Protein AF-A0A023BCL2-F1 (afdb_monomer_lite)

Sequence (702 aa):
MHTSDVVAATSFPPRISVACVEGGECEIQQTSAPGTSTASATGSEHRAGASNPSVSGVNIAVSDASAAKTVKVSEFVTKIVKECVERERLAGCQLSAAARMLVAAAAFEEIPAVLARRTMRNMGRSVRSVSWCWAQLALLLQSGLSKEAFARLETIARTVTPIAPTAQPGWQVIAAGLDKRATYGDLSRWIEPLRQDRQQNDGWTVGDSICFEWLPSGLRALPETEYSIQMVLAAIELTRLINPRDALPWRNSKGLPLATALRKFWGPHMFGELLHILRAQYYPSPDISDDWLASCILHPATADADQLSSLYRKCFGVGFELPPQHLPPQHLPLQHLPLQHLPLQHLPLQHLPPQHLPLQHLPTRRLPPQRLPPQKTLFPETAAVTDVALEARTSFLLRQYTQERMPGAAEAASVAAATIQANVVQRRTAFLARVISECQSQESGLRDVKASELAELVSGWLQTALREVNGNGVVLVPVNFSMCSWRWLQLAGVMIEKMDGDRLQGMLSQAETVIPRPKNVGKQWYLACVLDALISRALLNVWLTDKFGLTEPGWFSPEVLYVEYFPHDNPVRLPITPNGERLVLAVCSLMRWLTLAEINYHQKFNKVATGLTLFPNKRNESAKQMQMELGQFLLSELVALWRDGMQAANIVTDCAYVGIMLTLARRPNVETRGAFIRWAKIGNGRRRMNPDHGDQPQKRSR

Structure (mmCIF, N/CA/C/O backbone):
data_AF-A0A023BCL2-F1
#
_entry.id   AF-A0A023BCL2-F1
#
loop_
_atom_site.group_PDB
_atom_site.id
_atom_site.type_symbol
_atom_site.label_atom_id
_atom_site.label_alt_id
_atom_site.label_comp_id
_atom_site.label_asym_id
_atom_site.label_entity_id
_atom_site.label_seq_id
_atom_site.pdbx_PDB_ins_code
_atom_site.Cartn_x
_atom_site.Cartn_y
_atom_site.Cartn_z
_atom_site.occupancy
_atom_site.B_iso_or_equiv
_atom_site.auth_seq_id
_atom_site.auth_comp_id
_atom_site.auth_asym_id
_atom_site.auth_atom_id
_atom_site.pdbx_PDB_model_num
ATOM 1 N N . MET A 1 1 ? 34.009 -47.070 -3.594 1.00 47.69 1 MET A N 1
ATOM 2 C CA . MET A 1 1 ? 35.100 -47.688 -4.374 1.00 47.69 1 MET A CA 1
ATOM 3 C C . MET A 1 1 ? 34.743 -47.626 -5.851 1.00 47.69 1 MET A C 1
ATOM 5 O O . MET A 1 1 ? 33.966 -48.447 -6.305 1.00 47.69 1 MET A O 1
ATOM 9 N N . HIS A 1 2 ? 35.211 -46.601 -6.557 1.00 36.81 2 HIS A N 1
ATOM 10 C CA . HIS A 1 2 ? 35.953 -46.736 -7.813 1.00 36.81 2 HIS A CA 1
ATOM 11 C C . HIS A 1 2 ? 36.362 -45.334 -8.263 1.00 36.81 2 HIS A C 1
ATOM 13 O O . HIS A 1 2 ? 35.537 -44.468 -8.530 1.00 36.81 2 HIS A O 1
ATOM 19 N N . THR A 1 3 ? 37.670 -45.135 -8.212 1.00 39.78 3 THR A N 1
ATOM 20 C CA . THR A 1 3 ? 38.455 -44.001 -8.678 1.00 39.78 3 THR A CA 1
ATOM 21 C C . THR A 1 3 ? 38.651 -44.097 -10.187 1.00 39.78 3 THR A C 1
ATOM 23 O O . THR A 1 3 ? 38.758 -45.198 -10.726 1.00 39.78 3 THR A O 1
ATOM 26 N N . SER A 1 4 ? 38.749 -42.956 -10.866 1.00 41.66 4 SER A N 1
ATOM 27 C CA . SER A 1 4 ? 39.463 -42.834 -12.141 1.00 41.66 4 SER A CA 1
ATOM 28 C C . SER A 1 4 ? 39.922 -41.389 -12.312 1.00 41.66 4 SER A C 1
ATOM 30 O O . SER A 1 4 ? 39.113 -40.480 -12.485 1.00 41.66 4 SER A O 1
ATOM 32 N N . ASP A 1 5 ? 41.236 -41.227 -12.199 1.00 35.69 5 ASP A N 1
ATOM 33 C CA . ASP A 1 5 ? 42.025 -40.036 -12.476 1.00 35.69 5 ASP A CA 1
ATOM 34 C C . ASP A 1 5 ? 42.064 -39.722 -13.977 1.00 35.69 5 ASP A C 1
ATOM 36 O O . ASP A 1 5 ? 42.167 -40.638 -14.792 1.00 35.69 5 ASP A O 1
ATOM 40 N N . VAL A 1 6 ? 42.117 -38.434 -14.334 1.00 39.31 6 VAL A N 1
ATOM 41 C CA . VAL A 1 6 ? 42.789 -37.971 -15.559 1.00 39.31 6 VAL A CA 1
ATOM 42 C C . VAL A 1 6 ? 43.543 -36.675 -15.261 1.00 39.31 6 VAL A C 1
ATOM 44 O O . VAL A 1 6 ? 42.972 -35.660 -14.868 1.00 39.31 6 VAL A O 1
ATOM 47 N N . VAL A 1 7 ? 44.854 -36.756 -15.471 1.00 35.09 7 VAL A N 1
ATOM 48 C CA . VAL A 1 7 ? 45.858 -35.691 -15.465 1.00 35.09 7 VAL A CA 1
ATOM 49 C C . VAL A 1 7 ? 45.876 -34.999 -16.830 1.00 35.09 7 VAL A C 1
ATOM 51 O O . VAL A 1 7 ? 45.956 -35.685 -17.845 1.00 35.09 7 VAL A O 1
ATOM 54 N N . ALA A 1 8 ? 45.922 -33.663 -16.866 1.00 34.81 8 ALA A N 1
ATOM 55 C CA . ALA A 1 8 ? 46.607 -32.917 -17.926 1.00 34.81 8 ALA A CA 1
ATOM 56 C C . ALA A 1 8 ? 46.965 -31.497 -17.457 1.00 34.81 8 ALA A C 1
ATOM 58 O O . ALA A 1 8 ? 46.137 -30.763 -16.925 1.00 34.81 8 ALA A O 1
ATOM 59 N N . ALA A 1 9 ? 48.239 -31.161 -17.644 1.00 33.88 9 ALA A N 1
ATOM 60 C CA . ALA A 1 9 ? 48.907 -29.917 -17.287 1.00 33.88 9 ALA A CA 1
ATOM 61 C C . ALA A 1 9 ? 48.889 -28.892 -18.445 1.00 33.88 9 ALA A C 1
ATOM 63 O O . ALA A 1 9 ? 48.345 -29.176 -19.508 1.00 33.88 9 ALA A O 1
ATOM 64 N N . THR A 1 10 ? 49.618 -27.779 -18.244 1.00 30.77 10 THR A N 1
ATOM 65 C CA . THR A 1 10 ? 49.937 -26.637 -19.147 1.00 30.77 10 THR A CA 1
ATOM 66 C C . THR A 1 10 ? 48.938 -25.472 -19.071 1.00 30.77 10 THR A C 1
ATOM 68 O O . THR A 1 10 ? 47.739 -25.690 -19.047 1.00 30.77 10 THR A O 1
ATOM 71 N N . SER A 1 11 ? 49.302 -24.188 -18.999 1.00 30.47 11 SER A N 1
ATOM 72 C CA . SER A 1 11 ? 50.582 -23.459 -18.907 1.00 30.47 11 SER A CA 1
ATOM 73 C C . SER A 1 11 ? 50.254 -21.972 -18.650 1.00 30.47 11 SER A C 1
ATOM 75 O O . SER A 1 11 ? 49.335 -21.441 -19.270 1.00 30.47 11 SER A O 1
ATOM 77 N N . PHE A 1 12 ? 50.997 -21.295 -17.769 1.00 34.44 12 PHE A N 1
ATOM 78 C CA . PHE A 1 12 ? 50.896 -19.847 -17.503 1.00 34.44 12 PHE A CA 1
ATOM 79 C C . PHE A 1 12 ? 51.564 -18.994 -18.601 1.00 34.44 12 PHE A C 1
ATOM 81 O O . PHE A 1 12 ? 52.607 -19.408 -19.110 1.00 34.44 12 PHE A O 1
ATOM 88 N N . PRO A 1 13 ? 51.094 -17.755 -18.856 1.00 43.47 13 PRO A N 1
ATOM 89 C CA . PRO A 1 13 ? 51.922 -16.688 -19.413 1.00 43.47 13 PRO A CA 1
ATOM 90 C C . PRO A 1 13 ? 52.326 -15.638 -18.346 1.00 43.47 13 PRO A C 1
ATOM 92 O O . PRO A 1 13 ? 51.736 -15.588 -17.261 1.00 43.47 13 PRO A O 1
ATOM 95 N N . PRO A 1 14 ? 53.372 -14.829 -18.612 1.00 42.28 14 PRO A N 1
ATOM 96 C CA . PRO A 1 14 ? 54.217 -14.248 -17.573 1.00 42.28 14 PRO A CA 1
ATOM 97 C C . PRO A 1 14 ? 53.784 -12.859 -17.087 1.00 42.28 14 PRO A C 1
ATOM 99 O O . PRO A 1 14 ? 53.182 -12.061 -17.804 1.00 42.28 14 PRO A O 1
ATOM 102 N N . ARG A 1 15 ? 54.190 -12.567 -15.845 1.00 31.14 15 ARG A N 1
ATOM 103 C CA . ARG A 1 15 ? 54.203 -11.240 -15.220 1.00 31.14 15 ARG A CA 1
ATOM 104 C C . ARG A 1 15 ? 55.232 -10.343 -15.913 1.00 31.14 15 ARG A C 1
ATOM 106 O O . ARG A 1 15 ? 56.397 -10.719 -16.012 1.00 31.14 15 ARG A O 1
ATOM 113 N N . ILE A 1 16 ? 54.812 -9.147 -16.318 1.00 28.31 16 ILE A N 1
ATOM 114 C CA . ILE A 1 16 ? 55.713 -8.060 -16.710 1.00 28.31 16 ILE A CA 1
ATOM 115 C C . ILE A 1 16 ? 55.991 -7.209 -15.470 1.00 28.31 16 ILE A C 1
ATOM 117 O O . ILE A 1 16 ? 55.085 -6.624 -14.879 1.00 28.31 16 ILE A O 1
ATOM 121 N N . SER A 1 17 ? 57.263 -7.183 -15.085 1.00 28.53 17 SER A N 1
ATOM 122 C CA . SER A 1 17 ? 57.851 -6.306 -14.077 1.00 28.53 17 SER A CA 1
ATOM 123 C C . SER A 1 17 ? 58.148 -4.944 -14.708 1.00 28.53 17 SER A C 1
ATOM 125 O O . SER A 1 17 ? 58.782 -4.892 -15.760 1.00 28.53 17 SER A O 1
ATOM 127 N N . VAL A 1 18 ? 57.735 -3.846 -14.072 1.00 29.11 18 VAL A N 1
ATOM 128 C CA . VAL A 1 18 ? 58.167 -2.490 -14.443 1.00 29.11 18 VAL A CA 1
ATOM 129 C C . VAL A 1 18 ? 59.191 -2.025 -13.415 1.00 29.11 18 VAL A C 1
ATOM 131 O O . VAL A 1 18 ? 58.898 -1.952 -12.223 1.00 29.11 18 VAL A O 1
ATOM 134 N N . ALA A 1 19 ? 60.406 -1.774 -13.898 1.00 28.98 19 ALA A N 1
ATOM 135 C CA . ALA A 1 19 ? 61.518 -1.217 -13.148 1.00 28.98 19 ALA A CA 1
ATOM 136 C C . ALA A 1 19 ? 61.452 0.318 -13.147 1.00 28.98 19 ALA A C 1
ATOM 138 O O . ALA A 1 19 ? 61.140 0.935 -14.165 1.00 28.98 19 ALA A O 1
ATOM 139 N N . CYS A 1 20 ? 61.784 0.912 -12.002 1.00 29.16 20 CYS A N 1
ATOM 140 C CA . CYS A 1 20 ? 62.111 2.326 -11.857 1.00 29.16 20 CYS A CA 1
ATOM 141 C C . CYS A 1 20 ? 63.462 2.634 -12.517 1.00 29.16 20 CYS A C 1
ATOM 143 O O . CYS A 1 20 ? 64.423 1.905 -12.276 1.00 29.16 20 CYS A O 1
ATOM 145 N N . VAL A 1 21 ? 63.551 3.748 -13.249 1.00 30.62 21 VAL A N 1
ATOM 146 C CA . VAL A 1 21 ? 64.804 4.477 -13.508 1.00 30.62 21 VAL A CA 1
ATOM 147 C C . VAL A 1 21 ? 64.512 5.980 -13.456 1.00 30.62 21 VAL A C 1
ATOM 149 O O . VAL A 1 21 ? 63.510 6.450 -13.992 1.00 30.62 21 VAL A O 1
ATOM 152 N N . GLU A 1 22 ? 65.384 6.688 -12.744 1.00 30.08 22 GLU A N 1
ATOM 153 C CA . GLU A 1 22 ? 65.427 8.128 -12.488 1.00 30.08 22 GLU A CA 1
ATOM 154 C C . GLU A 1 22 ? 65.919 8.955 -13.694 1.00 30.08 22 GLU A C 1
ATOM 156 O O . GLU A 1 22 ? 66.686 8.464 -14.519 1.00 30.08 22 GLU A O 1
ATOM 161 N N . GLY A 1 23 ? 65.588 10.255 -13.685 1.00 30.36 23 GLY A N 1
ATOM 162 C CA . GLY A 1 23 ? 66.502 11.324 -14.120 1.00 30.36 23 GLY A CA 1
ATOM 163 C C . GLY A 1 23 ? 66.145 12.084 -15.404 1.00 30.36 23 GLY A C 1
ATOM 164 O O . GLY A 1 23 ? 66.109 11.505 -16.485 1.00 30.36 23 GLY A O 1
ATOM 165 N N . GLY A 1 24 ? 65.986 13.412 -15.292 1.00 27.19 24 GLY A 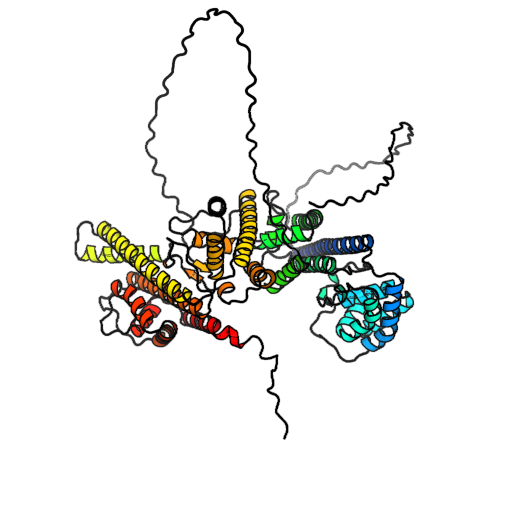N 1
ATOM 166 C CA . GLY A 1 24 ? 66.076 14.339 -16.430 1.00 27.19 24 GLY A CA 1
ATOM 167 C C . GLY A 1 24 ? 65.311 15.657 -16.262 1.00 27.19 24 GLY A C 1
ATOM 168 O O . GLY A 1 24 ? 64.138 15.736 -16.606 1.00 27.19 24 GLY A O 1
ATOM 169 N N . GLU A 1 25 ? 65.994 16.683 -15.752 1.00 29.48 25 GLU A N 1
ATOM 170 C CA . GLU A 1 25 ? 65.560 18.085 -15.658 1.00 29.48 25 GLU A CA 1
ATOM 171 C C . GLU A 1 25 ? 65.347 18.750 -17.034 1.00 29.48 25 GLU A C 1
ATOM 173 O O . GLU A 1 25 ? 66.082 18.469 -17.980 1.00 29.48 25 GLU A O 1
ATOM 178 N N . CYS A 1 26 ? 64.420 19.716 -17.114 1.00 25.80 26 CYS A N 1
ATOM 179 C CA . CYS A 1 26 ? 64.592 20.933 -17.919 1.00 25.80 26 CYS A CA 1
ATOM 180 C C . CYS A 1 26 ? 63.619 22.042 -17.478 1.00 25.80 26 CYS A C 1
ATOM 182 O O . CYS A 1 26 ? 62.398 21.910 -17.574 1.00 25.80 26 CYS A O 1
ATOM 184 N N . GLU A 1 27 ? 64.210 23.139 -17.001 1.00 28.22 27 GLU A N 1
ATOM 185 C CA . GLU A 1 27 ? 63.657 24.492 -16.892 1.00 28.22 27 GLU A CA 1
ATOM 186 C C . GLU A 1 27 ? 63.047 24.994 -18.214 1.00 28.22 27 GLU A C 1
ATOM 188 O O . GLU A 1 27 ? 63.504 24.601 -19.284 1.00 28.22 27 GLU A O 1
ATOM 193 N N . ILE A 1 28 ? 62.078 25.923 -18.135 1.00 29.19 28 ILE A N 1
ATOM 194 C CA . ILE A 1 28 ? 62.101 27.243 -18.813 1.00 29.19 28 ILE A CA 1
ATOM 195 C C . ILE A 1 28 ? 60.825 28.060 -18.476 1.00 29.19 28 ILE A C 1
ATOM 197 O O . ILE A 1 28 ? 59.702 27.708 -18.822 1.00 29.19 28 ILE A O 1
ATOM 201 N N . GLN A 1 29 ? 61.084 29.183 -17.794 1.00 26.50 29 GLN A N 1
ATOM 202 C CA . GLN A 1 29 ? 60.519 30.542 -17.901 1.00 26.50 29 GLN A CA 1
ATOM 203 C C . GLN A 1 29 ? 59.013 30.830 -17.722 1.00 26.50 29 GLN A C 1
ATOM 205 O O . GLN A 1 29 ? 58.180 30.677 -18.611 1.00 26.50 29 GLN A O 1
ATOM 210 N N . GLN A 1 30 ? 58.738 31.484 -16.586 1.00 30.05 30 GLN A N 1
ATOM 211 C CA . GLN A 1 30 ? 57.627 32.410 -16.357 1.00 30.05 30 GLN A CA 1
ATOM 212 C C . GLN A 1 30 ? 57.826 33.725 -17.131 1.00 30.05 30 GLN A C 1
ATOM 214 O O . GLN A 1 30 ? 58.912 34.302 -17.108 1.00 30.05 30 GLN A O 1
ATOM 219 N N . THR A 1 31 ? 56.752 34.257 -17.721 1.00 28.22 31 THR A N 1
ATOM 220 C CA . THR A 1 31 ? 56.685 35.641 -18.220 1.00 28.22 31 THR A CA 1
ATOM 221 C C . THR A 1 31 ? 55.449 36.370 -17.676 1.00 28.22 31 THR A C 1
ATOM 223 O O . THR A 1 31 ? 54.308 36.031 -17.964 1.00 28.22 31 THR A O 1
ATOM 226 N N . SER A 1 32 ? 55.747 37.350 -16.818 1.00 29.58 32 SER A N 1
ATOM 227 C CA . SER A 1 32 ? 55.211 38.722 -16.727 1.00 29.58 32 SER A CA 1
ATOM 228 C C . SER A 1 32 ? 53.715 39.031 -16.932 1.00 29.58 32 SER A C 1
ATOM 230 O O . SER A 1 32 ? 53.166 38.907 -18.024 1.00 29.58 32 SER A O 1
ATOM 232 N N . ALA A 1 33 ? 53.149 39.660 -15.895 1.00 34.78 33 ALA A N 1
ATOM 233 C CA . ALA A 1 33 ? 52.019 40.595 -15.938 1.00 34.78 33 ALA A CA 1
ATOM 234 C C . ALA A 1 33 ? 52.375 41.935 -16.628 1.00 34.78 33 ALA A C 1
ATOM 236 O O . ALA A 1 33 ? 53.555 42.266 -16.770 1.00 34.78 33 ALA A O 1
ATOM 237 N N . PRO A 1 34 ? 51.363 42.736 -17.012 1.00 46.62 34 PRO A N 1
ATOM 238 C CA . PRO A 1 34 ? 51.113 44.029 -16.342 1.00 46.62 34 PRO A CA 1
ATOM 239 C C . PRO A 1 34 ? 49.590 44.280 -16.179 1.00 46.62 34 PRO A C 1
ATOM 241 O O . PRO A 1 34 ? 48.784 43.556 -16.745 1.00 46.62 34 PRO A O 1
ATOM 244 N N . GLY A 1 35 ? 49.045 45.250 -15.446 1.00 30.03 35 GLY A N 1
ATOM 245 C CA . GLY A 1 35 ? 49.548 46.407 -14.723 1.00 30.03 35 GLY A CA 1
ATOM 246 C C . GLY A 1 35 ? 48.344 47.174 -14.132 1.00 30.03 35 GLY A C 1
ATOM 247 O O . GLY A 1 35 ? 47.234 47.124 -14.650 1.00 30.03 35 GLY A O 1
ATOM 248 N N . THR A 1 36 ? 48.611 47.821 -13.003 1.00 32.59 36 THR A N 1
ATOM 249 C CA . THR A 1 36 ? 47.905 48.877 -12.247 1.00 32.59 36 THR A CA 1
ATOM 250 C C . THR A 1 36 ? 46.718 49.651 -12.857 1.00 32.59 36 THR A C 1
ATOM 252 O O . THR A 1 36 ? 46.850 50.247 -13.921 1.00 32.59 36 THR A O 1
ATOM 255 N N . SER A 1 37 ? 45.688 49.901 -12.030 1.00 28.19 37 SER A N 1
ATOM 256 C CA . SER A 1 37 ? 45.128 51.257 -11.851 1.00 28.19 37 SER A CA 1
ATOM 257 C C . SER A 1 37 ? 44.448 51.429 -10.484 1.00 28.19 37 SER A C 1
ATOM 259 O O . SER A 1 37 ? 43.521 50.704 -10.130 1.00 28.19 37 SER A O 1
ATOM 261 N N . THR A 1 38 ? 44.921 52.420 -9.740 1.00 35.88 38 THR A N 1
ATOM 262 C CA . THR A 1 38 ? 44.383 52.989 -8.499 1.00 35.88 38 THR A CA 1
ATOM 263 C C . THR A 1 38 ? 43.175 53.890 -8.756 1.00 35.88 38 THR A C 1
ATOM 265 O O . THR A 1 38 ? 43.249 54.728 -9.651 1.00 35.88 38 THR A O 1
ATOM 268 N N . ALA A 1 39 ? 42.142 53.831 -7.909 1.00 30.53 39 ALA A N 1
ATOM 269 C CA . ALA A 1 39 ? 41.268 54.978 -7.641 1.00 30.53 39 ALA A CA 1
ATOM 270 C C . ALA A 1 39 ? 40.528 54.814 -6.302 1.00 30.53 39 ALA A C 1
ATOM 272 O O . ALA A 1 39 ? 39.713 53.916 -6.113 1.00 30.53 39 ALA A O 1
ATOM 273 N N . SER A 1 40 ? 40.838 55.719 -5.381 1.00 36.78 40 SER A N 1
ATOM 274 C CA . SER A 1 40 ? 40.080 56.054 -4.179 1.00 36.78 40 SER A CA 1
ATOM 275 C C . SER A 1 40 ? 38.761 56.744 -4.535 1.00 36.78 40 SER A C 1
ATOM 277 O O . SER A 1 40 ? 38.770 57.655 -5.363 1.00 36.78 40 SER A O 1
ATOM 279 N N . ALA A 1 41 ? 37.666 56.423 -3.845 1.00 32.81 41 ALA A N 1
ATOM 280 C CA . ALA A 1 41 ? 36.507 57.309 -3.775 1.00 32.81 41 ALA A CA 1
ATOM 281 C C . ALA A 1 41 ? 35.821 57.206 -2.407 1.00 32.81 41 ALA A C 1
ATOM 283 O O . ALA A 1 41 ? 35.329 56.160 -1.990 1.00 32.81 41 ALA A O 1
ATOM 284 N N . THR A 1 42 ? 35.855 58.340 -1.721 1.00 34.41 42 THR A N 1
ATOM 285 C CA . THR A 1 42 ? 35.149 58.716 -0.501 1.00 34.41 42 THR A CA 1
ATOM 286 C C . THR A 1 42 ? 33.634 58.694 -0.687 1.00 34.41 42 THR A C 1
ATOM 288 O O . THR A 1 42 ? 33.126 59.010 -1.761 1.00 34.41 42 THR A O 1
ATOM 291 N N . GLY A 1 43 ? 32.920 58.348 0.384 1.00 34.09 43 GLY A N 1
ATOM 292 C CA . GLY A 1 43 ? 31.465 58.296 0.414 1.00 34.09 43 GLY A CA 1
ATOM 293 C C . GLY A 1 43 ? 30.775 59.660 0.361 1.00 34.09 43 GLY A C 1
ATOM 294 O O . GLY A 1 43 ? 31.329 60.684 0.752 1.00 34.09 43 GLY A O 1
ATOM 295 N N . SER A 1 44 ? 29.512 59.626 -0.052 1.00 29.41 44 SER A N 1
ATOM 296 C CA . SER A 1 44 ? 28.499 60.592 0.361 1.00 29.41 44 SER A CA 1
ATOM 297 C C . SER A 1 44 ? 27.131 59.916 0.336 1.00 29.41 44 SER A C 1
ATOM 299 O O . SER A 1 44 ? 26.718 59.360 -0.683 1.00 29.41 44 SER A O 1
ATOM 301 N N . GLU A 1 45 ? 26.450 59.965 1.473 1.00 38.50 45 GLU A N 1
ATOM 302 C CA . GLU A 1 45 ? 25.070 59.543 1.665 1.00 38.50 45 GLU A CA 1
ATOM 303 C C . GLU A 1 45 ? 24.116 60.456 0.890 1.00 38.50 45 GLU A C 1
ATOM 305 O O . GLU A 1 45 ? 24.144 61.670 1.076 1.00 38.50 45 GLU A O 1
ATOM 310 N N . HIS A 1 46 ? 23.181 59.884 0.129 1.00 32.19 46 HIS A N 1
ATOM 311 C CA . HIS A 1 46 ? 21.898 60.543 -0.092 1.00 32.19 46 HIS A CA 1
ATOM 312 C C . HIS A 1 46 ? 20.733 59.558 -0.197 1.00 32.19 46 HIS A C 1
ATOM 314 O O . HIS A 1 46 ? 20.803 58.476 -0.773 1.00 32.19 46 HIS A O 1
ATOM 320 N N . ARG A 1 47 ? 19.662 59.985 0.464 1.00 40.94 47 ARG A N 1
ATOM 321 C CA . ARG A 1 47 ? 18.438 59.294 0.847 1.00 40.94 47 ARG A CA 1
ATOM 322 C C . ARG A 1 47 ? 17.384 59.565 -0.227 1.00 40.94 47 ARG A C 1
ATOM 324 O O . ARG A 1 47 ? 17.026 60.723 -0.405 1.00 40.94 47 ARG A O 1
ATOM 331 N N . ALA A 1 48 ? 16.848 58.539 -0.891 1.00 34.16 48 ALA A N 1
ATOM 332 C CA . ALA A 1 48 ? 15.619 58.677 -1.680 1.00 34.16 48 ALA A CA 1
ATOM 333 C C . ALA A 1 48 ? 14.898 57.336 -1.921 1.00 34.16 48 ALA A C 1
ATOM 335 O O . ALA A 1 48 ? 15.469 56.404 -2.472 1.00 34.16 48 ALA A O 1
ATOM 336 N N . GLY A 1 49 ? 13.615 57.305 -1.540 1.00 32.38 49 GLY A N 1
ATOM 337 C CA . GLY A 1 49 ? 12.519 56.719 -2.322 1.00 32.38 49 GLY A CA 1
ATOM 338 C C . GLY A 1 49 ? 12.446 55.200 -2.484 1.00 32.38 49 GLY A C 1
ATOM 339 O O . GLY A 1 49 ? 12.926 54.649 -3.467 1.00 32.38 49 GLY A O 1
ATOM 340 N N . ALA A 1 50 ? 11.698 54.540 -1.596 1.00 41.53 50 ALA A N 1
ATOM 341 C CA . ALA A 1 50 ? 11.192 53.190 -1.821 1.00 41.53 50 ALA A CA 1
ATOM 342 C C . ALA A 1 50 ? 10.205 53.167 -3.005 1.00 41.53 50 ALA A C 1
ATOM 344 O O . ALA A 1 50 ? 9.133 53.769 -2.942 1.00 41.53 50 ALA A O 1
ATOM 345 N N . SER A 1 51 ? 10.551 52.436 -4.063 1.00 39.03 51 SER A N 1
ATOM 346 C CA . SER A 1 51 ? 9.611 51.956 -5.079 1.00 39.03 51 SER A CA 1
ATOM 347 C C . SER A 1 51 ? 9.686 50.428 -5.116 1.00 39.03 51 SER A C 1
ATOM 349 O O . SER A 1 51 ? 10.769 49.845 -5.126 1.00 39.03 51 SER A O 1
ATOM 351 N N . ASN A 1 52 ? 8.522 49.778 -5.032 1.00 41.78 52 ASN A N 1
ATOM 352 C CA . ASN A 1 52 ? 8.394 48.320 -5.007 1.00 41.78 52 ASN A CA 1
ATOM 353 C C . ASN A 1 52 ? 9.025 47.694 -6.264 1.00 41.78 52 ASN A C 1
ATOM 355 O O . ASN A 1 52 ? 8.701 48.134 -7.370 1.00 41.78 52 ASN A O 1
ATOM 359 N N . PRO A 1 53 ? 9.857 46.643 -6.140 1.00 42.06 53 PRO A N 1
ATOM 360 C CA . PRO A 1 53 ? 10.401 45.962 -7.304 1.00 42.06 53 PRO A CA 1
ATOM 361 C C . PRO A 1 53 ? 9.287 45.222 -8.053 1.00 42.06 53 PRO A C 1
ATOM 363 O O . PRO A 1 53 ? 8.474 44.498 -7.475 1.00 42.06 53 PRO A O 1
ATOM 366 N N . SER A 1 54 ? 9.251 45.426 -9.366 1.00 47.38 54 SER A N 1
ATOM 367 C CA . SER A 1 54 ? 8.299 44.824 -10.293 1.00 47.38 54 SER A CA 1
ATOM 368 C C . SER A 1 54 ? 8.359 43.291 -10.267 1.00 47.38 54 SER A C 1
ATOM 370 O O . SER A 1 54 ? 9.417 42.695 -10.478 1.00 47.38 54 SER A O 1
ATOM 372 N N . VAL A 1 55 ? 7.192 42.657 -10.119 1.00 48.53 55 VAL A N 1
ATOM 373 C CA . VAL A 1 55 ? 6.954 41.195 -10.124 1.00 48.53 55 VAL A CA 1
ATOM 374 C C . VAL A 1 55 ? 7.487 40.485 -11.391 1.00 48.53 55 VAL A C 1
ATOM 376 O O . VAL A 1 55 ? 7.674 39.270 -11.395 1.00 48.53 55 VAL A O 1
ATOM 379 N N . SER A 1 56 ? 7.811 41.218 -12.462 1.00 46.00 56 SER A N 1
ATOM 380 C CA . SER A 1 56 ? 8.382 40.675 -13.704 1.00 46.00 56 SER A CA 1
ATOM 381 C C . SER A 1 56 ? 9.804 40.115 -13.553 1.00 46.00 56 SER A C 1
ATOM 383 O O . SER A 1 56 ? 10.113 39.103 -14.177 1.00 46.00 56 SER A O 1
ATOM 385 N N . GLY A 1 57 ? 10.653 40.704 -12.702 1.00 42.81 57 GLY A N 1
ATOM 386 C CA . GLY A 1 57 ? 12.044 40.255 -12.525 1.00 42.81 57 GLY A CA 1
ATOM 387 C C . GLY A 1 57 ? 12.163 38.911 -11.795 1.00 42.81 57 GLY A C 1
ATOM 388 O O . GLY A 1 57 ? 13.011 38.087 -12.130 1.00 42.81 57 GLY A O 1
ATOM 389 N N . VAL A 1 58 ? 11.257 38.649 -10.846 1.00 48.91 58 VAL A N 1
ATOM 390 C CA . VAL A 1 58 ? 11.223 37.391 -10.079 1.00 48.91 58 VAL A CA 1
ATOM 391 C C . VAL A 1 58 ? 10.775 36.221 -10.963 1.00 48.91 58 VAL A C 1
ATOM 393 O O . VAL A 1 58 ? 11.334 35.132 -10.867 1.00 48.91 58 VAL A O 1
ATOM 396 N N . ASN A 1 59 ? 9.831 36.442 -11.884 1.00 43.41 59 ASN A N 1
ATOM 397 C CA . ASN A 1 59 ? 9.351 35.391 -12.788 1.00 43.41 59 ASN A CA 1
ATOM 398 C C . ASN A 1 59 ? 10.395 34.970 -13.836 1.00 43.41 59 ASN A C 1
ATOM 400 O O . ASN A 1 59 ? 10.474 33.786 -14.166 1.00 43.41 59 ASN A O 1
ATOM 404 N N . ILE A 1 60 ? 11.220 35.904 -14.323 1.00 52.75 60 ILE A N 1
ATOM 405 C CA . ILE A 1 60 ? 12.313 35.595 -15.260 1.00 52.75 60 ILE A CA 1
ATOM 406 C C . ILE A 1 60 ? 13.410 34.790 -14.544 1.00 52.75 60 ILE A C 1
ATOM 408 O O . ILE A 1 60 ? 13.785 33.722 -15.019 1.00 52.75 60 ILE A O 1
ATOM 412 N N . ALA A 1 61 ? 13.822 35.203 -13.340 1.00 53.62 61 ALA A N 1
ATOM 413 C CA . ALA A 1 61 ? 14.820 34.471 -12.553 1.00 53.62 61 ALA A CA 1
ATOM 414 C C . ALA A 1 61 ? 14.365 33.045 -12.167 1.00 53.62 61 ALA A C 1
ATOM 416 O O . ALA A 1 61 ? 15.163 32.107 -12.182 1.00 53.62 61 ALA A O 1
ATOM 417 N N . VAL A 1 62 ? 13.074 32.850 -11.862 1.00 55.62 62 VAL A N 1
ATOM 418 C CA . VAL A 1 62 ? 12.503 31.516 -11.588 1.00 55.62 62 VAL A CA 1
ATOM 419 C C . VAL A 1 62 ? 12.452 30.650 -12.856 1.00 55.62 62 VAL A C 1
ATOM 421 O O . VAL A 1 62 ? 12.705 29.444 -12.779 1.00 55.62 62 VAL A O 1
ATOM 424 N N . SER A 1 63 ? 12.171 31.243 -14.021 1.00 58.34 63 SER A N 1
ATOM 425 C CA . SER A 1 63 ? 12.191 30.548 -15.316 1.00 58.34 63 SER A CA 1
ATOM 426 C C . SER A 1 63 ? 13.602 30.081 -15.687 1.00 58.34 63 SER A C 1
ATOM 428 O O . SER A 1 63 ? 13.793 28.906 -16.009 1.00 58.34 63 SER A O 1
ATOM 430 N N . ASP A 1 64 ? 14.601 30.953 -15.551 1.00 62.28 64 ASP A N 1
ATOM 431 C CA . ASP A 1 64 ? 15.996 30.638 -15.879 1.00 62.28 64 ASP A CA 1
ATOM 432 C C . ASP A 1 64 ? 16.585 29.593 -14.920 1.00 62.28 64 ASP A C 1
ATOM 434 O O . ASP A 1 64 ? 17.268 28.657 -15.345 1.00 62.28 64 ASP A O 1
ATOM 438 N N . ALA A 1 65 ? 16.231 29.657 -13.631 1.00 64.50 65 ALA A N 1
ATOM 439 C CA . ALA A 1 65 ? 16.602 28.629 -12.661 1.00 64.50 65 ALA A CA 1
ATOM 440 C C . ALA A 1 65 ? 15.945 27.269 -12.968 1.00 64.50 65 ALA A C 1
ATOM 442 O O . ALA A 1 65 ? 16.565 26.225 -12.767 1.00 64.50 65 ALA A O 1
ATOM 443 N N . SER A 1 66 ? 14.705 27.251 -13.469 1.00 64.75 66 SER A N 1
ATOM 444 C CA . SER A 1 66 ? 14.030 26.016 -13.895 1.00 64.75 66 SER A CA 1
ATOM 445 C C . SER A 1 66 ? 14.671 25.417 -15.153 1.00 64.75 66 SER A C 1
ATOM 447 O O . SER A 1 66 ? 14.806 24.194 -15.252 1.00 64.75 66 SER A O 1
ATOM 449 N N . ALA A 1 67 ? 15.096 26.260 -16.099 1.00 71.19 67 ALA A N 1
ATOM 450 C CA . ALA A 1 67 ? 15.795 25.828 -17.305 1.00 71.19 67 ALA A CA 1
ATOM 451 C C . ALA A 1 67 ? 17.163 25.217 -16.963 1.00 71.19 67 ALA A C 1
ATOM 453 O O . ALA A 1 67 ? 17.438 24.080 -17.346 1.00 71.19 67 ALA A O 1
ATOM 454 N N . ALA A 1 68 ? 17.971 25.899 -16.144 1.00 73.75 68 ALA A N 1
ATOM 455 C CA . ALA A 1 68 ? 19.275 25.400 -15.701 1.00 73.75 68 ALA A CA 1
ATOM 456 C C . ALA A 1 68 ? 19.182 24.072 -14.919 1.00 73.75 68 ALA A C 1
ATOM 458 O O . ALA A 1 68 ? 20.048 23.207 -15.051 1.00 73.75 68 ALA A O 1
ATOM 459 N N . LYS A 1 69 ? 18.111 23.872 -14.136 1.00 70.75 69 LYS A N 1
ATOM 460 C CA . LYS A 1 69 ? 17.848 22.603 -13.429 1.00 70.75 69 LYS A CA 1
ATOM 461 C C . LYS A 1 69 ? 17.546 21.452 -14.390 1.00 70.75 69 LYS A C 1
ATOM 463 O O . LYS A 1 69 ? 18.063 20.355 -14.208 1.00 70.75 69 LYS A O 1
ATOM 468 N N . THR A 1 70 ? 16.768 21.712 -15.439 1.00 71.62 70 THR A N 1
ATOM 469 C CA . THR A 1 70 ? 16.419 20.702 -16.455 1.00 71.62 70 THR A CA 1
ATOM 470 C C . THR A 1 70 ? 17.660 20.223 -17.220 1.00 71.62 70 THR A C 1
ATOM 472 O O . THR A 1 70 ? 17.778 19.036 -17.526 1.00 71.62 70 THR A O 1
ATOM 475 N N . VAL A 1 71 ? 18.632 21.117 -17.449 1.00 79.12 71 VAL A N 1
ATOM 476 C CA . VAL A 1 71 ? 19.901 20.791 -18.121 1.00 79.12 71 VAL A CA 1
ATOM 477 C C . VAL A 1 71 ? 20.692 19.731 -17.348 1.00 79.12 71 VAL A C 1
ATOM 479 O O . VAL A 1 71 ? 21.029 18.698 -17.923 1.00 79.12 71 VAL A O 1
ATOM 482 N N . LYS A 1 72 ? 20.907 19.901 -16.037 1.00 82.69 72 LYS A N 1
ATOM 483 C CA . LYS A 1 72 ? 21.711 18.951 -15.238 1.00 82.69 72 LYS A CA 1
ATOM 484 C C . LYS A 1 72 ? 21.119 17.542 -15.187 1.00 82.69 72 LYS A C 1
ATOM 486 O O . LYS A 1 72 ? 21.853 16.558 -15.196 1.00 82.69 72 LYS A O 1
ATOM 491 N N . VAL A 1 73 ? 19.792 17.421 -15.161 1.00 76.94 73 VAL A N 1
ATOM 492 C CA . VAL A 1 73 ? 19.152 16.098 -15.161 1.00 76.94 73 VAL A CA 1
ATOM 493 C C . VAL A 1 73 ? 19.233 15.442 -16.548 1.00 76.94 73 VAL A C 1
ATOM 495 O O . VAL A 1 73 ? 19.478 14.241 -16.651 1.00 76.94 73 VAL A O 1
ATOM 498 N N . SER A 1 74 ? 19.140 16.222 -17.630 1.00 81.00 74 SER A N 1
ATOM 499 C CA . SER A 1 74 ? 19.374 15.705 -18.989 1.00 81.00 74 SER A CA 1
ATOM 500 C C . SER A 1 74 ? 20.820 15.222 -19.205 1.00 81.00 74 SER A C 1
ATOM 502 O O . SER A 1 74 ? 21.053 14.225 -19.896 1.00 81.00 74 SER A O 1
ATOM 504 N N . GLU A 1 75 ? 21.798 15.870 -18.563 1.00 87.00 75 GLU A N 1
ATOM 505 C CA . GLU A 1 75 ? 23.202 15.440 -18.565 1.00 87.00 75 GLU A CA 1
ATOM 506 C C . GLU A 1 75 ? 23.384 14.093 -17.853 1.00 87.00 75 GLU A C 1
ATOM 508 O O . GLU A 1 75 ? 24.126 13.236 -18.338 1.00 87.00 75 GLU A O 1
ATOM 513 N N . PHE A 1 76 ? 22.658 13.863 -16.755 1.00 87.94 76 PHE A N 1
ATOM 514 C CA . PHE A 1 76 ? 22.661 12.581 -16.050 1.00 87.94 76 PHE A CA 1
ATOM 515 C C . PHE A 1 76 ? 22.125 11.437 -16.915 1.00 87.94 76 PHE A C 1
ATOM 517 O O . PHE A 1 76 ? 22.795 10.415 -17.073 1.00 87.94 76 PHE A O 1
ATOM 524 N N . VAL A 1 77 ? 20.959 11.623 -17.547 1.00 87.38 77 VAL A N 1
ATOM 525 C CA . VAL A 1 77 ? 20.393 10.625 -18.475 1.00 87.38 77 VAL A CA 1
ATOM 526 C C . VAL A 1 77 ? 21.360 10.366 -19.631 1.00 87.38 77 VAL A C 1
ATOM 528 O O . VAL A 1 77 ? 21.639 9.216 -19.967 1.00 87.38 77 VAL A O 1
ATOM 531 N N . THR A 1 78 ? 21.951 11.425 -20.190 1.00 87.19 78 THR A N 1
ATOM 532 C CA . THR A 1 78 ? 22.980 11.326 -21.235 1.00 87.19 78 THR A CA 1
ATOM 533 C C . THR A 1 78 ? 24.159 10.462 -20.797 1.00 87.19 78 THR A C 1
ATOM 535 O O . THR A 1 78 ? 24.669 9.661 -21.583 1.00 87.19 78 THR A O 1
ATOM 538 N N . LYS A 1 79 ? 24.604 10.613 -19.551 1.00 89.62 79 LYS A N 1
ATOM 539 C CA . LYS A 1 79 ? 25.718 9.843 -19.011 1.00 89.62 79 LYS A CA 1
ATOM 540 C C . LYS A 1 79 ? 25.370 8.368 -18.828 1.00 89.62 79 LYS A C 1
ATOM 542 O O . LYS A 1 79 ? 26.157 7.533 -19.265 1.00 89.62 79 LYS A O 1
ATOM 547 N N . ILE A 1 80 ? 24.181 8.049 -18.304 1.00 87.69 80 ILE A N 1
ATOM 548 C CA . ILE A 1 80 ? 23.690 6.661 -18.211 1.00 87.69 80 ILE A CA 1
ATOM 549 C C . ILE A 1 80 ? 23.651 6.010 -19.590 1.00 87.69 80 ILE A C 1
ATOM 551 O O . ILE A 1 80 ? 24.132 4.891 -19.753 1.00 87.69 80 ILE A O 1
ATOM 555 N N . VAL A 1 81 ? 23.113 6.714 -20.590 1.00 88.75 81 VAL A N 1
ATOM 556 C CA . VAL A 1 81 ? 23.044 6.198 -21.961 1.00 88.75 81 VAL A CA 1
ATOM 557 C C . VAL A 1 81 ? 24.447 5.898 -22.493 1.00 88.75 81 VAL A C 1
ATOM 559 O O . VAL A 1 81 ? 24.669 4.818 -23.032 1.00 88.75 81 VAL A O 1
ATOM 562 N N . LYS A 1 82 ? 25.412 6.809 -22.304 1.00 88.25 82 LYS A N 1
ATOM 563 C CA . LYS A 1 82 ? 26.805 6.599 -22.733 1.00 88.25 82 LYS A CA 1
ATOM 564 C C . LYS A 1 82 ? 27.457 5.408 -22.033 1.00 88.25 82 LYS A C 1
ATOM 566 O O . LYS A 1 82 ? 28.080 4.598 -22.708 1.00 88.25 82 LYS A O 1
ATOM 571 N N . GLU A 1 83 ? 27.307 5.288 -20.714 1.00 89.06 83 GLU A N 1
ATOM 572 C CA . GLU A 1 83 ? 27.889 4.173 -19.959 1.00 89.06 83 GLU A CA 1
ATOM 573 C C . GLU A 1 83 ? 27.279 2.831 -20.374 1.00 89.06 83 GLU A C 1
ATOM 575 O O . GLU A 1 83 ? 28.006 1.861 -20.575 1.00 89.06 83 GLU A O 1
ATOM 580 N N . CYS A 1 84 ? 25.960 2.780 -20.570 1.00 87.75 84 CYS A N 1
ATOM 581 C CA . CYS A 1 84 ? 25.276 1.584 -21.051 1.00 87.75 84 CYS A CA 1
ATOM 582 C C . CYS A 1 84 ? 25.761 1.171 -22.446 1.00 87.75 84 CYS A C 1
ATOM 584 O O . CYS A 1 84 ? 26.132 0.018 -22.650 1.00 87.75 84 CYS A O 1
ATOM 586 N N . VAL A 1 85 ? 25.817 2.118 -23.389 1.00 86.88 85 VAL A N 1
ATOM 587 C CA . VAL A 1 85 ? 26.290 1.866 -24.760 1.00 86.88 85 VAL A CA 1
ATOM 588 C C . VAL A 1 85 ? 27.743 1.387 -24.765 1.00 86.88 85 VAL A C 1
ATOM 590 O O . VAL A 1 85 ? 28.075 0.469 -25.518 1.00 86.88 85 VAL A O 1
ATOM 593 N N . GLU A 1 86 ? 28.609 1.968 -23.931 1.00 88.12 86 GLU A N 1
ATOM 594 C CA . GLU A 1 86 ? 30.015 1.564 -23.849 1.00 88.12 86 GLU A CA 1
ATOM 595 C C . GLU A 1 86 ? 30.177 0.197 -23.170 1.00 88.12 86 GLU A C 1
ATOM 597 O O . GLU A 1 86 ? 30.965 -0.628 -23.628 1.00 88.12 86 GLU A O 1
ATOM 602 N N . ARG A 1 87 ? 29.378 -0.107 -22.140 1.00 85.88 87 ARG A N 1
ATOM 603 C CA . ARG A 1 87 ? 29.356 -1.434 -21.508 1.00 85.88 87 ARG A CA 1
ATOM 604 C C . ARG A 1 87 ? 28.937 -2.514 -22.502 1.00 85.88 87 ARG A C 1
ATOM 606 O O . ARG A 1 87 ? 29.591 -3.548 -22.590 1.00 85.88 87 ARG A O 1
ATOM 613 N N . GLU A 1 88 ? 27.895 -2.261 -23.287 1.00 85.81 88 GLU A N 1
ATOM 614 C CA . GLU A 1 88 ? 27.467 -3.168 -24.354 1.00 85.81 88 GLU A CA 1
ATOM 615 C C . GLU A 1 88 ? 28.508 -3.300 -25.462 1.00 85.81 88 GLU A C 1
ATOM 617 O O . GLU A 1 88 ? 28.700 -4.389 -25.999 1.00 85.81 88 GLU A O 1
ATOM 622 N N . ARG A 1 89 ? 29.211 -2.211 -25.792 1.00 87.38 89 ARG A N 1
ATOM 623 C CA . ARG A 1 89 ? 30.318 -2.237 -26.751 1.00 87.38 89 ARG A CA 1
ATOM 624 C C . ARG A 1 89 ? 31.435 -3.162 -26.277 1.00 87.38 89 ARG A C 1
ATOM 626 O O . ARG A 1 89 ? 31.892 -3.996 -27.053 1.00 87.38 89 ARG A O 1
ATOM 633 N N . LEU A 1 90 ? 31.854 -3.024 -25.020 1.00 87.25 90 LEU A N 1
ATOM 634 C CA . LEU A 1 90 ? 32.894 -3.856 -24.409 1.00 87.25 90 LEU A CA 1
ATOM 635 C C . LEU A 1 90 ? 32.456 -5.320 -24.278 1.00 87.25 90 LEU A C 1
ATOM 637 O O . LEU A 1 90 ? 33.280 -6.215 -24.431 1.00 87.25 90 LEU A O 1
ATOM 641 N N . ALA A 1 91 ? 31.164 -5.564 -24.052 1.00 85.88 91 ALA A N 1
ATOM 642 C CA . ALA A 1 91 ? 30.583 -6.903 -24.001 1.00 85.88 91 ALA A CA 1
ATOM 643 C C . ALA A 1 91 ? 30.349 -7.534 -25.390 1.00 85.88 91 ALA A C 1
ATOM 645 O O . ALA A 1 91 ? 29.910 -8.678 -25.471 1.00 85.88 91 ALA A O 1
ATOM 646 N N . GLY A 1 92 ? 30.604 -6.809 -26.489 1.00 86.25 92 GLY A N 1
ATOM 647 C CA . GLY A 1 92 ? 30.304 -7.285 -27.845 1.00 86.25 92 GLY A CA 1
ATOM 648 C C . GLY A 1 92 ? 28.802 -7.410 -28.137 1.00 86.25 92 GLY A C 1
ATOM 649 O O . GLY A 1 92 ? 28.408 -8.048 -29.112 1.00 86.25 92 GLY A O 1
ATOM 650 N N . CYS A 1 93 ? 27.952 -6.787 -27.317 1.00 81.44 93 CYS A N 1
ATOM 651 C CA . CYS A 1 93 ? 26.498 -6.838 -27.438 1.00 81.44 93 CYS A CA 1
ATOM 652 C C . CYS A 1 93 ? 25.956 -5.916 -28.534 1.00 81.44 93 CYS A C 1
ATOM 654 O O . CYS A 1 93 ? 24.788 -6.036 -28.873 1.00 81.44 93 CYS A O 1
ATOM 656 N N . GLN A 1 94 ? 26.762 -5.044 -29.140 1.00 79.50 94 GLN A N 1
ATOM 657 C CA . GLN A 1 94 ? 26.287 -4.165 -30.211 1.00 79.50 94 GLN A CA 1
ATOM 658 C C . GLN A 1 94 ? 26.096 -4.897 -31.545 1.00 79.50 94 GLN A C 1
ATOM 660 O O . GLN A 1 94 ? 26.885 -5.775 -31.902 1.00 79.50 94 GLN A O 1
ATOM 665 N N . LEU A 1 95 ? 25.089 -4.480 -32.316 1.00 79.94 95 LEU A N 1
ATOM 666 C CA . LEU A 1 95 ? 24.926 -4.893 -33.709 1.00 79.94 95 LEU A CA 1
ATOM 667 C C . LEU A 1 95 ? 26.192 -4.609 -34.527 1.00 79.94 95 LEU A C 1
ATOM 669 O O . LEU A 1 95 ? 26.725 -3.494 -34.498 1.00 79.94 95 LEU A O 1
ATOM 673 N N . SER A 1 96 ? 26.628 -5.602 -35.308 1.00 83.19 96 SER A N 1
ATOM 674 C CA . SER A 1 96 ? 27.746 -5.443 -36.239 1.00 83.19 96 SER A CA 1
ATOM 675 C C . SER A 1 96 ? 27.440 -4.347 -37.267 1.00 83.19 96 SER A C 1
ATOM 677 O O . SER A 1 96 ? 26.281 -4.095 -37.608 1.00 83.19 96 SER A O 1
ATOM 679 N N . ALA A 1 97 ? 28.477 -3.695 -37.800 1.00 83.81 97 ALA A N 1
ATOM 680 C CA . ALA A 1 97 ? 28.297 -2.683 -38.842 1.00 83.81 97 ALA A CA 1
ATOM 681 C C . ALA A 1 97 ? 27.524 -3.247 -40.051 1.00 83.81 97 ALA A C 1
ATOM 683 O O . ALA A 1 97 ? 26.640 -2.577 -40.576 1.00 83.81 97 ALA A O 1
ATOM 684 N N . ALA A 1 98 ? 27.790 -4.502 -40.430 1.00 84.50 98 ALA A N 1
ATOM 685 C CA . ALA A 1 98 ? 27.074 -5.192 -41.500 1.00 84.50 98 ALA A CA 1
ATOM 686 C C . ALA A 1 98 ? 25.581 -5.380 -41.178 1.00 84.50 98 ALA A C 1
ATOM 688 O O . ALA A 1 98 ? 24.733 -5.059 -42.006 1.00 84.50 98 ALA A O 1
ATOM 689 N N . ALA A 1 99 ? 25.247 -5.816 -39.961 1.00 83.06 99 ALA A N 1
ATOM 690 C CA . ALA A 1 99 ? 23.861 -5.981 -39.530 1.00 83.06 99 ALA A CA 1
ATOM 691 C C . ALA A 1 99 ? 23.102 -4.640 -39.508 1.00 83.06 99 ALA A C 1
ATOM 693 O O . ALA A 1 99 ? 21.965 -4.559 -39.972 1.00 83.06 99 ALA A O 1
ATOM 694 N N . ARG A 1 100 ? 23.749 -3.557 -39.052 1.00 84.06 100 ARG A N 1
ATOM 695 C CA . ARG A 1 100 ? 23.170 -2.201 -39.097 1.00 84.06 100 ARG A CA 1
ATOM 696 C C . ARG A 1 100 ? 22.916 -1.739 -40.530 1.00 84.06 100 ARG A C 1
ATOM 698 O O . ARG A 1 100 ? 21.847 -1.204 -40.805 1.00 84.06 100 ARG A O 1
ATOM 705 N N . MET A 1 101 ? 23.855 -1.979 -41.445 1.00 86.31 101 MET A N 1
ATOM 706 C CA . MET A 1 101 ? 23.682 -1.657 -42.866 1.00 86.31 101 MET A CA 1
ATOM 707 C C . MET A 1 101 ? 22.513 -2.426 -43.488 1.00 86.31 101 MET A C 1
ATOM 709 O O . MET A 1 101 ? 21.725 -1.834 -44.220 1.00 86.31 101 MET A O 1
ATOM 713 N N . LEU A 1 102 ? 22.365 -3.717 -43.171 1.00 86.62 102 LEU A N 1
ATOM 714 C CA . LEU A 1 102 ? 21.274 -4.550 -43.686 1.00 86.62 102 LEU A CA 1
ATOM 715 C C . LEU A 1 102 ? 19.900 -4.041 -43.234 1.00 86.62 102 LEU A C 1
ATOM 717 O O . LEU A 1 102 ? 18.998 -3.899 -44.056 1.00 86.62 102 LEU A O 1
ATOM 721 N N . VAL A 1 103 ? 19.751 -3.706 -41.951 1.00 86.38 103 VAL A N 1
ATOM 722 C CA . VAL A 1 103 ? 18.497 -3.150 -41.415 1.00 86.38 103 VAL A CA 1
ATOM 723 C C . VAL A 1 103 ? 18.221 -1.763 -41.974 1.00 86.38 103 VAL A C 1
ATOM 725 O O . VAL A 1 103 ? 17.088 -1.468 -42.346 1.00 86.38 103 VAL A O 1
ATOM 728 N N . ALA A 1 104 ? 19.248 -0.913 -42.065 1.00 88.38 104 ALA A N 1
ATOM 729 C CA . ALA A 1 104 ? 19.109 0.419 -42.635 1.00 88.38 104 ALA A CA 1
ATOM 730 C C . ALA A 1 104 ? 18.653 0.351 -44.098 1.00 88.38 104 ALA A C 1
ATOM 732 O O . ALA A 1 104 ? 17.740 1.079 -44.474 1.00 88.38 104 ALA A O 1
ATOM 733 N N . ALA A 1 105 ? 19.234 -0.552 -44.894 1.00 87.56 105 ALA A N 1
ATOM 734 C CA . ALA A 1 105 ? 18.846 -0.774 -46.283 1.00 87.56 105 ALA A CA 1
ATOM 735 C C . ALA A 1 105 ? 17.412 -1.314 -46.400 1.00 87.56 105 ALA A C 1
ATOM 737 O O . ALA A 1 105 ? 16.622 -0.774 -47.171 1.00 87.56 105 ALA A O 1
ATOM 738 N N . ALA A 1 106 ? 17.047 -2.318 -45.594 1.00 87.25 106 ALA A N 1
ATOM 739 C CA . ALA A 1 106 ? 15.701 -2.894 -45.595 1.00 87.25 106 ALA A CA 1
ATOM 740 C C . ALA A 1 106 ? 14.624 -1.868 -45.204 1.00 87.25 106 ALA A C 1
ATOM 742 O O . ALA A 1 106 ? 13.560 -1.806 -45.816 1.00 87.25 106 ALA A O 1
ATOM 743 N N . ALA A 1 107 ? 14.901 -1.039 -44.197 1.00 88.38 107 ALA A N 1
ATOM 744 C CA . ALA A 1 107 ? 13.964 -0.027 -43.732 1.00 88.38 107 ALA A CA 1
ATOM 745 C C . ALA A 1 107 ? 13.896 1.187 -44.680 1.00 88.38 107 ALA A C 1
ATOM 747 O O . ALA A 1 107 ? 12.815 1.732 -44.890 1.00 88.38 107 ALA A O 1
ATOM 748 N N . PHE A 1 108 ? 15.016 1.613 -45.276 1.00 90.56 108 PHE A N 1
ATOM 749 C CA . PHE A 1 108 ? 15.080 2.804 -46.134 1.00 90.56 108 PHE A CA 1
ATOM 750 C C . PHE A 1 108 ? 14.112 2.749 -47.322 1.00 90.56 108 PHE A C 1
ATOM 752 O O . PHE A 1 108 ? 13.464 3.754 -47.611 1.00 90.56 108 PHE A O 1
ATOM 759 N N . GLU A 1 109 ? 13.963 1.585 -47.956 1.00 90.31 109 GLU A N 1
ATOM 760 C CA . GLU A 1 109 ? 13.061 1.404 -49.102 1.00 90.31 109 GLU A CA 1
ATOM 761 C C . GLU A 1 109 ? 11.576 1.530 -48.712 1.00 90.31 109 GLU A C 1
ATOM 763 O O . GLU A 1 109 ? 10.767 2.088 -49.454 1.00 90.31 109 GLU A O 1
ATOM 768 N N . GLU A 1 110 ? 11.195 1.063 -47.519 1.00 92.50 110 GLU A N 1
ATOM 769 C CA . GLU A 1 110 ? 9.792 1.056 -47.088 1.00 92.50 110 GLU A CA 1
ATOM 770 C C . GLU A 1 110 ? 9.369 2.318 -46.314 1.00 92.50 110 GLU A C 1
ATOM 772 O O . GLU A 1 110 ? 8.196 2.708 -46.358 1.00 92.50 110 GLU A O 1
ATOM 777 N N . ILE A 1 111 ? 10.288 2.973 -45.594 1.00 92.44 111 ILE A N 1
ATOM 778 C CA . ILE A 1 111 ? 9.972 4.102 -44.701 1.00 92.44 111 ILE A CA 1
ATOM 779 C C . ILE A 1 111 ? 9.237 5.250 -45.413 1.00 92.44 111 ILE A C 1
ATOM 781 O O . ILE A 1 111 ? 8.249 5.725 -44.847 1.00 92.44 111 ILE A O 1
ATOM 785 N N . PRO A 1 112 ? 9.621 5.702 -46.625 1.00 94.75 112 PRO A N 1
ATOM 786 C CA . PRO A 1 112 ? 8.883 6.740 -47.346 1.00 94.75 112 PRO A CA 1
ATOM 787 C C . PRO A 1 112 ? 7.402 6.396 -47.542 1.00 94.75 112 PRO A C 1
ATOM 789 O O . PRO A 1 112 ? 6.530 7.231 -47.290 1.00 94.75 112 PRO A O 1
ATOM 792 N N . ALA A 1 113 ? 7.107 5.148 -47.922 1.00 93.56 113 ALA A N 1
ATOM 793 C CA . ALA A 1 113 ? 5.741 4.672 -48.107 1.00 93.56 113 ALA A CA 1
ATOM 794 C C . ALA A 1 113 ? 4.983 4.591 -46.774 1.00 93.56 113 ALA A C 1
ATOM 796 O O . ALA A 1 113 ? 3.807 4.952 -46.707 1.00 93.56 113 ALA A O 1
ATOM 797 N N . VAL A 1 114 ? 5.653 4.166 -45.695 1.00 93.06 114 VAL A N 1
ATOM 798 C CA . VAL A 1 114 ? 5.067 4.137 -44.348 1.00 93.06 114 VAL A CA 1
ATOM 799 C C . VAL A 1 114 ? 4.747 5.543 -43.846 1.00 93.06 114 VAL A C 1
ATOM 801 O O . VAL A 1 114 ? 3.632 5.775 -43.382 1.00 93.06 114 VAL A O 1
ATOM 804 N N . LEU A 1 115 ? 5.669 6.496 -43.986 1.00 91.25 115 LEU A N 1
ATOM 805 C CA . LEU A 1 115 ? 5.463 7.889 -43.585 1.00 91.25 115 LEU A CA 1
ATOM 806 C C . LEU A 1 115 ? 4.326 8.554 -44.381 1.00 91.25 115 LEU A C 1
ATOM 808 O O . LEU A 1 115 ? 3.574 9.352 -43.819 1.00 91.25 115 LEU A O 1
ATOM 812 N N . ALA A 1 116 ? 4.135 8.172 -45.647 1.00 90.69 116 ALA A N 1
ATOM 813 C CA . ALA A 1 116 ? 3.054 8.667 -46.500 1.00 90.69 116 ALA A CA 1
ATOM 814 C C . ALA A 1 116 ? 1.656 8.094 -46.172 1.00 90.69 116 ALA A C 1
ATOM 816 O O . ALA A 1 116 ? 0.653 8.583 -46.704 1.00 90.69 116 ALA A O 1
ATOM 817 N N . ARG A 1 117 ? 1.538 7.074 -45.304 1.00 91.69 117 ARG A N 1
ATOM 818 C CA . ARG A 1 117 ? 0.234 6.487 -44.939 1.00 91.69 117 ARG A CA 1
ATOM 819 C C . ARG A 1 117 ? -0.677 7.550 -44.324 1.00 91.69 117 ARG A C 1
ATOM 821 O O . ARG A 1 117 ? -0.298 8.241 -43.385 1.00 91.69 117 ARG A O 1
ATOM 828 N N . ARG A 1 118 ? -1.925 7.652 -44.802 1.00 83.00 118 ARG A N 1
ATOM 829 C CA . ARG A 1 118 ? -2.913 8.617 -44.271 1.00 83.00 118 ARG A CA 1
ATOM 830 C C . ARG A 1 118 ? -3.385 8.286 -42.857 1.00 83.00 118 ARG A C 1
ATOM 832 O O . ARG A 1 118 ? -3.743 9.199 -42.115 1.00 83.00 118 ARG A O 1
ATOM 839 N N . THR A 1 119 ? -3.343 7.018 -42.461 1.00 76.62 119 THR A N 1
ATOM 840 C CA . THR A 1 119 ? -3.750 6.548 -41.133 1.00 76.62 119 THR A CA 1
ATOM 841 C C . THR A 1 119 ? -2.843 7.155 -40.062 1.00 76.62 119 THR A C 1
ATOM 843 O O . THR A 1 119 ? -1.629 6.958 -40.093 1.00 76.62 119 THR A O 1
ATOM 846 N N . MET A 1 120 ? -3.407 7.937 -39.140 1.00 70.31 120 MET A N 1
ATOM 847 C CA . MET A 1 120 ? -2.700 8.384 -37.936 1.00 70.31 120 MET A CA 1
ATOM 848 C C . MET A 1 120 ? -3.059 7.444 -36.796 1.00 70.31 120 MET A C 1
ATOM 850 O O . MET A 1 120 ? -4.232 7.335 -36.435 1.00 70.31 120 MET A O 1
ATOM 854 N N . ARG A 1 121 ? -2.062 6.784 -36.208 1.00 65.06 121 ARG A N 1
ATOM 855 C CA . ARG A 1 121 ? -2.221 6.178 -34.885 1.00 65.06 121 ARG A CA 1
ATOM 856 C C . ARG A 1 121 ? -1.819 7.217 -33.835 1.00 65.06 121 ARG A C 1
ATOM 858 O O . ARG A 1 121 ? -0.877 7.974 -34.039 1.00 65.06 121 ARG A O 1
ATOM 865 N N . ASN A 1 122 ? -2.553 7.264 -32.722 1.00 61.09 122 ASN A N 1
ATOM 866 C CA . ASN A 1 122 ? -2.208 8.038 -31.522 1.00 61.09 122 ASN A CA 1
ATOM 867 C C . ASN A 1 122 ? -2.102 9.571 -31.690 1.00 61.09 122 ASN A C 1
ATOM 869 O O . ASN A 1 122 ? -1.112 10.168 -31.273 1.00 61.09 122 ASN A O 1
ATOM 873 N N . MET A 1 123 ? -3.150 10.248 -32.186 1.00 61.38 123 MET A N 1
ATOM 874 C CA . MET A 1 123 ? -3.192 11.729 -32.206 1.00 61.38 123 MET A CA 1
ATOM 875 C C . MET A 1 123 ? -3.044 12.391 -30.818 1.00 61.38 123 MET A C 1
ATOM 877 O O . MET A 1 123 ? -2.754 13.580 -30.742 1.00 61.38 123 MET A O 1
ATOM 881 N N . GLY A 1 124 ? -3.212 11.633 -29.729 1.00 65.25 124 GLY A N 1
ATOM 882 C CA . GLY A 1 124 ? -3.033 12.126 -28.362 1.00 65.25 124 GLY A CA 1
ATOM 883 C C . GLY A 1 124 ? -1.586 12.156 -27.854 1.00 65.25 124 GLY A C 1
ATOM 884 O O . GLY A 1 124 ? -1.338 12.769 -26.819 1.00 65.25 124 GLY A O 1
ATOM 885 N N . ARG A 1 125 ? -0.619 11.514 -28.531 1.00 67.19 125 ARG A N 1
ATOM 886 C CA . ARG A 1 125 ? 0.785 11.542 -28.084 1.00 67.19 125 ARG A CA 1
ATOM 887 C C . ARG A 1 125 ? 1.485 12.794 -28.605 1.00 67.19 125 ARG A C 1
ATOM 889 O O . ARG A 1 125 ? 1.490 13.085 -29.802 1.00 67.19 125 ARG A O 1
ATOM 896 N N . SER A 1 126 ? 2.087 13.537 -27.680 1.00 75.25 126 SER A N 1
ATOM 897 C CA . SER A 1 126 ? 2.931 14.688 -27.999 1.00 75.25 126 SER A CA 1
ATOM 898 C C . SER A 1 126 ? 4.087 14.263 -28.905 1.00 75.25 126 SER A C 1
ATOM 900 O O . SER A 1 126 ? 4.699 13.226 -28.670 1.00 75.25 126 SER A O 1
ATOM 902 N N . VAL A 1 127 ? 4.454 15.106 -29.880 1.00 76.31 127 VAL A N 1
ATOM 903 C CA . VAL A 1 127 ? 5.662 14.935 -30.726 1.00 76.31 127 VAL A CA 1
ATOM 904 C C . VAL A 1 127 ? 6.939 14.804 -29.884 1.00 76.31 127 VAL A C 1
ATOM 906 O O . VAL A 1 127 ? 7.958 14.307 -30.349 1.00 76.31 127 VAL A O 1
ATOM 909 N N . ARG A 1 128 ? 6.875 15.225 -28.618 1.00 82.19 128 ARG A N 1
ATOM 910 C CA . ARG A 1 128 ? 7.970 15.129 -27.656 1.00 82.19 128 ARG A CA 1
ATOM 911 C C . ARG A 1 128 ? 8.226 13.707 -27.160 1.00 82.19 128 ARG A C 1
ATOM 913 O O . ARG A 1 128 ? 9.274 13.506 -26.566 1.00 82.19 128 ARG A O 1
ATOM 920 N N . SER A 1 129 ? 7.310 12.760 -27.379 1.00 86.69 129 SER A N 1
ATOM 921 C CA . SER A 1 129 ? 7.357 11.392 -26.854 1.00 86.69 129 SER A CA 1
ATOM 922 C C . SER A 1 129 ? 7.255 10.361 -27.982 1.00 86.69 129 SER A C 1
ATOM 924 O O . SER A 1 129 ? 6.270 10.374 -28.714 1.00 86.69 129 SER A O 1
ATOM 926 N N . VAL A 1 130 ? 8.201 9.424 -28.067 1.00 88.31 130 VAL A N 1
ATOM 927 C CA . VAL A 1 130 ? 8.196 8.317 -29.049 1.00 88.31 130 VAL A CA 1
ATOM 928 C C . VAL A 1 130 ? 8.495 6.981 -28.390 1.00 88.31 130 VAL A C 1
ATOM 930 O O . VAL A 1 130 ? 9.151 6.952 -27.354 1.00 88.31 130 VAL A O 1
ATOM 933 N N . SER A 1 131 ? 8.046 5.871 -28.976 1.00 89.81 131 SER A N 1
ATOM 934 C CA . SER A 1 131 ? 8.474 4.538 -28.525 1.00 89.81 131 SER A CA 1
ATOM 935 C C . SER A 1 131 ? 9.996 4.355 -28.634 1.00 89.81 131 SER A C 1
ATOM 937 O O . SER A 1 131 ? 10.607 4.802 -29.611 1.00 89.81 131 SER A O 1
ATOM 939 N N . TRP A 1 132 ? 10.594 3.646 -27.668 1.00 89.56 132 TRP A N 1
ATOM 940 C CA . TRP A 1 132 ? 12.021 3.297 -27.640 1.00 89.56 132 TRP A CA 1
ATOM 941 C C . TRP A 1 132 ? 12.494 2.670 -28.955 1.00 89.56 132 TRP A C 1
ATOM 943 O O . TRP A 1 132 ? 13.475 3.119 -29.549 1.00 89.56 132 TRP A O 1
ATOM 953 N N . CYS A 1 133 ? 11.741 1.692 -29.460 1.00 90.88 133 CYS A N 1
ATOM 954 C CA . CYS A 1 133 ? 12.080 0.979 -30.689 1.00 90.88 133 CYS A CA 1
ATOM 955 C C . CYS A 1 133 ? 12.196 1.891 -31.927 1.00 90.88 133 CYS A C 1
ATOM 957 O O . CYS A 1 133 ? 13.072 1.685 -32.768 1.00 90.88 133 CYS A O 1
ATOM 959 N N . TRP A 1 134 ? 11.373 2.942 -32.034 1.00 93.06 134 TRP A N 1
ATOM 960 C CA . TRP A 1 134 ? 11.449 3.888 -33.153 1.00 93.06 134 TRP A CA 1
ATOM 961 C C . TRP A 1 134 ? 12.632 4.843 -33.026 1.00 93.06 134 TRP A C 1
ATOM 963 O O . TRP A 1 134 ? 13.254 5.176 -34.034 1.00 93.06 134 TRP A O 1
ATOM 973 N N . ALA A 1 135 ? 12.975 5.255 -31.802 1.00 92.50 135 ALA A N 1
ATOM 974 C CA . ALA A 1 135 ? 14.188 6.027 -31.548 1.00 92.50 135 ALA A CA 1
ATOM 975 C C . ALA A 1 135 ? 15.445 5.220 -31.904 1.00 92.50 135 ALA A C 1
ATOM 977 O O . ALA A 1 135 ? 16.338 5.734 -32.579 1.00 92.50 135 ALA A O 1
ATOM 978 N N . GLN A 1 136 ? 15.482 3.942 -31.520 1.00 91.00 136 GLN A N 1
ATOM 979 C CA . GLN A 1 136 ? 16.579 3.030 -31.836 1.00 91.00 136 GLN A CA 1
ATOM 980 C C . GLN A 1 136 ? 16.721 2.817 -33.348 1.00 91.00 136 GLN A C 1
ATOM 982 O O . GLN A 1 136 ? 17.824 2.942 -33.879 1.00 91.00 136 GLN A O 1
ATOM 987 N N . LEU A 1 137 ? 15.609 2.600 -34.063 1.00 92.75 137 LEU A N 1
ATOM 988 C CA . LEU A 1 137 ? 15.619 2.492 -35.523 1.00 92.75 137 LEU A CA 1
ATOM 989 C C . LEU A 1 137 ? 16.113 3.783 -36.190 1.00 92.75 137 LEU A C 1
ATOM 991 O O . LEU A 1 137 ? 16.931 3.726 -37.101 1.00 92.75 137 LEU A O 1
ATOM 995 N N . ALA A 1 138 ? 15.663 4.955 -35.736 1.00 94.12 138 ALA A N 1
ATOM 996 C CA . ALA A 1 138 ? 16.085 6.223 -36.325 1.00 94.12 138 ALA A CA 1
ATOM 997 C C . ALA A 1 138 ? 17.585 6.506 -36.134 1.00 94.12 138 ALA A C 1
ATOM 999 O O . ALA A 1 138 ? 18.233 7.014 -37.049 1.00 94.12 138 ALA A O 1
ATOM 1000 N N . LEU A 1 139 ? 18.154 6.143 -34.982 1.00 92.69 139 LEU A N 1
ATOM 1001 C CA . LEU A 1 139 ? 19.598 6.234 -34.730 1.00 92.69 139 LEU A CA 1
ATOM 1002 C C . LEU A 1 139 ? 20.393 5.204 -35.545 1.00 92.69 139 LEU A C 1
ATOM 1004 O O . LEU A 1 139 ? 21.481 5.500 -36.046 1.00 92.69 139 LEU A O 1
ATOM 1008 N N . LEU A 1 140 ? 19.833 4.009 -35.740 1.00 90.69 140 LEU A N 1
ATOM 1009 C CA . LEU A 1 140 ? 20.406 3.006 -36.632 1.00 90.69 140 LEU A CA 1
ATOM 1010 C C . LEU A 1 140 ? 20.447 3.536 -38.073 1.00 90.69 140 LEU A C 1
ATOM 1012 O O . LEU A 1 140 ? 21.499 3.490 -38.702 1.00 90.69 140 LEU A O 1
ATOM 1016 N N . LEU A 1 141 ? 19.362 4.140 -38.565 1.00 93.25 141 LEU A N 1
ATOM 1017 C CA . LEU A 1 141 ? 19.326 4.787 -39.882 1.00 93.25 141 LEU A CA 1
ATOM 1018 C C . LEU A 1 141 ? 20.340 5.930 -39.985 1.00 93.25 141 LEU A C 1
ATOM 1020 O O . LEU A 1 141 ? 21.001 6.069 -41.008 1.00 93.25 141 LEU A O 1
ATOM 1024 N N . GLN A 1 142 ? 20.501 6.725 -38.926 1.00 94.50 142 GLN A N 1
ATOM 1025 C CA . GLN A 1 142 ? 21.473 7.819 -38.899 1.00 94.50 142 GLN A CA 1
ATOM 1026 C C . GLN A 1 142 ? 22.919 7.326 -39.017 1.00 94.50 142 GLN A C 1
ATOM 1028 O O . GLN A 1 142 ? 23.756 8.013 -39.600 1.00 94.50 142 GLN A O 1
ATOM 1033 N N . SER A 1 143 ? 23.222 6.159 -38.448 1.00 90.44 143 SER A N 1
ATOM 1034 C CA . SER A 1 143 ? 24.567 5.576 -38.482 1.00 90.44 143 SER A CA 1
ATOM 1035 C C . SER A 1 143 ? 24.821 4.677 -39.696 1.00 90.44 143 SER A C 1
ATOM 1037 O O . SER A 1 143 ? 25.975 4.542 -40.094 1.00 90.44 143 SER A O 1
ATOM 1039 N N . GLY A 1 144 ? 23.777 4.080 -40.279 1.00 88.81 144 GLY A N 1
ATOM 1040 C CA . GLY A 1 144 ? 23.871 3.148 -41.408 1.00 88.81 144 GLY A CA 1
ATOM 1041 C C . GLY A 1 144 ? 23.609 3.754 -42.792 1.00 88.81 144 GLY A C 1
ATOM 1042 O O . GLY A 1 144 ? 23.967 3.146 -43.793 1.00 88.81 144 GLY A O 1
ATOM 1043 N N . LEU A 1 145 ? 22.991 4.933 -42.900 1.00 92.38 145 LEU A N 1
ATOM 1044 C CA . LEU A 1 145 ? 22.727 5.572 -44.196 1.00 92.38 145 LEU A CA 1
ATOM 1045 C C . LEU A 1 145 ? 23.761 6.647 -44.545 1.00 92.38 145 LEU A C 1
ATOM 1047 O O . LEU A 1 145 ? 24.400 7.240 -43.674 1.00 92.38 145 LEU A O 1
ATOM 1051 N N . SER A 1 146 ? 23.880 6.954 -45.842 1.00 94.50 146 SER A N 1
ATOM 1052 C CA . SER A 1 146 ? 24.600 8.154 -46.280 1.00 94.50 146 SER A CA 1
ATOM 1053 C C . SER A 1 146 ? 23.894 9.415 -45.765 1.00 94.50 146 SER A C 1
ATOM 1055 O O . SER A 1 146 ? 22.681 9.417 -45.529 1.00 94.50 146 SER A O 1
ATOM 1057 N N . LYS A 1 147 ? 24.638 10.519 -45.623 1.00 95.06 147 LYS A N 1
ATOM 1058 C CA . LYS A 1 147 ? 24.076 11.798 -45.157 1.00 95.06 147 LYS A CA 1
ATOM 1059 C C . LYS A 1 147 ? 22.927 12.271 -46.050 1.00 95.06 147 LYS A C 1
ATOM 1061 O O . LYS A 1 147 ? 21.928 12.775 -45.546 1.00 95.06 147 LYS A O 1
ATOM 1066 N N . GLU A 1 148 ? 23.045 12.072 -47.359 1.00 96.00 148 GLU A N 1
ATOM 1067 C CA . GLU A 1 148 ? 22.035 12.449 -48.349 1.00 96.00 148 GLU A CA 1
ATOM 1068 C C . GLU A 1 148 ? 20.782 11.581 -48.222 1.00 96.00 148 GLU A C 1
ATOM 1070 O O . GLU A 1 148 ? 19.668 12.100 -48.267 1.00 96.00 148 GLU A O 1
ATOM 1075 N N . ALA A 1 149 ? 20.947 10.266 -48.052 1.00 94.06 149 ALA A N 1
ATOM 1076 C CA . ALA A 1 149 ? 19.832 9.341 -47.865 1.00 94.06 149 ALA A CA 1
ATOM 1077 C C . ALA A 1 149 ? 19.071 9.646 -46.565 1.00 94.06 149 ALA A C 1
ATOM 1079 O O . ALA A 1 149 ? 17.843 9.752 -46.568 1.00 94.06 149 ALA A O 1
ATOM 1080 N N . PHE A 1 150 ? 19.797 9.884 -45.472 1.00 95.56 150 PHE A N 1
ATOM 1081 C CA . PHE A 1 150 ? 19.200 10.265 -44.197 1.00 95.56 150 PHE A CA 1
ATOM 1082 C C . PHE A 1 150 ? 18.462 11.613 -44.275 1.00 95.56 150 PHE A C 1
ATOM 1084 O O . PHE A 1 150 ? 17.323 11.716 -43.821 1.00 95.56 150 PHE A O 1
ATOM 1091 N N . ALA A 1 151 ? 19.051 12.628 -44.922 1.00 95.56 151 ALA A N 1
ATOM 1092 C CA . ALA A 1 151 ? 18.420 13.938 -45.108 1.00 95.56 151 ALA A CA 1
ATOM 1093 C C . ALA A 1 151 ? 17.120 13.869 -45.932 1.00 95.56 151 ALA A C 1
ATOM 1095 O O . ALA A 1 151 ? 16.165 14.607 -45.662 1.00 95.56 151 ALA A O 1
ATOM 1096 N N . ARG A 1 152 ? 17.038 12.955 -46.913 1.00 95.50 152 ARG A N 1
ATOM 1097 C CA . ARG A 1 152 ? 15.788 12.690 -47.649 1.00 95.50 152 ARG A CA 1
ATOM 1098 C C . ARG A 1 152 ? 14.705 12.139 -46.723 1.00 95.50 152 ARG A C 1
ATOM 1100 O O . ARG A 1 152 ? 13.589 12.656 -46.743 1.00 95.50 152 ARG A O 1
ATOM 1107 N N . LEU A 1 153 ? 15.026 11.143 -45.892 1.00 95.12 153 LEU A N 1
ATOM 1108 C CA . LEU A 1 153 ? 14.073 10.598 -44.916 1.00 95.12 153 LEU A CA 1
ATOM 1109 C C . LEU A 1 153 ? 13.615 11.656 -43.912 1.00 95.12 153 LEU A C 1
ATOM 1111 O O . LEU A 1 153 ? 12.425 11.746 -43.619 1.00 95.12 153 LEU A O 1
ATOM 1115 N N . GLU A 1 154 ? 14.538 12.480 -43.418 1.00 95.44 154 GLU A N 1
ATOM 1116 C CA . GLU A 1 154 ? 14.215 13.583 -42.515 1.00 95.44 154 GLU A CA 1
ATOM 1117 C C . GLU A 1 154 ? 13.239 14.569 -43.166 1.00 95.44 154 GLU A C 1
ATOM 1119 O O . GLU A 1 154 ? 12.240 14.943 -42.551 1.00 95.44 154 GLU A O 1
ATOM 1124 N N . THR A 1 155 ? 13.486 14.949 -44.423 1.00 94.94 155 THR A N 1
ATOM 1125 C CA . THR A 1 155 ? 12.607 15.852 -45.179 1.00 94.94 155 THR A CA 1
ATOM 1126 C C . THR A 1 155 ? 11.194 15.280 -45.270 1.00 94.94 155 THR A C 1
ATOM 1128 O O . THR A 1 155 ? 10.227 15.976 -44.959 1.00 94.94 155 THR A O 1
ATOM 1131 N N . ILE A 1 156 ? 11.066 13.993 -45.610 1.00 93.62 156 ILE A N 1
ATOM 1132 C CA . ILE A 1 156 ? 9.771 13.303 -45.673 1.00 93.62 156 ILE A CA 1
ATOM 1133 C C . ILE A 1 156 ? 9.112 13.283 -44.291 1.00 93.62 156 ILE A C 1
ATOM 1135 O O . ILE A 1 156 ? 7.951 13.670 -44.163 1.00 93.62 156 ILE A O 1
ATOM 1139 N N . ALA A 1 157 ? 9.840 12.903 -43.241 1.00 93.25 157 ALA A N 1
ATOM 1140 C CA . ALA A 1 157 ? 9.308 12.860 -41.883 1.00 93.25 157 ALA A CA 1
ATOM 1141 C C . ALA A 1 157 ? 8.791 14.236 -41.425 1.00 93.25 157 ALA A C 1
ATOM 1143 O O . ALA A 1 157 ? 7.682 14.317 -40.895 1.00 93.25 157 ALA A O 1
ATOM 1144 N N . ARG A 1 158 ? 9.514 15.329 -41.725 1.00 93.19 158 ARG A N 1
ATOM 1145 C CA . ARG A 1 158 ? 9.089 16.708 -41.417 1.00 93.19 158 ARG A CA 1
ATOM 1146 C C . ARG A 1 158 ? 7.756 17.080 -42.069 1.00 93.19 158 ARG A C 1
ATOM 1148 O O . ARG A 1 158 ? 6.953 17.749 -41.422 1.00 93.19 158 ARG A O 1
ATOM 1155 N N . THR A 1 159 ? 7.472 16.607 -43.287 1.00 91.69 159 THR A N 1
ATOM 1156 C CA . THR A 1 159 ? 6.157 16.848 -43.925 1.00 91.69 159 THR A CA 1
ATOM 1157 C C . THR A 1 159 ? 5.002 16.184 -43.170 1.00 91.69 159 THR A C 1
ATOM 1159 O O . THR A 1 159 ? 3.878 16.683 -43.174 1.00 91.69 159 THR A O 1
ATOM 1162 N N . VAL A 1 160 ? 5.279 15.078 -42.478 1.00 86.69 160 VAL A N 1
ATOM 1163 C CA . VAL A 1 160 ? 4.286 14.275 -41.753 1.00 86.69 160 VAL A CA 1
ATOM 1164 C C . VAL A 1 160 ? 4.167 14.702 -40.286 1.00 86.69 160 VAL A C 1
ATOM 1166 O O . VAL A 1 160 ? 3.120 14.510 -39.660 1.00 86.69 160 VAL A O 1
ATOM 1169 N N . THR A 1 161 ? 5.207 15.331 -39.736 1.00 86.00 161 THR A N 1
ATOM 1170 C CA . THR A 1 161 ? 5.239 15.905 -38.386 1.00 86.00 161 THR A CA 1
ATOM 1171 C C . THR A 1 161 ? 5.412 17.430 -38.430 1.00 86.00 161 THR A C 1
ATOM 1173 O O . THR A 1 161 ? 6.436 17.936 -37.970 1.00 86.00 161 THR A O 1
ATOM 1176 N N . PRO A 1 162 ? 4.411 18.197 -38.907 1.00 79.56 162 PRO A N 1
ATOM 1177 C CA . PRO A 1 162 ? 4.542 19.647 -39.114 1.00 79.56 162 PRO A CA 1
ATOM 1178 C C . PRO A 1 162 ? 4.757 20.452 -37.820 1.00 79.56 162 PRO A C 1
ATOM 1180 O O . PRO A 1 162 ? 5.104 21.624 -37.870 1.00 79.56 162 PRO A O 1
ATOM 1183 N N . ILE A 1 163 ? 4.556 19.827 -36.656 1.00 84.06 163 ILE A N 1
ATOM 1184 C CA . ILE A 1 163 ? 4.715 20.440 -35.327 1.00 84.06 163 ILE A CA 1
ATOM 1185 C C . ILE A 1 163 ? 6.156 20.261 -34.789 1.00 84.06 163 ILE A C 1
ATOM 1187 O O . ILE A 1 163 ? 6.491 20.792 -33.733 1.00 84.06 163 ILE A O 1
ATOM 1191 N N . ALA A 1 164 ? 7.026 19.514 -35.478 1.00 83.75 164 ALA A N 1
ATOM 1192 C CA . ALA A 1 164 ? 8.411 19.324 -35.045 1.00 83.75 164 ALA A CA 1
ATOM 1193 C C . ALA A 1 164 ? 9.207 20.645 -35.158 1.00 83.75 164 ALA A C 1
ATOM 1195 O O . ALA A 1 164 ? 9.256 21.221 -36.248 1.00 83.75 164 ALA A O 1
ATOM 1196 N N . PRO A 1 165 ? 9.855 21.131 -34.080 1.00 85.12 165 PRO A N 1
ATOM 1197 C CA . PRO A 1 165 ? 10.691 22.325 -34.140 1.00 85.12 165 PRO A CA 1
ATOM 1198 C C . PRO A 1 165 ? 11.792 22.209 -35.204 1.00 85.12 165 PRO A C 1
ATOM 1200 O O . PRO A 1 165 ? 12.377 21.141 -35.410 1.00 85.12 165 PRO A O 1
ATOM 1203 N N . THR A 1 166 ? 12.134 23.323 -35.853 1.00 86.19 166 THR A N 1
ATOM 1204 C CA . THR A 1 166 ? 13.226 23.381 -36.845 1.00 86.19 166 THR A CA 1
ATOM 1205 C C . THR A 1 166 ? 14.575 22.975 -36.250 1.00 86.19 166 THR A C 1
ATOM 1207 O O . THR A 1 166 ? 15.377 22.353 -36.934 1.00 86.19 166 THR A O 1
ATOM 1210 N N . ALA A 1 167 ? 14.793 23.247 -34.961 1.00 87.88 167 ALA A N 1
ATOM 1211 C CA . ALA A 1 167 ? 16.003 22.873 -34.229 1.00 87.88 167 ALA A CA 1
ATOM 1212 C C . ALA A 1 167 ? 16.054 21.394 -33.788 1.00 87.88 167 ALA A C 1
ATOM 1214 O O . ALA A 1 167 ? 17.046 20.966 -33.200 1.00 87.88 167 ALA A O 1
ATOM 1215 N N . GLN A 1 168 ? 14.997 20.607 -34.020 1.00 88.06 168 GLN A N 1
ATOM 1216 C CA . GLN A 1 168 ? 14.947 19.221 -33.561 1.00 88.06 168 GLN A CA 1
ATOM 1217 C C . GLN A 1 168 ? 15.865 18.319 -34.418 1.00 88.06 168 GLN A C 1
ATOM 1219 O O . GLN A 1 168 ? 15.764 18.385 -35.647 1.00 88.06 168 GLN A O 1
ATOM 1224 N N . PRO A 1 169 ? 16.727 17.467 -33.819 1.00 92.62 169 PRO A N 1
ATOM 1225 C CA . PRO A 1 169 ? 17.597 16.545 -34.552 1.00 92.62 169 PRO A CA 1
ATOM 1226 C C . PRO A 1 169 ? 16.827 15.632 -35.514 1.00 92.62 169 PRO A C 1
ATOM 1228 O O . PRO A 1 169 ? 15.779 15.093 -35.155 1.00 92.62 169 PRO A O 1
ATOM 1231 N N . GLY A 1 170 ? 17.379 15.396 -36.708 1.00 93.38 170 GLY A N 1
ATOM 1232 C CA . GLY A 1 170 ? 16.701 14.644 -37.771 1.00 93.38 170 GLY A CA 1
ATOM 1233 C C . GLY A 1 170 ? 16.224 13.247 -37.367 1.00 93.38 170 GLY A C 1
ATOM 1234 O O . GLY A 1 170 ? 15.108 12.855 -37.705 1.00 93.38 170 GLY A O 1
ATOM 1235 N N . TRP A 1 171 ? 17.001 12.521 -36.555 1.00 94.44 171 TRP A N 1
ATOM 1236 C CA . TRP A 1 171 ? 16.607 11.193 -36.067 1.00 94.44 171 TRP A CA 1
ATOM 1237 C C . TRP A 1 171 ? 15.363 11.247 -35.168 1.00 94.44 171 TRP A C 1
ATOM 1239 O O . TRP A 1 171 ? 14.522 10.355 -35.231 1.00 94.44 171 TRP A O 1
ATOM 1249 N N . GLN A 1 172 ? 15.187 12.313 -34.380 1.00 92.88 172 GLN A N 1
ATOM 1250 C CA . GLN A 1 172 ? 14.004 12.477 -33.533 1.00 92.88 172 GLN A CA 1
ATOM 1251 C C . GLN A 1 172 ? 12.754 12.718 -34.377 1.00 92.88 172 GLN A C 1
ATOM 1253 O O . GLN A 1 172 ? 11.685 12.185 -34.084 1.00 92.88 172 GLN A O 1
ATOM 1258 N N . VAL A 1 173 ? 12.895 13.484 -35.460 1.00 93.62 173 VAL A N 1
ATOM 1259 C CA . VAL A 1 173 ? 11.798 13.738 -36.397 1.00 93.62 173 VAL A CA 1
ATOM 1260 C C . VAL A 1 173 ? 11.386 12.455 -37.112 1.00 93.62 173 VAL A C 1
ATOM 1262 O O . VAL A 1 173 ? 10.196 12.152 -37.191 1.00 93.62 173 VAL A O 1
ATOM 1265 N N . ILE A 1 174 ? 12.359 11.667 -37.579 1.00 94.81 174 ILE A N 1
ATOM 1266 C CA . ILE A 1 174 ? 12.100 10.364 -38.203 1.00 94.81 174 ILE A CA 1
ATOM 1267 C C . ILE A 1 174 ? 11.399 9.434 -37.209 1.00 94.81 174 ILE A C 1
ATOM 1269 O O . ILE A 1 174 ? 10.344 8.893 -37.533 1.00 94.81 174 ILE A O 1
ATOM 1273 N N . ALA A 1 175 ? 11.910 9.305 -35.982 1.00 93.94 175 ALA A N 1
ATOM 1274 C CA . ALA A 1 175 ? 11.287 8.485 -34.945 1.00 93.94 175 ALA A CA 1
ATOM 1275 C C . ALA A 1 175 ? 9.850 8.934 -34.617 1.00 93.94 175 ALA A C 1
ATOM 1277 O O . ALA A 1 175 ? 8.966 8.090 -34.491 1.00 93.94 175 ALA A O 1
ATOM 1278 N N . ALA A 1 176 ? 9.576 10.243 -34.550 1.00 92.25 176 ALA A N 1
ATOM 1279 C CA . ALA A 1 176 ? 8.224 10.769 -34.333 1.00 92.25 176 ALA A CA 1
ATOM 1280 C C . ALA A 1 176 ? 7.280 10.504 -35.514 1.00 92.25 176 ALA A C 1
ATOM 1282 O O . ALA A 1 176 ? 6.094 10.231 -35.318 1.00 92.25 176 ALA A O 1
ATOM 1283 N N . GLY A 1 177 ? 7.791 10.587 -36.744 1.00 93.00 177 GLY A N 1
ATOM 1284 C CA . GLY A 1 177 ? 7.043 10.229 -37.946 1.00 93.00 177 GLY A CA 1
ATOM 1285 C C . GLY A 1 177 ? 6.681 8.745 -37.961 1.00 93.00 177 GLY A C 1
ATOM 1286 O O . GLY A 1 177 ? 5.529 8.392 -38.222 1.00 93.00 177 GLY A O 1
ATOM 1287 N N . LEU A 1 178 ? 7.643 7.886 -37.614 1.00 93.31 178 LEU A N 1
ATOM 1288 C CA . LEU A 1 178 ? 7.448 6.442 -37.520 1.00 93.31 178 LEU A CA 1
ATOM 1289 C C . LEU A 1 178 ? 6.462 6.072 -36.409 1.00 93.31 178 LEU A C 1
ATOM 1291 O O . LEU A 1 178 ? 5.513 5.350 -36.691 1.00 93.31 178 LEU A O 1
ATOM 1295 N N . ASP A 1 179 ? 6.579 6.634 -35.203 1.00 91.06 179 ASP A N 1
ATOM 1296 C CA . ASP A 1 179 ? 5.652 6.351 -34.089 1.00 91.06 179 ASP A CA 1
ATOM 1297 C C . ASP A 1 179 ? 4.182 6.647 -34.447 1.00 91.06 179 ASP A C 1
ATOM 1299 O O . ASP A 1 179 ? 3.265 5.954 -34.004 1.00 91.06 179 ASP A O 1
ATOM 1303 N N . LYS A 1 180 ? 3.943 7.638 -35.317 1.00 89.50 180 LYS A N 1
ATOM 1304 C CA . LYS A 1 180 ? 2.596 8.020 -35.775 1.00 89.50 180 LYS A CA 1
ATOM 1305 C C . LYS A 1 180 ? 2.037 7.160 -36.910 1.00 89.50 180 LYS A C 1
ATOM 1307 O O . LYS A 1 180 ? 0.812 7.108 -37.077 1.00 89.50 180 LYS A O 1
ATOM 1312 N N . ARG A 1 181 ? 2.898 6.565 -37.740 1.00 91.56 181 ARG A N 1
ATOM 1313 C CA . ARG A 1 181 ? 2.514 5.995 -39.051 1.00 91.56 181 ARG A CA 1
ATOM 1314 C C . ARG A 1 181 ? 2.860 4.520 -39.225 1.00 91.56 181 ARG A C 1
ATOM 1316 O O . ARG A 1 181 ? 2.167 3.808 -39.957 1.00 91.56 181 ARG A O 1
ATOM 1323 N N . ALA A 1 182 ? 3.921 4.070 -38.573 1.00 91.38 182 ALA A N 1
ATOM 1324 C CA . ALA A 1 182 ? 4.404 2.707 -38.638 1.00 91.38 182 ALA A CA 1
ATOM 1325 C C . ALA A 1 182 ? 3.675 1.815 -37.623 1.00 91.38 182 ALA A C 1
ATOM 1327 O O . ALA A 1 182 ? 3.144 2.257 -36.602 1.00 91.38 182 ALA A O 1
ATOM 1328 N N . THR A 1 183 ? 3.612 0.527 -37.933 1.00 91.44 183 THR A N 1
ATOM 1329 C CA . THR A 1 183 ? 3.060 -0.514 -37.066 1.00 91.44 183 THR A CA 1
ATOM 1330 C C . THR A 1 183 ? 4.188 -1.393 -36.531 1.00 91.44 183 THR A C 1
ATOM 1332 O O . THR A 1 183 ? 5.240 -1.505 -37.155 1.00 91.44 183 THR A O 1
ATOM 1335 N N . TYR A 1 184 ? 3.963 -2.094 -35.417 1.00 89.06 184 TYR A N 1
ATOM 1336 C CA . TYR A 1 184 ? 4.913 -3.113 -34.945 1.00 89.06 184 TYR A CA 1
ATOM 1337 C C . TYR A 1 184 ? 5.152 -4.233 -35.969 1.00 89.06 184 TYR A C 1
ATOM 1339 O O . TYR A 1 184 ? 6.209 -4.857 -35.948 1.00 89.06 184 TYR A O 1
ATOM 1347 N N . GLY A 1 185 ? 4.205 -4.468 -36.886 1.00 91.69 185 GLY A N 1
ATOM 1348 C CA . GLY A 1 185 ? 4.400 -5.371 -38.018 1.00 91.69 185 GLY A CA 1
ATOM 1349 C C . GLY A 1 185 ? 5.423 -4.837 -39.022 1.00 91.69 185 GLY A C 1
ATOM 1350 O O . GLY A 1 185 ? 6.230 -5.609 -39.523 1.00 91.69 185 GLY A O 1
ATOM 1351 N N . ASP A 1 186 ? 5.450 -3.524 -39.272 1.00 92.75 186 ASP A N 1
ATOM 1352 C CA . ASP A 1 186 ? 6.492 -2.902 -40.101 1.00 92.75 186 ASP A CA 1
ATOM 1353 C C . ASP A 1 186 ? 7.858 -3.022 -39.424 1.00 92.75 186 ASP A C 1
ATOM 1355 O O . ASP A 1 186 ? 8.797 -3.514 -40.040 1.00 92.75 186 ASP A O 1
ATOM 1359 N N . LEU A 1 187 ? 7.936 -2.686 -38.129 1.00 91.62 187 LEU A N 1
ATOM 1360 C CA . LEU A 1 187 ? 9.166 -2.846 -37.354 1.00 91.62 187 LEU A CA 1
ATOM 1361 C C . LEU A 1 187 ? 9.669 -4.292 -37.398 1.00 91.62 187 LEU A C 1
ATOM 1363 O O . LEU A 1 187 ? 10.834 -4.510 -37.699 1.00 91.62 187 LEU A O 1
ATOM 1367 N N . SER A 1 188 ? 8.785 -5.265 -37.144 1.00 89.12 188 SER A N 1
ATOM 1368 C CA . SER A 1 188 ? 9.124 -6.693 -37.150 1.00 89.12 188 SER A CA 1
ATOM 1369 C C . SER A 1 188 ? 9.686 -7.137 -38.498 1.00 89.12 188 SER A C 1
ATOM 1371 O O . SER A 1 188 ? 10.669 -7.864 -38.519 1.00 89.12 188 SER A O 1
ATOM 1373 N N . ARG A 1 189 ? 9.108 -6.666 -39.614 1.00 91.75 189 ARG A N 1
ATOM 1374 C CA . ARG A 1 189 ? 9.613 -6.963 -40.963 1.00 91.75 189 ARG A CA 1
ATOM 1375 C C . ARG A 1 189 ? 10.999 -6.360 -41.200 1.00 91.75 189 ARG A C 1
ATOM 1377 O O . ARG A 1 189 ? 11.854 -7.032 -41.763 1.00 91.75 189 ARG A O 1
ATOM 1384 N N . TRP A 1 190 ? 11.244 -5.131 -40.745 1.00 92.19 190 TRP A N 1
ATOM 1385 C CA . TRP A 1 190 ? 12.536 -4.456 -40.931 1.00 92.19 190 TRP A CA 1
ATOM 1386 C C . TRP A 1 190 ? 13.662 -5.040 -40.075 1.00 92.19 190 TRP A C 1
ATOM 1388 O O . TRP A 1 190 ? 14.811 -5.049 -40.509 1.00 92.19 190 TRP A O 1
ATOM 1398 N N . ILE A 1 191 ? 13.343 -5.539 -38.878 1.00 88.44 191 ILE A N 1
ATOM 1399 C CA . ILE A 1 191 ? 14.321 -6.172 -37.979 1.00 88.44 191 ILE A CA 1
ATOM 1400 C C . ILE A 1 191 ? 14.429 -7.689 -38.178 1.00 88.44 191 ILE A C 1
ATOM 1402 O O . ILE A 1 191 ? 15.271 -8.314 -37.542 1.00 88.44 191 ILE A O 1
ATOM 1406 N N . GLU A 1 192 ? 13.612 -8.297 -39.043 1.00 88.44 192 GLU A N 1
ATOM 1407 C CA . GLU A 1 192 ? 13.643 -9.742 -39.313 1.00 88.44 192 GLU A CA 1
ATOM 1408 C C . GLU A 1 192 ? 15.043 -10.254 -39.710 1.00 88.44 192 GLU A C 1
ATOM 1410 O O . GLU A 1 192 ? 15.458 -11.280 -39.168 1.00 88.44 192 GLU A O 1
ATOM 1415 N N . PRO A 1 193 ? 15.843 -9.532 -40.527 1.00 84.31 193 PRO A N 1
ATOM 1416 C CA . PRO A 1 193 ? 17.221 -9.936 -40.812 1.00 84.31 193 PRO A CA 1
ATOM 1417 C C . PRO A 1 193 ? 18.107 -10.048 -39.560 1.00 84.31 193 PRO A C 1
ATOM 1419 O O . PRO A 1 193 ? 19.047 -10.834 -39.550 1.00 84.31 193 PRO A O 1
ATOM 1422 N N . LEU A 1 194 ? 17.802 -9.305 -38.487 1.00 78.81 194 LEU A N 1
ATOM 1423 C CA . LEU A 1 194 ? 18.528 -9.394 -37.214 1.00 78.81 194 LEU A CA 1
ATOM 1424 C C . LEU A 1 194 ? 18.119 -10.600 -36.371 1.00 78.81 194 LEU A C 1
ATOM 1426 O O . LEU A 1 194 ? 18.900 -11.046 -35.534 1.00 78.81 194 LEU A O 1
ATOM 1430 N N . ARG A 1 195 ? 16.892 -11.113 -36.535 1.00 79.44 195 ARG A N 1
ATOM 1431 C CA . ARG A 1 195 ? 16.401 -12.250 -35.739 1.00 79.44 195 ARG A CA 1
ATOM 1432 C C . ARG A 1 195 ? 17.127 -13.548 -36.060 1.00 79.44 195 ARG A C 1
ATOM 1434 O O . ARG A 1 195 ? 17.194 -14.423 -35.207 1.00 79.44 195 ARG A O 1
ATOM 1441 N N . GLN A 1 196 ? 17.683 -13.661 -37.262 1.00 74.19 196 GLN A N 1
ATOM 1442 C CA . GLN A 1 196 ? 18.433 -14.844 -37.680 1.00 74.19 196 GLN A CA 1
ATOM 1443 C C . GLN A 1 196 ? 19.848 -14.888 -37.078 1.00 74.19 196 GLN A C 1
ATOM 1445 O O . GLN A 1 196 ? 20.416 -15.969 -36.965 1.00 74.19 196 GLN A O 1
ATOM 1450 N N . ASP A 1 197 ? 20.390 -13.741 -36.648 1.00 67.19 197 ASP A N 1
ATOM 1451 C CA . ASP A 1 197 ? 21.786 -13.601 -36.204 1.00 67.19 197 ASP A CA 1
ATOM 1452 C C . ASP A 1 197 ? 21.952 -13.689 -34.666 1.00 67.19 197 ASP A C 1
ATOM 1454 O O . ASP A 1 197 ? 23.067 -13.813 -34.161 1.00 67.19 197 ASP A O 1
ATOM 1458 N N . ARG A 1 198 ? 20.859 -13.655 -33.876 1.00 62.16 198 ARG A N 1
ATOM 1459 C CA . ARG A 1 198 ? 20.914 -13.752 -32.399 1.00 62.16 198 ARG A CA 1
ATOM 1460 C C . ARG A 1 198 ? 19.692 -14.405 -31.748 1.00 62.16 198 ARG A C 1
ATOM 1462 O O . ARG A 1 198 ? 18.558 -14.032 -32.022 1.00 62.16 198 ARG A O 1
ATOM 1469 N N . GLN A 1 199 ? 19.948 -15.256 -30.746 1.00 58.94 199 GLN A N 1
ATOM 1470 C CA . GLN A 1 199 ? 18.941 -15.784 -29.805 1.00 58.94 199 GLN A CA 1
ATOM 1471 C C . GLN A 1 199 ? 18.479 -14.773 -28.726 1.00 58.94 199 GLN A C 1
ATOM 1473 O O . GLN A 1 199 ? 17.564 -15.082 -27.973 1.00 58.94 199 GLN A O 1
ATOM 1478 N N . GLN A 1 200 ? 19.074 -13.577 -28.633 1.00 55.88 200 GLN A N 1
ATOM 1479 C CA . GLN A 1 200 ? 18.777 -12.563 -27.605 1.00 55.88 200 GLN A CA 1
ATOM 1480 C C . GLN A 1 200 ? 18.418 -11.228 -28.264 1.00 55.88 200 GLN A C 1
ATOM 1482 O O . GLN A 1 200 ? 19.300 -10.412 -28.529 1.00 55.88 200 GLN A O 1
ATOM 1487 N N . ASN A 1 201 ? 17.140 -11.012 -28.580 1.00 57.84 201 ASN A N 1
ATOM 1488 C CA . ASN A 1 201 ? 16.681 -9.809 -29.287 1.00 57.84 201 ASN A CA 1
ATOM 1489 C C . ASN A 1 201 ? 15.522 -9.112 -28.556 1.00 57.84 201 ASN A C 1
ATOM 1491 O O . ASN A 1 201 ? 14.586 -8.604 -29.176 1.00 57.84 201 ASN A O 1
ATOM 1495 N N . ASP A 1 202 ? 15.591 -9.074 -27.226 1.00 64.94 202 ASP A N 1
ATOM 1496 C CA . ASP A 1 202 ? 14.494 -8.586 -26.384 1.00 64.94 202 ASP A CA 1
ATOM 1497 C C . ASP A 1 202 ? 14.338 -7.054 -26.459 1.00 64.94 202 ASP A C 1
ATOM 1499 O O . ASP A 1 202 ? 13.223 -6.530 -26.404 1.00 64.94 202 ASP A O 1
ATOM 1503 N N . GLY A 1 203 ? 15.424 -6.315 -26.723 1.00 66.94 203 GLY A N 1
ATOM 1504 C CA . GLY A 1 203 ? 15.436 -4.846 -26.685 1.00 66.94 203 GLY A CA 1
ATOM 1505 C C . GLY A 1 203 ? 14.539 -4.133 -27.710 1.00 66.94 203 GLY A C 1
ATOM 1506 O O . GLY A 1 203 ? 14.001 -3.062 -27.428 1.00 66.94 203 GLY A O 1
ATOM 1507 N N . TRP A 1 204 ? 14.298 -4.733 -28.880 1.00 79.00 204 TRP A N 1
ATOM 1508 C CA . TRP A 1 204 ? 13.490 -4.121 -29.949 1.00 79.00 204 TRP A CA 1
ATOM 1509 C C . TRP A 1 204 ? 11.976 -4.191 -29.706 1.00 79.00 204 TRP A C 1
ATOM 1511 O O . TRP A 1 204 ? 11.203 -3.541 -30.415 1.00 79.00 204 TRP A O 1
ATOM 1521 N N . THR A 1 205 ? 11.540 -4.963 -28.707 1.00 76.31 205 THR A N 1
ATOM 1522 C CA . THR A 1 205 ? 10.119 -5.118 -28.355 1.00 76.31 205 THR A CA 1
ATOM 1523 C C . THR A 1 205 ? 9.641 -4.121 -27.305 1.00 76.31 205 THR A C 1
ATOM 1525 O O . THR A 1 205 ? 8.440 -4.038 -27.037 1.00 76.31 205 THR A O 1
ATOM 1528 N N . VAL A 1 206 ? 10.546 -3.310 -26.749 1.00 78.69 206 VAL A N 1
ATOM 1529 C CA . VAL A 1 206 ? 10.208 -2.334 -25.715 1.00 78.69 206 VAL A CA 1
ATOM 1530 C C . VAL A 1 206 ? 9.343 -1.218 -26.313 1.00 78.69 206 VAL A C 1
ATOM 1532 O O . VAL A 1 206 ? 9.806 -0.361 -27.068 1.00 78.69 206 VAL A O 1
ATOM 1535 N N . GLY A 1 207 ? 8.050 -1.248 -25.979 1.00 78.62 207 GLY A N 1
ATOM 1536 C CA . GLY A 1 207 ? 7.045 -0.273 -26.419 1.00 78.62 207 GLY A CA 1
ATOM 1537 C C . GLY A 1 207 ? 6.934 0.980 -25.547 1.00 78.62 207 GLY A C 1
ATOM 1538 O O . GLY A 1 207 ? 6.039 1.805 -25.758 1.00 78.62 207 GLY A O 1
ATOM 1539 N N . ASP A 1 208 ? 7.812 1.114 -24.553 1.00 83.81 208 ASP A N 1
ATOM 1540 C CA . ASP A 1 208 ? 7.818 2.252 -23.644 1.00 83.81 208 ASP A CA 1
ATOM 1541 C C . ASP A 1 208 ? 8.187 3.546 -24.367 1.00 83.81 208 ASP A C 1
ATOM 1543 O O . ASP A 1 208 ? 9.087 3.599 -25.208 1.00 83.81 208 ASP A O 1
ATOM 1547 N N . SER A 1 209 ? 7.484 4.619 -24.013 1.00 84.25 209 SER A N 1
ATOM 1548 C CA . SER A 1 209 ? 7.679 5.925 -24.624 1.00 84.25 209 SER A CA 1
ATOM 1549 C C . SER A 1 209 ? 8.736 6.761 -23.900 1.00 84.25 209 SER A C 1
ATOM 1551 O O . SER A 1 209 ? 8.604 7.045 -22.703 1.00 84.25 209 SER A O 1
ATOM 1553 N N . ILE A 1 210 ? 9.717 7.253 -24.648 1.00 85.25 210 ILE A N 1
ATOM 1554 C CA . ILE A 1 210 ? 10.757 8.176 -24.190 1.00 85.25 210 ILE A CA 1
ATOM 1555 C C . ILE A 1 210 ? 10.471 9.598 -24.656 1.00 85.25 210 ILE A C 1
ATOM 1557 O O . ILE A 1 210 ? 10.008 9.797 -25.779 1.00 85.25 210 ILE A O 1
ATOM 1561 N N . CYS A 1 211 ? 10.769 10.594 -23.812 1.00 85.00 211 CYS A N 1
ATOM 1562 C CA . CYS A 1 211 ? 10.736 11.984 -24.260 1.00 85.00 211 CYS A CA 1
ATOM 1563 C C . CYS A 1 211 ? 12.096 12.412 -24.809 1.00 85.00 211 CYS A C 1
ATOM 1565 O O . CYS A 1 211 ? 13.120 12.253 -24.147 1.00 85.00 211 CYS A O 1
ATOM 1567 N N . PHE A 1 212 ? 12.094 13.014 -25.995 1.00 81.12 212 PHE A N 1
ATOM 1568 C CA . PHE A 1 212 ? 13.310 13.464 -26.670 1.00 81.12 212 PHE A CA 1
ATOM 1569 C C . PHE A 1 212 ? 14.071 14.560 -25.932 1.00 81.12 212 PHE A C 1
ATOM 1571 O O . PHE A 1 212 ? 15.280 14.671 -26.103 1.00 81.12 212 PHE A O 1
ATOM 1578 N N . GLU A 1 213 ? 13.379 15.354 -25.116 1.00 81.31 213 GLU A N 1
ATOM 1579 C CA . GLU A 1 213 ? 13.972 16.457 -24.348 1.00 81.31 213 GLU A CA 1
ATOM 1580 C C . GLU A 1 213 ? 15.025 15.982 -23.334 1.00 81.31 213 GLU A C 1
ATOM 1582 O O . GLU A 1 213 ? 15.813 16.788 -22.851 1.00 81.31 213 GLU A O 1
ATOM 1587 N N . TRP A 1 214 ? 15.072 14.680 -23.032 1.00 80.75 214 TRP A N 1
ATOM 1588 C CA . TRP A 1 214 ? 16.048 14.093 -22.108 1.00 80.75 214 TRP A CA 1
ATOM 1589 C C . TRP A 1 214 ? 17.157 13.306 -22.796 1.00 80.75 214 TRP A C 1
ATOM 1591 O O . TRP A 1 214 ? 18.049 12.798 -22.120 1.00 80.75 214 TRP A O 1
ATOM 1601 N N . LEU A 1 215 ? 17.113 13.194 -24.125 1.00 83.38 215 LEU A N 1
ATOM 1602 C CA . LEU A 1 215 ? 18.176 12.568 -24.897 1.00 83.38 215 LEU A CA 1
ATOM 1603 C C . LEU A 1 215 ? 19.066 13.641 -25.528 1.00 83.38 215 LEU A C 1
ATOM 1605 O O . LEU A 1 215 ? 18.562 14.636 -26.054 1.00 83.38 215 LEU A O 1
ATOM 1609 N N . PRO A 1 216 ? 20.393 13.444 -25.529 1.00 81.25 216 PRO A N 1
ATOM 1610 C CA . PRO A 1 216 ? 21.305 14.416 -26.103 1.00 81.25 216 PRO A CA 1
ATOM 1611 C C . PRO A 1 216 ? 21.100 14.492 -27.619 1.00 81.25 216 PRO A C 1
ATOM 1613 O O . PRO A 1 216 ? 20.934 13.478 -28.298 1.00 81.25 216 PRO A O 1
ATOM 1616 N N . SER A 1 217 ? 21.175 15.698 -28.179 1.00 82.38 217 SER A N 1
ATOM 1617 C CA . SER A 1 217 ? 21.034 15.919 -29.625 1.00 82.38 217 SER A CA 1
ATOM 1618 C C . SER A 1 217 ? 22.085 15.166 -30.451 1.00 82.38 217 SER A C 1
ATOM 1620 O O . SER A 1 217 ? 21.800 14.740 -31.569 1.00 82.38 217 SER A O 1
ATOM 1622 N N . GLY A 1 218 ? 23.277 14.957 -29.881 1.00 84.88 218 GLY A N 1
ATOM 1623 C CA . GLY A 1 218 ? 24.395 14.225 -30.483 1.00 84.88 218 GLY A CA 1
ATOM 1624 C C . GLY A 1 218 ? 24.417 12.717 -30.215 1.00 84.88 218 GLY A C 1
ATOM 1625 O O . GLY A 1 218 ? 25.470 12.099 -30.387 1.00 84.88 218 GLY A O 1
ATOM 1626 N N . LEU A 1 219 ? 23.315 12.122 -29.746 1.00 85.88 219 LEU A N 1
ATOM 1627 C CA . LEU A 1 219 ? 23.249 10.682 -29.513 1.00 85.88 219 LEU A CA 1
ATOM 1628 C C . LEU A 1 219 ? 23.467 9.906 -30.821 1.00 85.88 219 LEU A C 1
ATOM 1630 O O . LEU A 1 219 ? 22.866 10.240 -31.836 1.00 85.88 219 LEU A O 1
ATOM 1634 N N . ARG A 1 220 ? 24.334 8.885 -30.802 1.00 87.56 220 ARG A N 1
ATOM 1635 C CA . ARG A 1 220 ? 24.639 8.051 -31.986 1.00 87.56 220 ARG A CA 1
ATOM 1636 C C . ARG A 1 220 ? 24.071 6.636 -31.913 1.00 87.56 220 ARG A C 1
ATOM 1638 O O . ARG A 1 220 ? 23.920 5.994 -32.942 1.00 87.56 220 ARG A O 1
ATOM 1645 N N . ALA A 1 221 ? 23.806 6.148 -30.708 1.00 88.56 221 ALA A N 1
ATOM 1646 C CA . ALA A 1 221 ? 23.262 4.823 -30.454 1.00 88.56 221 ALA A CA 1
ATOM 1647 C C . ALA A 1 221 ? 22.483 4.842 -29.135 1.00 88.56 221 ALA A C 1
ATOM 1649 O O . ALA A 1 221 ? 22.787 5.641 -28.246 1.00 88.56 221 ALA A O 1
ATOM 1650 N N . LEU A 1 222 ? 21.496 3.958 -29.028 1.00 89.62 222 LEU A N 1
ATOM 1651 C CA . LEU A 1 222 ? 20.834 3.609 -27.774 1.00 89.62 222 LEU A CA 1
ATOM 1652 C C . LEU A 1 222 ? 21.281 2.205 -27.353 1.00 89.62 222 LEU A C 1
ATOM 1654 O O . LEU A 1 222 ? 21.683 1.432 -28.225 1.00 89.62 222 LEU A O 1
ATOM 1658 N N . PRO A 1 223 ? 21.209 1.878 -26.053 1.00 87.50 223 PRO A N 1
ATOM 1659 C CA . PRO A 1 223 ? 21.470 0.526 -25.591 1.00 87.50 223 PRO A CA 1
ATOM 1660 C C . PRO A 1 223 ? 20.519 -0.495 -26.226 1.00 87.50 223 PRO A C 1
ATOM 1662 O O . PRO A 1 223 ? 19.344 -0.200 -26.458 1.00 87.50 223 PRO A O 1
ATOM 1665 N N . GLU A 1 224 ? 21.043 -1.681 -26.509 1.00 84.31 224 GLU A N 1
ATOM 1666 C CA . GLU A 1 224 ? 20.361 -2.777 -27.198 1.00 84.31 224 GLU A CA 1
ATOM 1667 C C . GLU A 1 224 ? 19.928 -3.899 -26.233 1.00 84.31 224 GLU A C 1
ATOM 1669 O O . GLU A 1 224 ? 18.985 -4.633 -26.530 1.00 84.31 224 GLU A O 1
ATOM 1674 N N . THR A 1 225 ? 20.577 -4.032 -25.072 1.00 84.81 225 THR A N 1
ATOM 1675 C CA . THR A 1 225 ? 20.247 -5.039 -24.054 1.00 84.81 225 THR A CA 1
ATOM 1676 C C . THR A 1 225 ? 19.073 -4.589 -23.194 1.00 84.81 225 THR A C 1
ATOM 1678 O O . THR A 1 225 ? 18.983 -3.423 -22.804 1.00 84.81 225 THR A O 1
ATOM 1681 N N . GLU A 1 226 ? 18.188 -5.521 -22.831 1.00 84.19 226 GLU A N 1
ATOM 1682 C CA . GLU A 1 226 ? 17.029 -5.211 -21.986 1.00 84.19 226 GLU A CA 1
ATOM 1683 C C . GLU A 1 226 ? 17.452 -4.540 -20.671 1.00 84.19 226 GLU A C 1
ATOM 1685 O O . GLU A 1 226 ? 16.893 -3.509 -20.305 1.00 84.19 226 GLU A O 1
ATOM 1690 N N . TYR A 1 227 ? 18.505 -5.041 -20.015 1.00 84.88 227 TYR A N 1
ATOM 1691 C CA . TYR A 1 227 ? 19.046 -4.455 -18.785 1.00 84.88 227 TYR A CA 1
ATOM 1692 C C . TYR A 1 227 ? 19.381 -2.965 -18.934 1.00 84.88 227 TYR A C 1
ATOM 1694 O O . TYR A 1 227 ? 18.930 -2.129 -18.146 1.00 84.88 227 TYR A O 1
ATOM 1702 N N . SER A 1 228 ? 20.152 -2.610 -19.962 1.00 87.44 228 SER A N 1
ATOM 1703 C CA . SER A 1 228 ? 20.560 -1.227 -20.187 1.00 87.44 228 SER A CA 1
ATOM 1704 C C . SER A 1 228 ? 19.409 -0.334 -20.641 1.00 87.44 228 SER A C 1
ATOM 1706 O O . SER A 1 228 ? 19.356 0.836 -20.257 1.00 87.44 228 SER A O 1
ATOM 1708 N N . ILE A 1 229 ? 18.456 -0.874 -21.403 1.00 87.12 229 ILE A N 1
ATOM 1709 C CA . ILE A 1 229 ? 17.223 -0.163 -21.750 1.00 87.12 229 ILE A CA 1
ATOM 1710 C C . ILE A 1 229 ? 16.449 0.171 -20.471 1.00 87.12 229 ILE A C 1
ATOM 1712 O O . ILE A 1 229 ? 16.089 1.331 -20.261 1.00 87.12 229 ILE A O 1
ATOM 1716 N N . GLN A 1 230 ? 16.271 -0.797 -19.566 1.00 85.25 230 GLN A N 1
ATOM 1717 C CA . GLN A 1 230 ? 15.598 -0.561 -18.289 1.00 85.25 230 GLN A CA 1
ATOM 1718 C C . GLN A 1 230 ? 16.348 0.443 -17.406 1.00 85.25 230 GLN A C 1
ATOM 1720 O O . GLN A 1 230 ? 15.709 1.277 -16.765 1.00 85.25 230 GLN A O 1
ATOM 1725 N N . MET A 1 231 ? 17.687 0.448 -17.421 1.00 86.62 231 MET A N 1
ATOM 1726 C CA . MET A 1 231 ? 18.484 1.470 -16.730 1.00 86.62 231 MET A CA 1
ATOM 1727 C C . MET A 1 231 ? 18.188 2.886 -17.229 1.00 86.62 231 MET A C 1
ATOM 1729 O O . MET A 1 231 ? 17.958 3.785 -16.416 1.00 86.62 231 MET A O 1
ATOM 1733 N N . VAL A 1 232 ? 18.169 3.088 -18.548 1.00 88.56 232 VAL A N 1
ATOM 1734 C CA . VAL A 1 232 ? 17.883 4.400 -19.147 1.00 88.56 232 VAL A CA 1
ATOM 1735 C C . VAL A 1 232 ? 16.432 4.803 -18.903 1.00 88.56 232 VAL A C 1
ATOM 1737 O O . VAL A 1 232 ? 16.163 5.944 -18.528 1.00 88.56 232 VAL A O 1
ATOM 1740 N N . LEU A 1 233 ? 15.487 3.877 -19.071 1.00 86.12 233 LEU A N 1
ATOM 1741 C CA . LEU A 1 233 ? 14.070 4.142 -18.837 1.00 86.12 233 LEU A CA 1
ATOM 1742 C C . LEU A 1 233 ? 13.783 4.478 -17.372 1.00 86.12 233 LEU A C 1
ATOM 1744 O O . LEU A 1 233 ? 12.994 5.384 -17.107 1.00 86.12 233 LEU A O 1
ATOM 1748 N N . ALA A 1 234 ? 14.443 3.803 -16.428 1.00 85.94 234 ALA A N 1
ATOM 1749 C CA . ALA A 1 234 ? 14.361 4.138 -15.014 1.00 85.94 234 ALA A CA 1
ATOM 1750 C C . ALA A 1 234 ? 14.882 5.556 -14.743 1.00 85.94 234 ALA A C 1
ATOM 1752 O O . ALA A 1 234 ? 14.274 6.300 -13.979 1.00 85.94 234 ALA A O 1
ATOM 1753 N N . ALA A 1 235 ? 15.969 5.966 -15.402 1.00 87.56 235 ALA A N 1
ATOM 1754 C CA . ALA A 1 235 ? 16.544 7.299 -15.225 1.00 87.56 235 ALA A CA 1
ATOM 1755 C C . ALA A 1 235 ? 15.645 8.394 -15.801 1.00 87.56 235 ALA A C 1
ATOM 1757 O O . ALA A 1 235 ? 15.467 9.452 -15.196 1.00 87.56 235 ALA A O 1
ATOM 1758 N N . ILE A 1 236 ? 15.040 8.116 -16.954 1.00 85.06 236 ILE A N 1
ATOM 1759 C CA . ILE A 1 236 ? 14.042 8.973 -17.587 1.00 85.06 236 ILE A CA 1
ATOM 1760 C C . ILE A 1 236 ? 12.812 9.129 -16.686 1.00 85.06 236 ILE A C 1
ATOM 1762 O O . ILE A 1 236 ? 12.361 10.251 -16.462 1.00 85.06 236 ILE A O 1
ATOM 1766 N N . GLU A 1 237 ? 12.274 8.036 -16.143 1.00 83.75 237 GLU A N 1
ATOM 1767 C CA . GLU A 1 237 ? 11.124 8.124 -15.238 1.00 83.75 237 GLU A CA 1
ATOM 1768 C C . GLU A 1 237 ? 11.471 8.843 -13.941 1.00 83.75 237 GLU A C 1
ATOM 1770 O O . GLU A 1 237 ? 10.730 9.708 -13.488 1.00 83.75 237 GLU A O 1
ATOM 1775 N N . LEU A 1 238 ? 12.645 8.581 -13.377 1.00 84.12 238 LEU A N 1
ATOM 1776 C CA . LEU A 1 238 ? 13.122 9.313 -12.214 1.00 84.12 238 LEU A CA 1
ATOM 1777 C C . LEU A 1 238 ? 13.226 10.822 -12.496 1.00 84.12 238 LEU A C 1
ATOM 1779 O O . LEU A 1 238 ? 12.799 11.634 -11.681 1.00 84.12 238 LEU A O 1
ATOM 1783 N N . THR A 1 239 ? 13.703 11.198 -13.684 1.00 82.00 239 THR A N 1
ATOM 1784 C CA . THR A 1 239 ? 13.741 12.594 -14.150 1.00 82.00 239 THR A CA 1
ATOM 1785 C C . THR A 1 239 ? 12.344 13.211 -14.232 1.00 82.00 239 THR A C 1
ATOM 1787 O O . THR A 1 239 ? 12.174 14.370 -13.864 1.00 82.00 239 THR A O 1
ATOM 1790 N N . ARG A 1 240 ? 11.332 12.443 -14.665 1.00 81.81 240 ARG A N 1
ATOM 1791 C CA . ARG A 1 240 ? 9.922 12.878 -14.675 1.00 81.81 240 ARG A CA 1
ATOM 1792 C C . ARG A 1 240 ? 9.383 13.127 -13.267 1.00 81.81 240 ARG A C 1
ATOM 1794 O O . ARG A 1 240 ? 8.594 14.049 -13.084 1.00 81.81 240 ARG A O 1
ATOM 1801 N N . LEU A 1 241 ? 9.798 12.314 -12.295 1.00 78.50 241 LEU A N 1
ATOM 1802 C CA . LEU A 1 241 ? 9.349 12.418 -10.904 1.00 78.50 241 LEU A CA 1
ATOM 1803 C C . LEU A 1 241 ? 9.987 13.592 -10.150 1.00 78.50 241 LEU A C 1
ATOM 1805 O O . LEU A 1 241 ? 9.375 14.131 -9.226 1.00 78.50 241 LEU A O 1
ATOM 1809 N N . ILE A 1 242 ? 11.190 14.017 -10.543 1.00 80.56 242 ILE A N 1
ATOM 1810 C CA . ILE A 1 242 ? 11.887 15.157 -9.939 1.00 80.56 242 ILE A CA 1
ATOM 1811 C C . ILE A 1 242 ? 11.240 16.460 -10.434 1.00 80.56 242 ILE A C 1
ATOM 1813 O O . ILE A 1 242 ? 11.701 17.098 -11.381 1.00 80.56 242 ILE A O 1
ATOM 1817 N N . ASN A 1 243 ? 10.155 16.882 -9.781 1.00 72.12 243 ASN A N 1
ATOM 1818 C CA . ASN A 1 243 ? 9.562 18.194 -10.022 1.00 72.12 243 ASN A CA 1
ATOM 1819 C C . ASN A 1 243 ? 10.283 19.264 -9.172 1.00 72.12 243 ASN A C 1
ATOM 1821 O O . ASN A 1 243 ? 10.264 19.195 -7.939 1.00 72.12 243 ASN A O 1
ATOM 1825 N N . PRO A 1 244 ? 10.916 20.283 -9.781 1.00 65.06 244 PRO A N 1
ATOM 1826 C CA . PRO A 1 244 ? 11.664 21.304 -9.048 1.00 65.06 244 PRO A CA 1
ATOM 1827 C C . PRO A 1 244 ? 10.791 22.300 -8.265 1.00 65.06 244 PRO A C 1
ATOM 1829 O O . PRO A 1 244 ? 11.355 23.182 -7.617 1.00 65.06 244 PRO A O 1
ATOM 1832 N N . ARG A 1 245 ? 9.454 22.227 -8.364 1.00 66.50 245 ARG A N 1
ATOM 1833 C CA . ARG A 1 245 ? 8.543 23.260 -7.836 1.00 66.50 245 ARG A CA 1
ATOM 1834 C C . ARG A 1 245 ? 7.988 22.994 -6.438 1.00 66.50 245 ARG A C 1
ATOM 1836 O O . ARG A 1 245 ? 7.516 23.941 -5.814 1.00 66.50 245 ARG A O 1
ATOM 1843 N N . ASP A 1 246 ? 8.079 21.768 -5.934 1.00 67.81 246 ASP A N 1
ATOM 1844 C CA . ASP A 1 246 ? 7.424 21.399 -4.679 1.00 67.81 246 ASP A CA 1
ATOM 1845 C C . ASP A 1 246 ? 8.405 21.417 -3.500 1.00 67.81 246 ASP A C 1
ATOM 1847 O O . ASP A 1 246 ? 9.532 20.922 -3.585 1.00 67.81 246 ASP A O 1
ATOM 1851 N N . ALA A 1 247 ? 7.975 21.994 -2.374 1.00 77.38 247 ALA A N 1
ATOM 1852 C CA . ALA A 1 247 ? 8.711 21.898 -1.120 1.00 77.38 247 ALA A CA 1
ATOM 1853 C C . ALA A 1 247 ? 8.766 20.425 -0.685 1.00 77.38 247 ALA A C 1
ATOM 1855 O O . ALA A 1 247 ? 7.730 19.797 -0.458 1.00 77.38 247 ALA A O 1
ATOM 1856 N N . LEU A 1 248 ? 9.976 19.868 -0.581 1.00 76.19 248 LEU A N 1
ATOM 1857 C CA . LEU A 1 248 ? 10.153 18.455 -0.260 1.00 76.19 248 LEU A CA 1
ATOM 1858 C C . LEU A 1 248 ? 9.732 18.158 1.189 1.00 76.19 248 LEU A C 1
ATOM 1860 O O . LEU A 1 248 ? 10.196 18.825 2.121 1.00 76.19 248 LEU A O 1
ATOM 1864 N N . PRO A 1 249 ? 8.905 17.124 1.424 1.00 78.38 249 PRO A N 1
ATOM 1865 C CA . PRO A 1 249 ? 8.609 16.654 2.767 1.00 78.38 249 PRO A CA 1
ATOM 1866 C C . PRO A 1 249 ? 9.792 15.830 3.302 1.00 78.38 249 PRO A C 1
ATOM 1868 O O . PRO A 1 249 ? 9.772 14.603 3.273 1.00 78.38 249 PRO A O 1
ATOM 1871 N N . TRP A 1 250 ? 10.808 16.505 3.853 1.00 81.19 250 TRP A N 1
ATOM 1872 C CA . TRP A 1 250 ? 12.047 15.904 4.389 1.00 81.19 250 TRP A CA 1
ATOM 1873 C C . TRP A 1 250 ? 11.861 14.826 5.477 1.00 81.19 250 TRP A C 1
ATOM 1875 O O . TRP A 1 250 ? 12.815 14.150 5.857 1.00 81.19 250 TRP A O 1
ATOM 1885 N N . ARG A 1 251 ? 10.643 14.667 6.007 1.00 78.62 251 ARG A N 1
ATOM 1886 C CA . ARG A 1 251 ? 10.305 13.742 7.104 1.00 78.62 251 ARG A CA 1
ATOM 1887 C C . ARG A 1 251 ? 9.682 12.427 6.637 1.00 78.62 251 ARG A C 1
ATOM 1889 O O . ARG A 1 251 ? 9.102 11.710 7.450 1.00 78.62 251 ARG A O 1
ATOM 1896 N N . ASN A 1 252 ? 9.734 12.128 5.341 1.00 78.25 252 ASN A N 1
ATOM 1897 C CA . ASN A 1 252 ? 9.000 11.005 4.777 1.00 78.25 252 ASN A CA 1
ATOM 1898 C C . ASN A 1 252 ? 9.918 9.873 4.288 1.00 78.25 252 ASN A C 1
ATOM 1900 O O . ASN A 1 252 ? 10.601 9.989 3.271 1.00 78.25 252 ASN A O 1
ATOM 1904 N N . SER A 1 253 ? 9.882 8.750 5.003 1.00 79.25 253 SER A N 1
ATOM 1905 C CA . SER A 1 253 ? 10.666 7.539 4.726 1.00 79.25 253 SER A CA 1
ATOM 1906 C C . SER A 1 253 ? 10.090 6.649 3.624 1.00 79.25 253 SER A C 1
ATOM 1908 O O . SER A 1 253 ? 10.739 5.683 3.231 1.00 79.25 253 SER A O 1
ATOM 1910 N N . LYS A 1 254 ? 8.885 6.923 3.104 1.00 80.44 254 LYS A N 1
ATOM 1911 C CA . LYS A 1 254 ? 8.186 5.965 2.226 1.00 80.44 254 LYS A CA 1
ATOM 1912 C C . LYS A 1 254 ? 8.875 5.716 0.882 1.00 80.44 254 LYS A C 1
ATOM 1914 O O . LYS A 1 254 ? 8.598 4.694 0.256 1.00 80.44 254 LYS A O 1
ATOM 1919 N N . GLY A 1 255 ? 9.742 6.624 0.430 1.00 82.00 255 GLY A N 1
ATOM 1920 C CA . GLY A 1 255 ? 10.537 6.459 -0.791 1.00 82.00 255 GLY A CA 1
ATOM 1921 C C . GLY A 1 255 ? 11.829 5.661 -0.589 1.00 82.00 255 GLY A C 1
ATOM 1922 O O . GLY A 1 255 ? 12.478 5.305 -1.571 1.00 82.00 255 GLY A O 1
ATOM 1923 N N . LEU A 1 256 ? 12.203 5.347 0.655 1.00 84.50 256 LEU A N 1
ATOM 1924 C CA . LEU A 1 256 ? 13.479 4.717 0.979 1.00 84.50 256 LEU A CA 1
ATOM 1925 C C . LEU A 1 256 ? 13.670 3.382 0.271 1.00 84.50 256 LEU A C 1
ATOM 1927 O O . LEU A 1 256 ? 14.759 3.149 -0.256 1.00 84.50 256 LEU A O 1
ATOM 1931 N N . PRO A 1 257 ? 12.637 2.528 0.145 1.00 79.00 257 PRO A N 1
ATOM 1932 C CA . PRO A 1 257 ? 12.866 1.291 -0.561 1.00 79.00 257 PRO A CA 1
ATOM 1933 C C . PRO A 1 257 ? 13.148 1.470 -2.051 1.00 79.00 257 PRO A C 1
ATOM 1935 O O . PRO A 1 257 ? 13.925 0.723 -2.637 1.00 79.00 257 PRO A O 1
ATOM 1938 N N . LEU A 1 258 ? 12.550 2.488 -2.670 1.00 82.88 258 LEU A N 1
ATOM 1939 C CA . LEU A 1 258 ? 12.858 2.814 -4.053 1.00 82.88 258 LEU A CA 1
ATOM 1940 C C . LEU A 1 258 ? 14.283 3.375 -4.173 1.00 82.88 258 LEU A C 1
ATOM 1942 O O . LEU A 1 258 ? 15.003 2.986 -5.085 1.00 82.88 258 LEU A O 1
ATOM 1946 N N . ALA A 1 259 ? 14.722 4.212 -3.230 1.00 87.62 259 ALA A N 1
ATOM 1947 C CA . ALA A 1 259 ? 16.091 4.728 -3.188 1.00 87.62 259 ALA A CA 1
ATOM 1948 C C . ALA A 1 259 ? 17.135 3.603 -3.110 1.00 87.62 259 ALA A C 1
ATOM 1950 O O . ALA A 1 259 ? 18.020 3.513 -3.958 1.00 87.62 259 ALA A O 1
ATOM 1951 N N . THR A 1 260 ? 16.990 2.681 -2.160 1.00 84.25 260 THR A N 1
ATOM 1952 C CA . THR A 1 260 ? 17.908 1.542 -2.029 1.00 84.25 260 THR A CA 1
ATOM 1953 C C . THR A 1 260 ? 17.821 0.597 -3.231 1.00 84.25 260 THR A C 1
ATOM 1955 O O . THR A 1 260 ? 18.835 0.026 -3.633 1.00 84.25 260 THR A O 1
ATOM 1958 N N . ALA A 1 261 ? 16.636 0.419 -3.826 1.00 81.31 261 ALA A N 1
ATOM 1959 C CA . ALA A 1 261 ? 16.488 -0.352 -5.055 1.00 81.31 261 ALA A CA 1
ATOM 1960 C C . ALA A 1 261 ? 17.258 0.280 -6.218 1.00 81.31 261 ALA A C 1
ATOM 1962 O O . ALA A 1 261 ? 18.011 -0.412 -6.893 1.00 81.31 261 ALA A O 1
ATOM 1963 N N . LEU A 1 262 ? 17.125 1.593 -6.410 1.00 86.06 262 LEU A N 1
ATOM 1964 C CA . LEU A 1 262 ? 17.862 2.342 -7.426 1.00 86.06 262 LEU A CA 1
ATOM 1965 C C . LEU A 1 262 ? 19.367 2.300 -7.175 1.00 86.06 262 LEU A C 1
ATOM 1967 O O . LEU A 1 262 ? 20.128 2.105 -8.115 1.00 86.06 262 LEU A O 1
ATOM 1971 N N . ARG A 1 263 ? 19.807 2.403 -5.917 1.00 89.19 263 ARG A N 1
ATOM 1972 C CA . ARG A 1 263 ? 21.219 2.245 -5.550 1.00 89.19 263 ARG A CA 1
ATOM 1973 C C . ARG A 1 263 ? 21.758 0.872 -5.937 1.00 89.19 263 ARG A C 1
ATOM 1975 O O . ARG A 1 263 ? 22.860 0.780 -6.467 1.00 89.19 263 ARG A O 1
ATOM 1982 N N . LYS A 1 264 ? 20.998 -0.194 -5.676 1.00 84.19 264 LYS A N 1
ATOM 1983 C CA . LYS A 1 264 ? 21.381 -1.556 -6.078 1.00 84.19 264 LYS A CA 1
ATOM 1984 C C . LYS A 1 264 ? 21.374 -1.723 -7.596 1.00 84.19 264 LYS A C 1
ATOM 1986 O O . LYS A 1 264 ? 22.291 -2.333 -8.129 1.00 84.19 264 LYS A O 1
ATOM 1991 N N . PHE A 1 265 ? 20.373 -1.162 -8.267 1.00 83.62 265 PHE A N 1
ATOM 1992 C CA . PHE A 1 265 ? 20.177 -1.284 -9.709 1.00 83.62 265 PHE A CA 1
ATOM 1993 C C . PHE A 1 265 ? 21.217 -0.499 -10.524 1.00 83.62 265 PHE A C 1
ATOM 1995 O O . PHE A 1 265 ? 21.784 -1.017 -11.479 1.00 83.62 265 PHE A O 1
ATOM 2002 N N . TRP A 1 266 ? 21.523 0.739 -10.137 1.00 87.00 266 TRP A N 1
ATOM 2003 C CA . TRP A 1 266 ? 22.514 1.576 -10.823 1.00 87.00 266 TRP A CA 1
ATOM 2004 C C . TRP A 1 266 ? 23.937 1.426 -10.283 1.00 87.00 266 TRP A C 1
ATOM 2006 O O . TRP A 1 266 ? 24.893 1.849 -10.932 1.00 87.00 266 TRP A O 1
ATOM 2016 N N . GLY A 1 267 ? 24.095 0.812 -9.114 1.00 89.50 267 GLY A N 1
ATOM 2017 C CA . GLY A 1 267 ? 25.360 0.765 -8.397 1.00 89.50 267 GLY A CA 1
ATOM 2018 C C . GLY A 1 267 ? 25.675 2.076 -7.659 1.00 89.50 267 GLY A C 1
ATOM 2019 O O . GLY A 1 267 ? 25.054 3.118 -7.898 1.00 89.50 267 GLY A O 1
ATOM 2020 N N . PRO A 1 268 ? 26.663 2.048 -6.746 1.00 89.44 268 PRO A N 1
ATOM 2021 C CA . PRO A 1 268 ? 26.962 3.169 -5.855 1.00 89.44 268 PRO A CA 1
ATOM 2022 C C . PRO A 1 268 ? 27.455 4.412 -6.602 1.00 89.44 268 PRO A C 1
ATOM 2024 O O . PRO A 1 268 ? 27.118 5.524 -6.210 1.00 89.44 268 PRO A O 1
ATOM 2027 N N . HIS A 1 269 ? 28.210 4.233 -7.690 1.00 91.00 269 HIS A N 1
ATOM 2028 C CA . HIS A 1 269 ? 28.760 5.337 -8.475 1.00 91.00 269 HIS A CA 1
ATOM 2029 C C . HIS A 1 269 ? 27.653 6.164 -9.145 1.00 91.00 269 HIS A C 1
ATOM 2031 O O . HIS A 1 269 ? 27.503 7.348 -8.859 1.00 91.00 269 HIS A O 1
ATOM 2037 N N . MET A 1 270 ? 26.818 5.530 -9.972 1.00 88.31 270 MET A N 1
ATOM 2038 C CA . MET A 1 270 ? 25.753 6.226 -10.704 1.00 88.31 270 MET A CA 1
ATOM 2039 C C . MET A 1 270 ? 24.664 6.774 -9.787 1.00 88.31 270 MET A C 1
ATOM 2041 O O . MET A 1 270 ? 24.150 7.869 -10.015 1.00 88.31 270 MET A O 1
ATOM 2045 N N . PHE A 1 271 ? 24.346 6.055 -8.710 1.00 90.88 271 PHE A N 1
ATOM 2046 C CA . PHE A 1 271 ? 23.447 6.568 -7.684 1.00 90.88 271 PHE A CA 1
ATOM 2047 C C . PHE A 1 271 ? 24.037 7.792 -6.965 1.00 90.88 271 PHE A C 1
ATOM 2049 O O . PHE A 1 271 ? 23.328 8.774 -6.752 1.00 90.88 271 PHE A O 1
ATOM 2056 N N . GLY A 1 272 ? 25.336 7.778 -6.649 1.00 92.69 272 GLY A N 1
ATOM 2057 C CA . GLY A 1 272 ? 26.039 8.915 -6.050 1.00 92.69 272 GLY A CA 1
ATOM 2058 C C . GLY A 1 272 ? 26.049 10.155 -6.947 1.00 92.69 272 GLY A C 1
ATOM 2059 O O . GLY A 1 272 ? 25.861 11.269 -6.464 1.00 92.69 272 GLY A O 1
ATOM 2060 N N . GLU A 1 273 ? 26.183 9.985 -8.262 1.00 91.44 273 GLU A N 1
ATOM 2061 C CA . GLU A 1 273 ? 26.122 11.106 -9.206 1.00 91.44 273 GLU A CA 1
ATOM 2062 C C . GLU A 1 273 ? 24.746 11.753 -9.286 1.00 91.44 273 GLU A C 1
ATOM 2064 O O . GLU A 1 273 ? 24.637 12.983 -9.260 1.00 91.44 273 GLU A O 1
ATOM 2069 N N . LEU A 1 274 ? 23.691 10.935 -9.328 1.00 89.19 274 LEU A N 1
ATOM 2070 C CA . LEU A 1 274 ? 22.331 11.440 -9.208 1.00 89.19 274 LEU A CA 1
ATOM 2071 C C . LEU A 1 274 ? 22.193 12.268 -7.931 1.00 89.19 274 LEU A C 1
ATOM 2073 O O . LEU A 1 274 ? 21.696 13.390 -7.958 1.00 89.19 274 LEU A O 1
ATOM 2077 N N . LEU A 1 275 ? 22.657 11.732 -6.807 1.00 91.62 275 LEU A N 1
ATOM 2078 C CA . LEU A 1 275 ? 22.546 12.401 -5.519 1.00 91.62 275 LEU A CA 1
ATOM 2079 C C . LEU A 1 275 ? 23.354 13.685 -5.448 1.00 91.62 275 LEU A C 1
ATOM 2081 O O . LEU A 1 275 ? 22.884 14.647 -4.851 1.00 91.62 275 LEU A O 1
ATOM 2085 N N . HIS A 1 276 ? 24.512 13.753 -6.099 1.00 92.25 276 HIS A N 1
ATOM 2086 C CA . HIS A 1 276 ? 25.267 14.992 -6.227 1.00 92.25 276 HIS A CA 1
ATOM 2087 C C . HIS A 1 276 ? 24.444 16.072 -6.950 1.00 92.25 276 HIS A C 1
ATOM 2089 O O . HIS A 1 276 ? 24.377 17.218 -6.496 1.00 92.25 276 HIS A O 1
ATOM 2095 N N . ILE A 1 277 ? 23.745 15.704 -8.031 1.00 89.00 277 ILE A N 1
ATOM 2096 C CA . ILE A 1 277 ? 22.827 16.608 -8.742 1.00 89.00 277 ILE A CA 1
ATOM 2097 C C . ILE A 1 277 ? 21.669 17.029 -7.829 1.00 89.00 277 ILE A C 1
ATOM 2099 O O . ILE A 1 277 ? 21.366 18.219 -7.730 1.00 89.00 277 ILE A O 1
ATOM 2103 N N . LEU A 1 278 ? 21.062 16.081 -7.110 1.00 88.56 278 LEU A N 1
ATOM 2104 C CA . LEU A 1 278 ? 19.942 16.349 -6.205 1.00 88.56 278 LEU A CA 1
ATOM 2105 C C . LEU A 1 278 ? 20.351 17.221 -5.004 1.00 88.56 278 LEU A C 1
ATOM 2107 O O . LEU A 1 278 ? 19.618 18.141 -4.643 1.00 88.56 278 LEU A O 1
ATOM 2111 N N . ARG A 1 279 ? 21.536 17.009 -4.418 1.00 91.31 279 ARG A N 1
ATOM 2112 C CA . ARG A 1 279 ? 22.088 17.851 -3.341 1.00 91.31 279 ARG A CA 1
ATOM 2113 C C . ARG A 1 279 ? 22.318 19.275 -3.821 1.00 91.31 279 ARG A C 1
ATOM 2115 O O . ARG A 1 279 ? 21.923 20.213 -3.134 1.00 91.31 279 ARG A O 1
ATOM 2122 N N . ALA A 1 280 ? 22.884 19.437 -5.017 1.00 90.19 280 ALA A N 1
ATOM 2123 C CA . ALA A 1 280 ? 23.072 20.750 -5.625 1.00 90.19 280 ALA A CA 1
ATOM 2124 C C . ALA A 1 280 ? 21.740 21.453 -5.946 1.00 90.19 280 ALA A C 1
ATOM 2126 O O . ALA A 1 280 ? 21.696 22.678 -6.006 1.00 90.19 280 ALA A O 1
ATOM 2127 N N . GLN A 1 281 ? 20.663 20.696 -6.173 1.00 86.12 281 GLN A N 1
ATOM 2128 C CA . GLN A 1 281 ? 19.351 21.241 -6.516 1.00 86.12 281 GLN A CA 1
ATOM 2129 C C . GLN A 1 281 ? 18.512 21.630 -5.293 1.00 86.12 281 GLN A C 1
ATOM 2131 O O . GLN A 1 281 ? 17.811 22.643 -5.345 1.00 86.12 281 GLN A O 1
ATOM 2136 N N . TYR A 1 282 ? 18.548 20.825 -4.229 1.00 87.31 282 TYR A N 1
ATOM 2137 C CA . TYR A 1 282 ? 17.646 20.958 -3.079 1.00 87.31 282 TYR A CA 1
ATOM 2138 C C . TYR A 1 282 ? 18.327 21.430 -1.789 1.00 87.31 282 TYR A C 1
ATOM 2140 O O . TYR A 1 282 ? 17.616 21.741 -0.837 1.00 87.31 282 TYR A O 1
ATOM 2148 N N . TYR A 1 283 ? 19.663 21.501 -1.753 1.00 90.75 283 TYR A N 1
ATOM 2149 C CA . TYR A 1 283 ? 20.456 21.933 -0.593 1.00 90.75 283 TYR A CA 1
ATOM 2150 C C . TYR A 1 283 ? 20.006 21.282 0.737 1.00 90.75 283 TYR A C 1
ATOM 2152 O O . TYR A 1 283 ? 19.693 21.993 1.695 1.00 90.75 283 TYR A O 1
ATOM 2160 N N . PRO A 1 284 ? 19.922 19.936 0.811 1.00 89.06 284 PRO A N 1
ATOM 2161 C CA . PRO A 1 284 ? 19.581 19.249 2.054 1.00 89.06 284 PRO A CA 1
ATOM 2162 C C . PRO A 1 284 ? 20.627 19.522 3.144 1.00 89.06 284 PRO A C 1
ATOM 2164 O O . PRO A 1 284 ? 21.777 19.847 2.844 1.00 89.06 284 PRO A O 1
ATOM 2167 N N . SER A 1 285 ? 20.248 19.308 4.409 1.00 87.12 285 SER A N 1
ATOM 2168 C CA . SER A 1 285 ? 21.210 19.274 5.521 1.00 87.12 285 SER A CA 1
ATOM 2169 C C . SER A 1 285 ? 22.355 18.291 5.214 1.00 87.12 285 SER A C 1
ATOM 2171 O O . SER A 1 285 ? 22.079 17.210 4.677 1.00 87.12 285 SER A O 1
ATOM 2173 N N . PRO A 1 286 ? 23.622 18.617 5.544 1.00 87.00 286 PRO A N 1
ATOM 2174 C CA . PRO A 1 286 ? 24.760 17.726 5.304 1.00 87.00 286 PRO A CA 1
ATOM 2175 C C . PRO A 1 286 ? 24.614 16.365 5.999 1.00 87.00 286 PRO A C 1
ATOM 2177 O O . PRO A 1 286 ? 25.109 15.372 5.475 1.00 87.00 286 PRO A O 1
ATOM 2180 N N . ASP A 1 287 ? 23.872 16.309 7.106 1.00 84.81 287 ASP A N 1
ATOM 2181 C CA . ASP A 1 287 ? 23.670 15.090 7.899 1.00 84.81 287 ASP A CA 1
ATOM 2182 C C . ASP A 1 287 ? 22.654 14.116 7.281 1.00 84.81 287 ASP A C 1
ATOM 2184 O O . ASP A 1 287 ? 22.509 12.992 7.748 1.00 84.81 287 ASP A O 1
ATOM 2188 N N . ILE A 1 288 ? 21.919 14.530 6.242 1.00 85.75 288 ILE A N 1
ATOM 2189 C CA . ILE A 1 288 ? 20.952 13.658 5.569 1.00 85.75 288 ILE A CA 1
ATOM 2190 C C . ILE A 1 288 ? 21.711 12.625 4.743 1.00 85.75 288 ILE A C 1
ATOM 2192 O O . ILE A 1 288 ? 22.462 12.997 3.839 1.00 85.75 288 ILE A O 1
ATOM 2196 N N . SER A 1 289 ? 21.473 11.336 4.993 1.00 89.38 289 SER A N 1
ATOM 2197 C CA . SER A 1 289 ? 22.030 10.268 4.166 1.00 89.38 289 SER A CA 1
ATOM 2198 C C . SER A 1 289 ? 21.537 10.329 2.716 1.00 89.38 289 SER A C 1
ATOM 2200 O O . SER A 1 289 ? 20.448 10.803 2.387 1.00 89.38 289 SER A O 1
ATOM 2202 N N . ASP A 1 290 ? 22.356 9.792 1.825 1.00 90.44 290 ASP A N 1
ATOM 2203 C CA . ASP A 1 290 ? 22.086 9.698 0.394 1.00 90.44 290 ASP A CA 1
ATOM 2204 C C . ASP A 1 290 ? 20.806 8.904 0.063 1.00 90.44 290 ASP A C 1
ATOM 2206 O O . ASP A 1 290 ? 20.016 9.311 -0.789 1.00 90.44 290 ASP A O 1
ATOM 2210 N N . ASP A 1 291 ? 20.549 7.804 0.777 1.00 86.19 291 ASP A N 1
ATOM 2211 C CA . ASP A 1 291 ? 19.309 7.033 0.603 1.00 86.19 291 ASP A CA 1
ATOM 2212 C C . ASP A 1 291 ? 18.089 7.824 1.080 1.00 86.19 291 ASP A C 1
ATOM 2214 O O . ASP A 1 291 ? 17.026 7.777 0.457 1.00 86.19 291 ASP A O 1
ATOM 2218 N N . TRP A 1 292 ? 18.240 8.591 2.161 1.00 86.75 292 TRP A N 1
ATOM 2219 C CA . TRP A 1 292 ? 17.168 9.421 2.690 1.00 86.75 292 TRP A CA 1
ATOM 2220 C C . TRP A 1 292 ? 16.831 10.596 1.769 1.00 86.75 292 TRP A C 1
ATOM 2222 O O . TRP A 1 292 ? 15.655 10.903 1.558 1.00 86.75 292 TRP A O 1
ATOM 2232 N N . LEU A 1 293 ? 17.843 11.229 1.171 1.00 89.38 293 LEU A N 1
ATOM 2233 C CA . LEU A 1 293 ? 17.646 12.278 0.173 1.00 89.38 293 LEU A CA 1
ATOM 2234 C C . LEU A 1 293 ? 16.842 11.752 -1.020 1.00 89.38 293 LEU A C 1
ATOM 2236 O O . LEU A 1 293 ? 15.822 12.342 -1.384 1.00 89.38 293 LEU A O 1
ATOM 2240 N N . ALA A 1 294 ? 17.259 10.617 -1.587 1.00 88.56 294 ALA A N 1
ATOM 2241 C CA . ALA A 1 294 ? 16.513 9.966 -2.658 1.00 88.56 294 ALA A CA 1
ATOM 2242 C C . ALA A 1 294 ? 15.098 9.575 -2.203 1.00 88.56 294 ALA A C 1
ATOM 2244 O O . ALA A 1 294 ? 14.146 9.826 -2.935 1.00 88.56 294 ALA A O 1
ATOM 2245 N N . SER A 1 295 ? 14.922 9.051 -0.984 1.00 85.38 295 SER A N 1
ATOM 2246 C CA . SER A 1 295 ? 13.598 8.739 -0.420 1.00 85.38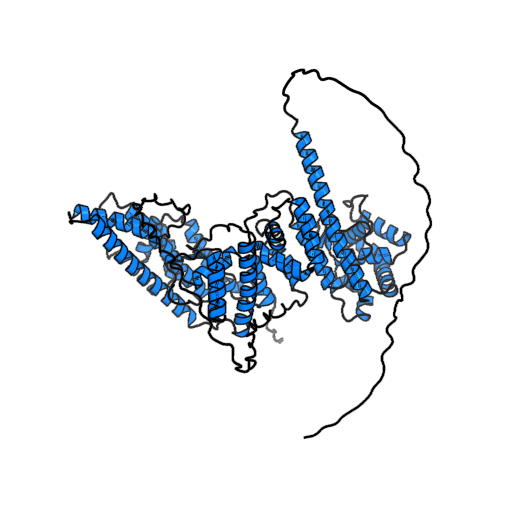 295 SER A CA 1
ATOM 2247 C C . SER A 1 295 ? 12.657 9.942 -0.423 1.00 85.38 295 SER A C 1
ATOM 2249 O O . SER A 1 295 ? 11.501 9.827 -0.832 1.00 85.38 295 SER A O 1
ATOM 2251 N N . CYS A 1 296 ? 13.144 11.095 0.040 1.00 84.50 296 CYS A N 1
ATOM 2252 C CA . CYS A 1 296 ? 12.341 12.310 0.145 1.00 84.50 296 CYS A CA 1
ATOM 2253 C C . CYS A 1 296 ? 11.913 12.835 -1.230 1.00 84.50 296 CYS A C 1
ATOM 2255 O O . CYS A 1 296 ? 10.811 13.361 -1.370 1.00 84.50 296 CYS A O 1
ATOM 2257 N N . ILE A 1 297 ? 12.775 12.680 -2.235 1.00 84.50 297 ILE A N 1
ATOM 2258 C CA . ILE A 1 297 ? 12.538 13.152 -3.604 1.00 84.50 297 ILE A CA 1
ATOM 2259 C C . ILE A 1 297 ? 11.623 12.196 -4.368 1.00 84.50 297 ILE A C 1
ATOM 2261 O O . ILE A 1 297 ? 10.741 12.632 -5.099 1.00 84.50 297 ILE A O 1
ATOM 2265 N N . LEU A 1 298 ? 11.776 10.892 -4.148 1.00 78.00 298 LEU A N 1
ATOM 2266 C CA . LEU A 1 298 ? 10.999 9.840 -4.806 1.00 78.00 298 LEU A CA 1
ATOM 2267 C C . LEU A 1 298 ? 9.667 9.549 -4.109 1.00 78.00 298 LEU A C 1
ATOM 2269 O O . LEU A 1 298 ? 9.078 8.479 -4.281 1.00 78.00 298 LEU A O 1
ATOM 2273 N N . HIS A 1 299 ? 9.193 10.482 -3.285 1.00 72.56 299 HIS A N 1
ATOM 2274 C CA . HIS A 1 299 ? 8.022 10.260 -2.463 1.00 72.56 299 HIS A CA 1
ATOM 2275 C C . HIS A 1 299 ? 6.731 10.124 -3.315 1.00 72.56 299 HIS A C 1
ATOM 2277 O O . HIS A 1 299 ? 6.423 11.011 -4.110 1.00 72.56 299 HIS A O 1
ATOM 2283 N N . PRO A 1 300 ? 5.886 9.096 -3.073 1.00 54.66 300 PRO A N 1
ATOM 2284 C CA . PRO A 1 300 ? 4.636 8.832 -3.807 1.00 54.66 300 PRO A CA 1
ATOM 2285 C C . PRO A 1 300 ? 3.539 9.905 -3.789 1.00 54.66 300 PRO A C 1
ATOM 2287 O O . PRO A 1 300 ? 2.483 9.688 -4.365 1.00 54.66 300 PRO A O 1
ATOM 2290 N N . ALA A 1 301 ? 3.711 11.026 -3.087 1.00 51.66 301 ALA A N 1
ATOM 2291 C CA . ALA A 1 301 ? 2.665 12.056 -3.025 1.00 51.66 301 ALA A CA 1
ATOM 2292 C C . ALA A 1 301 ? 2.501 12.797 -4.359 1.00 51.66 301 ALA A C 1
ATOM 2294 O O . ALA A 1 301 ? 1.439 13.361 -4.603 1.00 51.66 301 ALA A O 1
ATOM 2295 N N . THR A 1 302 ? 3.538 12.795 -5.198 1.00 54.16 302 THR A N 1
ATOM 2296 C CA . THR A 1 302 ? 3.555 13.453 -6.512 1.00 54.16 302 THR A CA 1
ATOM 2297 C C . THR A 1 302 ? 3.542 12.459 -7.673 1.00 54.16 302 THR A C 1
ATOM 2299 O O . THR A 1 302 ? 3.156 12.827 -8.779 1.00 54.16 302 THR A O 1
ATOM 2302 N N . ALA A 1 303 ? 3.938 11.208 -7.427 1.00 63.81 303 ALA A N 1
ATOM 2303 C CA . ALA A 1 303 ? 4.039 10.157 -8.429 1.00 63.81 303 ALA A CA 1
ATOM 2304 C C . ALA A 1 303 ? 2.775 9.292 -8.455 1.00 63.81 303 ALA A C 1
ATOM 2306 O O . ALA A 1 303 ? 2.322 8.818 -7.411 1.00 63.81 303 ALA A O 1
ATOM 2307 N N . ASP A 1 304 ? 2.242 9.029 -9.647 1.00 72.44 304 ASP A N 1
ATOM 2308 C CA . ASP A 1 304 ? 1.187 8.031 -9.811 1.00 72.44 304 ASP A CA 1
ATOM 2309 C C . ASP A 1 304 ? 1.694 6.662 -9.315 1.00 72.44 304 ASP A C 1
ATOM 2311 O O . ASP A 1 304 ? 2.852 6.288 -9.543 1.00 72.44 304 ASP A O 1
ATOM 2315 N N . ALA A 1 305 ? 0.839 5.899 -8.630 1.00 68.12 305 ALA A N 1
ATOM 2316 C CA . ALA A 1 305 ? 1.177 4.550 -8.184 1.00 68.12 305 ALA A CA 1
ATOM 2317 C C . ALA A 1 305 ? 1.620 3.680 -9.371 1.00 68.12 305 ALA A C 1
ATOM 2319 O O . ALA A 1 305 ? 2.515 2.847 -9.209 1.00 68.12 305 ALA A O 1
ATOM 2320 N N . ASP A 1 306 ? 1.068 3.928 -10.560 1.00 75.75 306 ASP A N 1
ATOM 2321 C CA . ASP A 1 306 ? 1.448 3.257 -11.801 1.00 75.75 306 ASP A CA 1
ATOM 2322 C C . ASP A 1 306 ? 2.856 3.646 -12.277 1.00 75.75 306 ASP A C 1
ATOM 2324 O O . ASP A 1 306 ? 3.604 2.782 -12.735 1.00 75.75 306 ASP A O 1
ATOM 2328 N N . GLN A 1 307 ? 3.276 4.906 -12.109 1.00 77.19 307 GLN A N 1
ATOM 2329 C CA . GLN A 1 307 ? 4.632 5.360 -12.456 1.00 77.19 307 GLN A CA 1
ATOM 2330 C C . GLN A 1 307 ? 5.685 4.749 -11.534 1.00 77.19 307 GLN A C 1
ATOM 2332 O O . GLN A 1 307 ? 6.706 4.254 -12.008 1.00 77.19 307 GLN A O 1
ATOM 2337 N N . LEU A 1 308 ? 5.427 4.732 -10.223 1.00 72.44 308 LEU A N 1
ATOM 2338 C CA . LEU A 1 308 ? 6.321 4.080 -9.263 1.00 72.44 308 LEU A CA 1
ATOM 2339 C C . LEU A 1 308 ? 6.380 2.573 -9.486 1.00 72.44 308 LEU A C 1
ATOM 2341 O O . LEU A 1 308 ? 7.455 1.985 -9.404 1.00 72.44 308 LEU A O 1
ATOM 2345 N N . SER A 1 309 ? 5.236 1.957 -9.791 1.00 74.25 309 SER A N 1
ATOM 2346 C CA . SER A 1 309 ? 5.173 0.533 -10.118 1.00 74.25 309 SER A CA 1
ATOM 2347 C C . SER A 1 309 ? 5.936 0.225 -11.398 1.00 74.25 309 SER A C 1
ATOM 2349 O O . SER A 1 309 ? 6.691 -0.740 -11.433 1.00 74.25 309 SER A O 1
ATOM 2351 N N . SER A 1 310 ? 5.800 1.072 -12.420 1.00 79.94 310 SER A N 1
ATOM 2352 C CA . SER A 1 310 ? 6.573 0.992 -13.657 1.00 79.94 310 SER A CA 1
ATOM 2353 C C . SER A 1 310 ? 8.065 1.100 -13.363 1.00 79.94 310 SER A C 1
ATOM 2355 O O . SER A 1 310 ? 8.790 0.149 -13.621 1.00 79.94 310 SER A O 1
ATOM 2357 N N . LEU A 1 311 ? 8.524 2.182 -12.725 1.00 79.62 311 LEU A N 1
ATOM 2358 C CA . LEU A 1 311 ? 9.929 2.372 -12.355 1.00 79.62 311 LEU A CA 1
ATOM 2359 C C . LEU A 1 311 ? 10.479 1.175 -11.569 1.00 79.62 311 LEU A C 1
ATOM 2361 O O . LEU A 1 311 ? 11.564 0.682 -11.863 1.00 79.62 311 LEU A O 1
ATOM 2365 N N . TYR A 1 312 ? 9.708 0.665 -10.611 1.00 74.62 312 TYR A N 1
ATOM 2366 C CA . TYR A 1 312 ? 10.098 -0.504 -9.841 1.00 74.62 312 TYR A CA 1
ATOM 2367 C C . TYR A 1 312 ? 10.211 -1.759 -10.716 1.00 74.62 312 TYR A C 1
ATOM 2369 O O . TYR A 1 312 ? 11.230 -2.443 -10.661 1.00 74.62 312 TYR A O 1
ATOM 2377 N N . ARG A 1 313 ? 9.216 -2.062 -11.558 1.00 76.56 313 ARG A N 1
ATOM 2378 C CA . ARG A 1 313 ? 9.291 -3.194 -12.497 1.00 76.56 313 ARG A CA 1
ATOM 2379 C C . ARG A 1 313 ? 10.522 -3.112 -13.383 1.00 76.56 313 ARG A C 1
ATOM 2381 O O . ARG A 1 313 ? 11.138 -4.136 -13.634 1.00 76.56 313 ARG A O 1
ATOM 2388 N N . LYS A 1 314 ? 10.922 -1.912 -13.800 1.00 78.00 314 LYS A N 1
ATOM 2389 C CA . LYS A 1 314 ? 12.139 -1.709 -14.597 1.00 78.00 314 LYS A CA 1
ATOM 2390 C C . LYS A 1 314 ? 13.401 -2.034 -13.799 1.00 78.00 314 LYS A C 1
ATOM 2392 O O . LYS A 1 314 ? 14.285 -2.711 -14.308 1.00 78.00 314 LYS A O 1
ATOM 2397 N N . CYS A 1 315 ? 13.456 -1.631 -12.530 1.00 76.56 315 CYS A N 1
ATOM 2398 C CA . CYS A 1 315 ? 14.584 -1.940 -11.648 1.00 76.56 315 CYS A CA 1
ATOM 2399 C C . CYS A 1 315 ? 14.679 -3.430 -11.258 1.00 76.56 315 CYS A C 1
ATOM 2401 O O . CYS A 1 315 ? 15.777 -3.910 -10.990 1.00 76.56 315 CYS A O 1
ATOM 2403 N N . PHE A 1 316 ? 13.556 -4.160 -11.188 1.00 70.25 316 PHE A N 1
ATOM 2404 C CA . PHE A 1 316 ? 13.511 -5.540 -10.667 1.00 70.25 316 PHE A CA 1
ATOM 2405 C C . PHE A 1 316 ? 13.214 -6.626 -11.705 1.00 70.25 316 PHE A C 1
ATOM 2407 O O . PHE A 1 316 ? 13.498 -7.793 -11.444 1.00 70.25 316 PHE A O 1
ATOM 2414 N N . GLY A 1 317 ? 12.661 -6.272 -12.864 1.00 66.62 317 GLY A N 1
ATOM 2415 C CA . GLY A 1 317 ? 12.236 -7.216 -13.900 1.00 66.62 317 GLY A CA 1
ATOM 2416 C C . GLY A 1 317 ? 13.387 -7.978 -14.552 1.00 66.62 317 GLY A C 1
ATOM 2417 O O . GLY A 1 317 ? 13.172 -9.064 -15.075 1.00 66.62 317 GLY A O 1
ATOM 2418 N N . VAL A 1 318 ? 14.622 -7.476 -14.456 1.00 60.09 318 VAL A N 1
ATOM 2419 C CA . VAL A 1 318 ? 15.791 -8.064 -15.129 1.00 60.09 318 VAL A CA 1
ATOM 2420 C C . VAL A 1 318 ? 16.422 -9.233 -14.348 1.00 60.09 318 VAL A C 1
ATOM 2422 O O . VAL A 1 318 ? 17.639 -9.358 -14.270 1.00 60.09 318 VAL A O 1
ATOM 2425 N N . GLY A 1 319 ? 15.604 -10.090 -13.726 1.00 53.28 319 GLY A N 1
ATOM 2426 C CA . GLY A 1 319 ? 16.084 -11.291 -13.027 1.00 53.28 319 GLY A CA 1
ATOM 2427 C C . GLY A 1 319 ? 16.904 -11.006 -11.764 1.00 53.28 319 GLY A C 1
ATOM 2428 O O . GLY A 1 319 ? 17.773 -11.793 -11.395 1.00 53.28 319 GLY A O 1
ATOM 2429 N N . PHE A 1 320 ? 16.651 -9.877 -11.094 1.00 55.31 320 PHE A N 1
ATOM 2430 C CA . PHE A 1 320 ? 17.384 -9.504 -9.886 1.00 55.31 320 PHE A CA 1
ATOM 2431 C C . PHE A 1 320 ? 16.883 -10.315 -8.680 1.00 55.31 320 PHE A C 1
ATOM 2433 O O . PHE A 1 320 ? 16.018 -9.873 -7.916 1.00 55.31 320 PHE A O 1
ATOM 2440 N N . GLU A 1 321 ? 17.429 -11.515 -8.484 1.00 48.28 321 GLU A N 1
ATOM 2441 C CA . GLU A 1 321 ? 17.371 -12.168 -7.180 1.00 48.28 321 GLU A CA 1
ATOM 2442 C C . GLU A 1 321 ? 18.158 -11.304 -6.193 1.00 48.28 321 GLU A C 1
ATOM 2444 O O . GLU A 1 321 ? 19.332 -10.993 -6.394 1.00 48.28 321 GLU A O 1
ATOM 2449 N N . LEU A 1 322 ? 17.503 -10.865 -5.114 1.00 45.53 322 LEU A N 1
ATOM 2450 C CA . LEU A 1 322 ? 18.249 -10.330 -3.982 1.00 45.53 322 LEU A CA 1
ATOM 2451 C C . LEU A 1 322 ? 19.195 -11.449 -3.544 1.00 45.53 322 LEU A C 1
ATOM 2453 O O . LEU A 1 322 ? 18.673 -12.504 -3.176 1.00 45.53 322 LEU A O 1
ATOM 2457 N N . PRO A 1 323 ? 20.529 -11.256 -3.556 1.00 41.59 323 PRO A N 1
ATOM 2458 C CA . PRO A 1 323 ? 21.401 -12.248 -2.960 1.00 41.59 323 PRO A CA 1
ATOM 2459 C C . PRO A 1 323 ? 20.897 -12.438 -1.527 1.00 41.59 323 PRO A C 1
ATOM 2461 O O . PRO A 1 323 ? 20.656 -11.420 -0.853 1.00 41.59 323 PRO A O 1
ATOM 2464 N N . PRO A 1 324 ? 20.643 -13.683 -1.077 1.00 40.72 324 PRO A N 1
ATOM 2465 C CA . PRO A 1 324 ? 20.269 -13.921 0.304 1.00 40.72 324 PRO A CA 1
ATOM 2466 C C . PRO A 1 324 ? 21.297 -13.182 1.147 1.00 40.72 324 PRO A C 1
ATOM 2468 O O . PRO A 1 324 ? 22.503 -13.377 0.978 1.00 40.72 324 PRO A O 1
ATOM 2471 N N . GLN A 1 325 ? 20.830 -12.239 1.969 1.00 38.00 325 GLN A N 1
ATOM 2472 C CA . GLN A 1 325 ? 21.708 -11.571 2.913 1.00 38.00 325 GLN A CA 1
ATOM 2473 C C . GLN A 1 325 ? 22.104 -12.630 3.935 1.00 38.00 325 GLN A C 1
ATOM 2475 O O . GLN A 1 325 ? 21.505 -12.744 5.000 1.00 38.00 325 GLN A O 1
ATOM 2480 N N . HIS A 1 326 ? 23.111 -13.430 3.595 1.00 34.56 326 HIS A N 1
ATOM 2481 C CA . HIS A 1 326 ? 23.939 -14.091 4.571 1.00 34.56 326 HIS A CA 1
ATOM 2482 C C . HIS A 1 326 ? 24.607 -12.954 5.334 1.00 34.56 326 HIS A C 1
ATOM 2484 O O . HIS A 1 326 ? 25.653 -12.440 4.942 1.00 34.56 326 HIS A O 1
ATOM 2490 N N . LEU A 1 327 ? 23.939 -12.498 6.397 1.00 37.06 327 LEU A N 1
ATOM 2491 C CA . LEU A 1 327 ? 24.623 -11.858 7.505 1.00 37.06 327 LEU A CA 1
ATOM 2492 C C . LEU A 1 327 ? 25.827 -12.760 7.790 1.00 37.06 327 LEU A C 1
ATOM 2494 O O . LEU A 1 327 ? 25.611 -13.950 8.047 1.00 37.06 327 LEU A O 1
ATOM 2498 N N . PRO A 1 328 ? 27.074 -12.267 7.667 1.00 33.91 328 PRO A N 1
ATOM 2499 C CA . PRO A 1 328 ? 28.211 -13.075 8.060 1.00 33.91 328 PRO A CA 1
ATOM 2500 C C . PRO A 1 328 ? 27.934 -13.489 9.507 1.00 33.91 328 PRO A C 1
ATOM 2502 O O . PRO A 1 328 ? 27.567 -12.612 10.302 1.00 33.91 328 PRO A O 1
ATOM 2505 N N . PRO A 1 329 ? 27.998 -14.790 9.850 1.00 34.97 329 PRO A N 1
ATOM 2506 C CA . PRO A 1 329 ? 27.820 -15.206 11.228 1.00 34.97 329 PRO A CA 1
ATOM 2507 C C . PRO A 1 329 ? 28.758 -14.342 12.061 1.00 34.97 329 PRO A C 1
ATOM 2509 O O . PRO A 1 329 ? 29.961 -14.288 11.792 1.00 34.97 329 PRO A O 1
ATOM 2512 N N . GLN A 1 330 ? 28.190 -13.586 13.004 1.00 34.16 330 GLN A N 1
ATOM 2513 C CA . GLN A 1 330 ? 28.970 -12.836 13.975 1.00 34.16 330 GLN A CA 1
ATOM 2514 C C . GLN A 1 330 ? 29.658 -13.863 14.873 1.00 34.16 330 GLN A C 1
ATOM 2516 O O . GLN A 1 330 ? 29.221 -14.150 15.984 1.00 34.16 330 GLN A O 1
ATOM 2521 N N . HIS A 1 331 ? 30.737 -14.454 14.370 1.00 32.41 331 HIS A N 1
ATOM 2522 C CA . HIS A 1 331 ? 31.739 -15.078 15.197 1.00 32.41 331 HIS A CA 1
ATOM 2523 C C . HIS A 1 331 ? 32.388 -13.934 15.968 1.00 32.41 331 HIS A C 1
ATOM 2525 O O . HIS A 1 331 ? 33.328 -13.297 15.498 1.00 32.41 331 HIS A O 1
ATOM 2531 N N . LEU A 1 332 ? 31.843 -13.640 17.150 1.00 35.50 332 LEU A N 1
ATOM 2532 C CA . LEU A 1 332 ? 32.631 -13.053 18.222 1.00 35.50 332 LEU A CA 1
ATOM 2533 C C . LEU A 1 332 ? 33.909 -13.896 18.308 1.00 35.50 332 LEU A C 1
ATOM 2535 O O . LEU A 1 332 ? 33.802 -15.102 18.554 1.00 35.50 332 LEU A O 1
ATOM 2539 N N . PRO A 1 333 ? 35.105 -13.331 18.073 1.00 38.31 333 PRO A N 1
ATOM 2540 C CA . PRO A 1 333 ? 36.313 -14.064 18.360 1.00 38.31 333 PRO A CA 1
ATOM 2541 C C . PRO A 1 333 ? 36.339 -14.215 19.879 1.00 38.31 333 PRO A C 1
ATOM 2543 O O . PRO A 1 333 ? 36.663 -13.275 20.606 1.00 38.31 333 PRO A O 1
ATOM 2546 N N . LEU A 1 334 ? 35.975 -15.401 20.367 1.00 37.34 334 LEU A N 1
ATOM 2547 C CA . LEU A 1 334 ? 36.479 -15.886 21.639 1.00 37.34 334 LEU A CA 1
ATOM 2548 C C . LEU A 1 334 ? 37.994 -15.947 21.460 1.00 37.34 334 LEU A C 1
ATOM 2550 O O . LEU A 1 334 ? 38.539 -16.924 20.950 1.00 37.34 334 LEU A O 1
ATOM 2554 N N . GLN A 1 335 ? 38.672 -14.845 21.788 1.00 39.06 335 GLN A N 1
ATOM 2555 C CA . GLN A 1 335 ? 40.112 -14.853 21.943 1.00 39.06 335 GLN A CA 1
ATOM 2556 C C . GLN A 1 335 ? 40.410 -15.840 23.067 1.00 39.06 335 GLN A C 1
ATOM 2558 O O . GLN A 1 335 ? 40.252 -15.541 24.250 1.00 39.06 335 GLN A O 1
ATOM 2563 N N . HIS A 1 336 ? 40.802 -17.048 22.677 1.00 37.19 336 HIS A N 1
ATOM 2564 C CA . HIS A 1 336 ? 41.490 -17.974 23.548 1.00 37.19 336 HIS A CA 1
ATOM 2565 C C . HIS A 1 336 ? 42.792 -17.294 23.977 1.00 37.19 336 HIS A C 1
ATOM 2567 O O . HIS A 1 336 ? 43.764 -17.260 23.227 1.00 37.19 336 HIS A O 1
ATOM 2573 N N . LEU A 1 337 ? 42.790 -16.717 25.179 1.00 37.38 337 LEU A N 1
ATOM 2574 C CA . LEU A 1 337 ? 44.010 -16.411 25.916 1.00 37.38 337 LEU A CA 1
ATOM 2575 C C . LEU A 1 337 ? 44.809 -17.717 26.040 1.00 37.38 337 LEU A C 1
ATOM 2577 O O . LEU A 1 337 ? 44.304 -18.668 26.646 1.00 37.38 337 LEU A O 1
ATOM 2581 N N . PRO A 1 338 ? 46.030 -17.813 25.487 1.00 40.12 338 PRO A N 1
ATOM 2582 C CA . PRO A 1 338 ? 46.876 -18.953 25.764 1.00 40.12 338 PRO A CA 1
ATOM 2583 C C . PRO A 1 338 ? 47.358 -18.825 27.211 1.00 40.12 338 PRO A C 1
ATOM 2585 O O . PRO A 1 338 ? 48.104 -17.908 27.554 1.00 40.12 338 PRO A O 1
ATOM 2588 N N . LEU A 1 339 ? 46.929 -19.755 28.064 1.00 40.91 339 LEU A N 1
ATOM 2589 C CA . LEU A 1 339 ? 47.576 -20.039 29.343 1.00 40.91 339 LEU A CA 1
ATOM 2590 C C . LEU A 1 339 ? 48.990 -20.562 29.049 1.00 40.91 339 LEU A C 1
ATOM 2592 O O . LEU A 1 339 ? 49.216 -21.767 28.983 1.00 40.91 339 LEU A O 1
ATOM 2596 N N . GLN A 1 340 ? 49.943 -19.658 28.816 1.00 39.69 340 GLN A N 1
ATOM 2597 C CA . GLN A 1 340 ? 51.354 -20.017 28.836 1.00 39.69 340 GLN A CA 1
ATOM 2598 C C . GLN A 1 340 ? 51.838 -20.071 30.282 1.00 39.69 340 GLN A C 1
ATOM 2600 O O . GLN A 1 340 ? 51.744 -19.110 31.045 1.00 39.69 340 GLN A O 1
ATOM 2605 N N . HIS A 1 341 ? 52.343 -21.249 30.632 1.00 42.72 341 HIS A N 1
ATOM 2606 C CA . HIS A 1 341 ? 53.022 -21.574 31.871 1.00 42.72 341 HIS A CA 1
ATOM 2607 C C . HIS A 1 341 ? 54.179 -20.601 32.144 1.00 42.72 341 HIS A C 1
ATOM 2609 O O . HIS A 1 341 ? 55.201 -20.637 31.462 1.00 42.72 341 HIS A O 1
ATOM 2615 N N . LEU A 1 342 ? 54.038 -19.765 33.174 1.00 36.94 342 LEU A N 1
ATOM 2616 C CA . LEU A 1 342 ? 55.161 -19.065 33.797 1.00 36.94 342 LEU A CA 1
ATOM 2617 C C . LEU A 1 342 ? 55.763 -19.968 34.887 1.00 36.94 342 LEU A C 1
ATOM 2619 O O . LEU A 1 342 ? 55.013 -20.477 35.727 1.00 36.94 342 LEU A O 1
ATOM 2623 N N . PRO A 1 343 ? 57.091 -20.187 34.905 1.00 44.06 343 PRO A N 1
ATOM 2624 C CA . PRO A 1 343 ? 57.735 -20.943 35.963 1.00 44.06 343 PRO A CA 1
ATOM 2625 C C . PRO A 1 343 ? 57.791 -20.094 37.237 1.00 44.06 343 PRO A C 1
ATOM 2627 O O . PRO A 1 343 ? 58.229 -18.944 37.225 1.00 44.06 343 PRO A O 1
ATOM 2630 N N . LEU A 1 344 ? 57.367 -20.692 38.349 1.00 41.25 344 LEU A N 1
ATOM 2631 C CA . LEU A 1 344 ? 57.627 -20.196 39.696 1.00 41.25 344 LEU A CA 1
ATOM 2632 C C . LEU A 1 344 ? 59.143 -20.160 39.925 1.00 41.25 344 LEU A C 1
ATOM 2634 O O . LEU A 1 344 ? 59.758 -21.204 40.137 1.00 41.25 344 LEU A O 1
ATOM 2638 N N . GLN A 1 345 ? 59.740 -18.969 39.915 1.00 43.84 345 GLN A N 1
ATOM 2639 C CA . GLN A 1 345 ? 61.022 -18.737 40.572 1.00 43.84 345 GLN A CA 1
ATOM 2640 C C . GLN A 1 345 ? 60.976 -17.497 41.461 1.00 43.84 345 GLN A C 1
ATOM 2642 O O . GLN A 1 345 ? 60.315 -16.499 41.186 1.00 43.84 345 GLN A O 1
ATOM 2647 N N . HIS A 1 346 ? 61.653 -17.669 42.587 1.00 46.06 346 HIS A N 1
ATOM 2648 C CA . HIS A 1 346 ? 61.585 -16.922 43.827 1.00 46.06 346 HIS A CA 1
ATOM 2649 C C . HIS A 1 346 ? 62.052 -15.468 43.697 1.00 46.06 346 HIS A C 1
ATOM 2651 O O . HIS A 1 346 ? 63.141 -15.211 43.192 1.00 46.06 346 HIS A O 1
ATOM 2657 N N . LEU A 1 347 ? 61.292 -14.536 44.278 1.00 38.00 347 LEU A N 1
ATOM 2658 C CA . LEU A 1 347 ? 61.777 -13.204 44.649 1.00 38.00 347 LEU A CA 1
ATOM 2659 C C . LEU A 1 347 ? 61.362 -12.890 46.098 1.00 38.00 347 LEU A C 1
ATOM 2661 O O . LEU A 1 347 ? 60.260 -13.265 46.508 1.00 38.00 347 LEU A O 1
ATOM 2665 N N . PRO A 1 348 ? 62.250 -12.273 46.899 1.00 45.75 348 PRO A N 1
ATOM 2666 C CA . PRO A 1 348 ? 62.105 -12.193 48.343 1.00 45.75 348 PRO A CA 1
ATOM 2667 C C . PRO A 1 348 ? 61.152 -11.069 48.757 1.00 45.75 348 PRO A C 1
ATOM 2669 O O . PRO A 1 348 ? 61.166 -9.971 48.204 1.00 45.75 348 PRO A O 1
ATOM 2672 N N . LEU A 1 349 ? 60.364 -11.351 49.794 1.00 41.34 349 LEU A N 1
ATOM 2673 C CA . LEU A 1 349 ? 59.604 -10.368 50.557 1.00 41.34 349 LEU A CA 1
ATOM 2674 C C . LEU A 1 349 ? 60.562 -9.344 51.181 1.00 41.34 349 LEU A C 1
ATOM 2676 O O . LEU A 1 349 ? 61.326 -9.684 52.083 1.00 41.34 349 LEU A O 1
ATOM 2680 N N . GLN A 1 350 ? 60.483 -8.086 50.745 1.00 41.19 350 GLN A N 1
ATOM 2681 C CA . GLN A 1 350 ? 60.940 -6.954 51.545 1.00 41.19 350 GLN A CA 1
ATOM 2682 C C . GLN A 1 350 ? 59.834 -5.914 51.719 1.00 41.19 350 GLN A C 1
ATOM 2684 O O . GLN A 1 350 ? 59.052 -5.615 50.819 1.00 41.19 350 GLN A O 1
ATOM 2689 N N . HIS A 1 351 ? 59.781 -5.437 52.956 1.00 45.06 351 HIS A N 1
ATOM 2690 C CA . HIS A 1 351 ? 58.758 -4.633 53.598 1.00 45.06 351 HIS A CA 1
ATOM 2691 C C . HIS A 1 351 ? 58.634 -3.212 53.031 1.00 45.06 351 HIS A C 1
ATOM 2693 O O . HIS A 1 351 ? 59.633 -2.509 52.902 1.00 45.06 351 HIS A O 1
ATOM 2699 N N . LEU A 1 352 ? 57.395 -2.745 52.846 1.00 39.41 352 LEU A N 1
ATOM 2700 C CA . LEU A 1 352 ? 57.044 -1.320 52.803 1.00 39.41 352 LEU A CA 1
ATOM 2701 C C . LEU A 1 352 ? 55.821 -1.062 53.713 1.00 39.41 352 LEU A C 1
ATOM 2703 O O . LEU A 1 352 ? 54.950 -1.929 53.811 1.00 39.41 352 LEU A O 1
ATOM 2707 N N . PRO A 1 353 ? 55.771 0.080 54.427 1.00 45.12 353 PRO A N 1
ATOM 2708 C CA . PRO A 1 353 ? 54.848 0.317 55.537 1.00 45.12 353 PRO A CA 1
ATOM 2709 C C . PRO A 1 353 ? 53.461 0.792 55.061 1.00 45.12 353 PRO A C 1
ATOM 2711 O O . PRO A 1 353 ? 53.344 1.338 53.961 1.00 45.12 353 PRO A O 1
ATOM 2714 N N . PRO A 1 354 ? 52.404 0.653 55.884 1.00 42.78 354 PRO A N 1
ATOM 2715 C CA . PRO A 1 354 ? 51.068 1.100 55.515 1.00 42.78 354 PRO A CA 1
ATOM 2716 C C . PRO A 1 354 ? 50.945 2.620 55.691 1.00 42.78 354 PRO A C 1
ATOM 2718 O O . PRO A 1 354 ? 51.088 3.140 56.796 1.00 42.78 354 PRO A O 1
ATOM 2721 N N . GLN A 1 355 ? 50.642 3.342 54.610 1.00 36.81 355 GLN A N 1
ATOM 2722 C CA . GLN A 1 355 ? 50.134 4.711 54.707 1.00 36.81 355 GLN A CA 1
ATOM 2723 C C . GLN A 1 355 ? 48.604 4.689 54.752 1.00 36.81 355 GLN A C 1
ATOM 2725 O O . GLN A 1 355 ? 47.935 4.211 53.837 1.00 36.81 355 GLN A O 1
ATOM 2730 N N . HIS A 1 356 ? 48.065 5.213 55.850 1.00 40.00 356 HIS A N 1
ATOM 2731 C CA . HIS A 1 356 ? 46.645 5.451 56.066 1.00 40.00 356 HIS A CA 1
ATOM 2732 C C . HIS A 1 356 ? 46.150 6.606 55.180 1.00 40.00 356 HIS A C 1
ATOM 2734 O O . HIS A 1 356 ? 46.594 7.741 55.338 1.00 40.00 356 HIS A O 1
ATOM 2740 N N . LEU A 1 357 ? 45.182 6.334 54.301 1.00 39.06 357 LEU A N 1
ATOM 2741 C CA . LEU A 1 357 ? 44.348 7.358 53.663 1.00 39.06 357 LEU A CA 1
ATOM 2742 C C . LEU A 1 357 ? 43.008 7.457 54.416 1.00 39.06 357 LEU A C 1
ATOM 2744 O O . LEU A 1 357 ? 42.360 6.427 54.618 1.00 39.06 357 LEU A O 1
ATOM 2748 N N . PRO A 1 358 ? 42.565 8.656 54.838 1.00 42.12 358 PRO A N 1
ATOM 2749 C CA . PRO A 1 358 ? 41.293 8.817 55.524 1.00 42.12 358 PRO A CA 1
ATOM 2750 C C . PRO A 1 358 ? 40.136 8.857 54.516 1.00 42.12 358 PRO A C 1
ATOM 2752 O O . PRO A 1 358 ? 40.136 9.643 53.569 1.00 42.12 358 PRO A O 1
ATOM 2755 N N . LEU A 1 359 ? 39.114 8.035 54.756 1.00 35.81 359 LEU A N 1
ATOM 2756 C CA . LEU A 1 359 ? 37.806 8.144 54.113 1.00 35.81 359 LEU A CA 1
ATOM 2757 C C . LEU A 1 359 ? 37.106 9.414 54.619 1.00 35.81 359 LEU A C 1
ATOM 2759 O O . LEU A 1 359 ? 36.615 9.450 55.746 1.00 35.81 359 LEU A O 1
ATOM 2763 N N . GLN A 1 360 ? 37.053 10.462 53.795 1.00 36.84 360 GLN A N 1
ATOM 2764 C CA . GLN A 1 360 ? 36.170 11.600 54.051 1.00 36.84 360 GLN A CA 1
ATOM 2765 C C . GLN A 1 360 ? 34.738 11.268 53.615 1.00 36.84 360 GLN A C 1
ATOM 2767 O O . GLN A 1 360 ? 34.470 10.962 52.453 1.00 36.84 360 GLN A O 1
ATOM 2772 N N . HIS A 1 361 ? 33.815 11.354 54.571 1.00 36.59 361 HIS A N 1
ATOM 2773 C CA . HIS A 1 361 ? 32.376 11.257 54.365 1.00 36.59 361 HIS A CA 1
ATOM 2774 C C . HIS A 1 361 ? 31.834 12.522 53.681 1.00 36.59 361 HIS A C 1
ATOM 2776 O O . HIS A 1 361 ? 31.860 13.607 54.259 1.00 36.59 361 HIS A O 1
ATOM 2782 N N . LEU A 1 362 ? 31.280 12.378 52.474 1.00 37.97 362 LEU A N 1
ATOM 2783 C CA . LEU A 1 362 ? 30.421 13.396 51.861 1.00 37.97 362 LEU A CA 1
ATOM 2784 C C . LEU A 1 362 ? 28.998 13.304 52.448 1.00 37.97 362 LEU A C 1
ATOM 2786 O O . LEU A 1 362 ? 28.446 12.203 52.526 1.00 37.97 362 LEU A O 1
ATOM 2790 N N . PRO A 1 363 ? 28.365 14.425 52.841 1.00 38.56 363 PRO A N 1
ATOM 2791 C CA . PRO A 1 363 ? 27.021 14.412 53.399 1.00 38.56 363 PRO A CA 1
ATOM 2792 C C . PRO A 1 363 ? 25.964 14.299 52.292 1.00 38.56 363 PRO A C 1
ATOM 2794 O O . PRO A 1 363 ? 25.884 15.126 51.382 1.00 38.56 363 PRO A O 1
ATOM 2797 N N . THR A 1 364 ? 25.091 13.301 52.408 1.00 35.53 364 THR A N 1
ATOM 2798 C CA . THR A 1 364 ? 23.881 13.139 51.592 1.00 35.53 364 THR A CA 1
ATOM 2799 C C . THR A 1 364 ? 22.897 14.276 51.880 1.00 35.53 364 THR A C 1
ATOM 2801 O O . THR A 1 364 ? 22.124 14.236 52.840 1.00 35.53 364 THR A O 1
ATOM 2804 N N . ARG A 1 365 ? 22.910 15.319 51.046 1.00 31.91 365 ARG A N 1
ATOM 2805 C CA . ARG A 1 365 ? 21.930 16.410 51.095 1.00 31.91 365 ARG A CA 1
ATOM 2806 C C . ARG A 1 365 ? 20.619 15.926 50.460 1.00 31.91 365 ARG A C 1
ATOM 2808 O O . ARG A 1 365 ? 20.546 15.737 49.249 1.00 31.91 365 ARG A O 1
ATOM 2815 N N . ARG A 1 366 ? 19.580 15.710 51.276 1.00 38.16 366 ARG A N 1
ATOM 2816 C CA . ARG A 1 366 ? 18.214 15.437 50.795 1.00 38.16 366 ARG A CA 1
ATOM 2817 C C . ARG A 1 366 ? 17.663 16.689 50.107 1.00 38.16 366 ARG A C 1
ATOM 2819 O O . ARG A 1 366 ? 17.420 17.694 50.771 1.00 38.16 366 ARG A O 1
ATOM 2826 N N . LEU A 1 367 ? 17.461 16.624 48.794 1.00 37.56 367 LEU A N 1
ATOM 2827 C CA . LEU A 1 367 ? 16.648 17.598 48.064 1.00 37.56 367 LEU A CA 1
ATOM 2828 C C . LEU A 1 367 ? 15.158 17.230 48.215 1.00 37.56 367 LEU A C 1
ATOM 2830 O O . LEU A 1 367 ? 14.823 16.045 48.147 1.00 37.56 367 LEU A O 1
ATOM 2834 N N . PRO A 1 368 ? 14.258 18.206 48.431 1.00 42.03 368 PRO A N 1
ATOM 2835 C CA . PRO A 1 368 ? 12.821 17.956 48.470 1.00 42.03 368 PRO A CA 1
ATOM 2836 C C . PRO A 1 368 ? 12.296 17.621 47.061 1.00 42.03 368 PRO A C 1
ATOM 2838 O O . PRO A 1 368 ? 12.849 18.108 46.071 1.00 42.03 368 PRO A O 1
ATOM 2841 N N . PRO A 1 369 ? 11.225 16.816 46.936 1.00 36.34 369 PRO A N 1
ATOM 2842 C CA . PRO A 1 369 ? 10.679 16.440 45.640 1.00 36.34 369 PRO A CA 1
ATOM 2843 C C . PRO A 1 369 ? 10.040 17.663 44.971 1.00 36.34 369 PRO A C 1
ATOM 2845 O O . PRO A 1 369 ? 8.952 18.101 45.349 1.00 36.34 369 PRO A O 1
ATOM 2848 N N . GLN A 1 370 ? 10.707 18.217 43.957 1.00 33.16 370 GLN A N 1
ATOM 2849 C CA . GLN A 1 370 ? 10.071 19.149 43.032 1.00 33.16 370 GLN A CA 1
ATOM 2850 C C . GLN A 1 370 ? 9.013 18.387 42.230 1.00 33.16 370 GLN A C 1
ATOM 2852 O O . GLN A 1 370 ? 9.328 17.517 41.419 1.00 33.16 370 GLN A O 1
ATOM 2857 N N . ARG A 1 371 ? 7.740 18.732 42.451 1.00 37.38 371 ARG A N 1
ATOM 2858 C CA . ARG A 1 371 ? 6.656 18.399 41.525 1.00 37.38 371 ARG A CA 1
ATOM 2859 C C . ARG A 1 371 ? 6.907 19.160 40.226 1.00 37.38 371 ARG A C 1
ATOM 2861 O O . ARG A 1 371 ? 6.586 20.341 40.128 1.00 37.38 371 ARG A O 1
ATOM 2868 N N . LEU A 1 372 ? 7.492 18.484 39.242 1.00 32.84 372 LEU A N 1
ATOM 2869 C CA . LEU A 1 372 ? 7.448 18.945 37.860 1.00 32.84 372 LEU A CA 1
ATOM 2870 C C . LEU A 1 372 ? 5.968 19.031 37.437 1.00 32.84 372 LEU A C 1
ATOM 2872 O O . LEU A 1 372 ? 5.217 18.084 37.698 1.00 32.84 372 LEU A O 1
ATOM 2876 N N . PRO A 1 373 ? 5.514 20.137 36.821 1.00 36.31 373 PRO A N 1
ATOM 2877 C CA . PRO A 1 373 ? 4.183 20.181 36.233 1.00 36.31 373 PRO A CA 1
ATOM 2878 C C . PRO A 1 373 ? 4.090 19.088 35.157 1.00 36.31 373 PRO A C 1
ATOM 2880 O O . PRO A 1 373 ? 5.089 18.834 34.475 1.00 36.31 373 PRO A O 1
ATOM 2883 N N . PRO A 1 374 ? 2.933 18.419 34.993 1.00 34.81 374 PRO A N 1
ATOM 2884 C CA . PRO A 1 374 ? 2.778 17.403 33.965 1.00 34.81 374 PRO A CA 1
ATOM 2885 C C . PRO A 1 374 ? 3.122 18.033 32.617 1.00 34.81 374 PRO A C 1
ATOM 2887 O O . PRO A 1 374 ? 2.472 18.988 32.183 1.00 34.81 374 PRO A O 1
ATOM 2890 N N . GLN A 1 375 ? 4.178 17.524 31.977 1.00 33.34 375 GLN A N 1
ATOM 2891 C CA . GLN A 1 375 ? 4.461 17.854 30.591 1.00 33.34 375 GLN A CA 1
ATOM 2892 C C . GLN A 1 375 ? 3.210 17.496 29.801 1.00 33.34 375 GLN A C 1
ATOM 2894 O O . GLN A 1 375 ? 2.817 16.334 29.717 1.00 33.34 375 GLN A O 1
ATOM 2899 N N . LYS A 1 376 ? 2.560 18.529 29.272 1.00 34.34 376 LYS A N 1
ATOM 2900 C CA . LYS A 1 376 ? 1.469 18.416 28.319 1.00 34.34 376 LYS A CA 1
ATOM 2901 C C . LYS A 1 376 ? 2.061 17.743 27.084 1.00 34.34 376 LYS A C 1
ATOM 2903 O O . LYS A 1 376 ? 2.668 18.404 26.245 1.00 34.34 376 LYS A O 1
ATOM 2908 N N . THR A 1 377 ? 1.975 16.418 27.035 1.00 34.09 377 THR A N 1
ATOM 2909 C CA . THR A 1 377 ? 2.341 15.615 25.876 1.00 34.09 377 THR A CA 1
ATOM 2910 C C . THR A 1 377 ? 1.622 16.205 24.671 1.00 34.09 377 THR A C 1
ATOM 2912 O O . THR A 1 377 ? 0.398 16.324 24.646 1.00 34.09 377 THR A O 1
ATOM 2915 N N . LEU A 1 378 ? 2.395 16.614 23.669 1.00 36.09 378 LEU A N 1
ATOM 2916 C CA . LEU A 1 378 ? 1.931 17.193 22.406 1.00 36.09 378 LEU A CA 1
ATOM 2917 C C . LEU A 1 378 ? 1.252 16.146 21.495 1.00 36.09 378 LEU A C 1
ATOM 2919 O O . LEU A 1 378 ? 1.284 16.263 20.275 1.00 36.09 378 LEU A O 1
ATOM 2923 N N . PHE A 1 379 ? 0.568 15.159 22.082 1.00 43.47 379 PHE A N 1
ATOM 2924 C CA . PHE A 1 379 ? -0.198 14.122 21.389 1.00 43.47 379 PHE A CA 1
ATOM 2925 C C . PHE A 1 379 ? -1.706 14.197 21.719 1.00 43.47 379 PHE A C 1
ATOM 2927 O O . PHE A 1 379 ? -2.261 13.203 22.189 1.00 43.47 379 PHE A O 1
ATOM 2934 N N . PRO A 1 380 ? -2.422 15.328 21.524 1.00 36.72 380 PRO A N 1
ATOM 2935 C CA . PRO A 1 380 ? -3.812 15.431 21.972 1.00 36.72 380 PRO A CA 1
ATOM 2936 C C . PRO A 1 380 ? -4.803 14.644 21.100 1.00 36.72 380 PRO A C 1
ATOM 2938 O O . PRO A 1 380 ? -5.972 14.561 21.454 1.00 36.72 380 PRO A O 1
ATOM 2941 N N . GLU A 1 381 ? -4.383 14.094 19.956 1.00 38.53 381 GLU A N 1
ATOM 2942 C CA . GLU A 1 381 ? -5.323 13.643 18.916 1.00 38.53 381 GLU A CA 1
ATOM 2943 C C . GLU A 1 381 ? -5.504 12.121 18.804 1.00 38.53 381 GLU A C 1
ATOM 2945 O O . GLU A 1 381 ? -6.287 11.642 17.988 1.00 38.53 381 GLU A O 1
ATOM 2950 N N . THR A 1 382 ? -4.840 11.345 19.660 1.00 43.00 382 THR A N 1
ATOM 2951 C CA . THR A 1 382 ? -5.025 9.887 19.744 1.00 43.00 382 THR A CA 1
ATOM 2952 C C . THR A 1 382 ? -5.261 9.435 21.178 1.00 43.00 382 THR A C 1
ATOM 2954 O O . THR A 1 382 ? -4.703 8.428 21.608 1.00 43.00 382 THR A O 1
ATOM 2957 N N . ALA A 1 383 ? -6.098 10.152 21.934 1.00 49.06 383 ALA A N 1
ATOM 2958 C CA . ALA A 1 383 ? -6.859 9.455 22.965 1.00 49.06 383 ALA A CA 1
ATOM 2959 C C . ALA A 1 383 ? -7.623 8.354 22.222 1.00 49.06 383 ALA A C 1
ATOM 2961 O O . ALA A 1 383 ? -8.385 8.659 21.296 1.00 49.06 383 ALA A O 1
ATOM 2962 N N . ALA A 1 384 ? -7.345 7.084 22.523 1.00 63.62 384 ALA A N 1
ATOM 2963 C CA . ALA A 1 384 ? -8.094 6.002 21.901 1.00 63.62 384 ALA A CA 1
ATOM 2964 C C . ALA A 1 384 ? -9.585 6.294 22.145 1.00 63.62 384 ALA A C 1
ATOM 2966 O O . ALA A 1 384 ? -9.953 6.849 23.182 1.00 63.62 384 ALA A O 1
ATOM 2967 N N . VAL A 1 385 ? -10.472 5.987 21.201 1.00 72.38 385 VAL A N 1
ATOM 2968 C CA . VAL A 1 385 ? -11.920 6.195 21.370 1.00 72.38 385 VAL A CA 1
ATOM 2969 C C . VAL A 1 385 ? -12.399 5.500 22.657 1.00 72.38 385 VAL A C 1
ATOM 2971 O O . VAL A 1 385 ? -13.347 5.960 23.285 1.00 72.38 385 VAL A O 1
ATOM 2974 N N . THR A 1 386 ? -11.684 4.475 23.130 1.00 70.88 386 THR A N 1
ATOM 2975 C CA . THR A 1 386 ? -11.845 3.867 24.460 1.00 70.88 386 THR A CA 1
ATOM 2976 C C . THR A 1 386 ? -11.554 4.790 25.638 1.00 70.88 386 THR A C 1
ATOM 2978 O O . THR A 1 386 ? -12.271 4.698 26.626 1.00 70.88 386 THR A O 1
ATOM 2981 N N . ASP A 1 387 ? -10.551 5.664 25.566 1.00 79.44 387 ASP A N 1
ATOM 2982 C CA . ASP A 1 387 ? -10.226 6.616 26.635 1.00 79.44 387 ASP A CA 1
ATOM 2983 C C . ASP A 1 387 ? -11.314 7.687 26.723 1.00 79.44 387 ASP A C 1
ATOM 2985 O O . ASP A 1 387 ? -11.799 8.004 27.806 1.00 79.44 387 ASP A O 1
ATOM 2989 N N . VAL A 1 388 ? -11.789 8.162 25.566 1.00 81.50 388 VAL A N 1
ATOM 2990 C CA . VAL A 1 388 ? -12.931 9.085 25.485 1.00 81.50 388 VAL A CA 1
ATOM 2991 C C . VAL A 1 388 ? -14.218 8.407 25.970 1.00 81.50 388 VAL A C 1
ATOM 2993 O O . VAL A 1 388 ? -15.027 9.031 26.656 1.00 81.50 388 VAL A O 1
ATOM 2996 N N . ALA A 1 389 ? -14.420 7.125 25.649 1.00 76.94 389 ALA A N 1
ATOM 2997 C CA . ALA A 1 389 ? -15.540 6.335 26.163 1.00 76.94 389 ALA A CA 1
ATOM 2998 C C . ALA A 1 389 ? -15.450 6.127 27.678 1.00 76.94 389 ALA A C 1
ATOM 3000 O O . ALA A 1 389 ? -16.462 6.259 28.366 1.00 76.94 389 ALA A O 1
ATOM 3001 N N . LEU A 1 390 ? -14.251 5.858 28.200 1.00 83.31 390 LEU A N 1
ATOM 3002 C CA . LEU A 1 390 ? -13.997 5.736 29.629 1.00 83.31 390 LEU A CA 1
ATOM 3003 C C . LEU A 1 390 ? -14.295 7.056 30.340 1.00 83.31 390 LEU A C 1
ATOM 3005 O O . LEU A 1 390 ? -15.059 7.056 31.295 1.00 83.31 390 LEU A O 1
ATOM 3009 N N . GLU A 1 391 ? -13.781 8.182 29.845 1.00 84.88 391 GLU A N 1
ATOM 3010 C CA . GLU A 1 391 ? -14.034 9.509 30.417 1.00 84.88 391 GLU A CA 1
ATOM 3011 C C . GLU A 1 391 ? -15.525 9.878 30.381 1.00 84.88 391 GLU A C 1
ATOM 3013 O O . GLU A 1 391 ? -16.085 10.351 31.379 1.00 84.88 391 GLU A O 1
ATOM 3018 N N . ALA A 1 392 ? -16.199 9.611 29.257 1.00 82.12 392 ALA A N 1
ATOM 3019 C CA . ALA A 1 392 ? -17.634 9.827 29.119 1.00 82.12 392 ALA A CA 1
ATOM 3020 C C . ALA A 1 392 ? -18.433 8.964 30.111 1.00 82.12 392 ALA A C 1
ATOM 3022 O O . ALA A 1 392 ? -19.388 9.458 30.718 1.00 82.12 392 ALA A O 1
ATOM 3023 N N . ARG A 1 393 ? -18.023 7.707 30.333 1.00 82.25 393 ARG A N 1
ATOM 3024 C CA . ARG A 1 393 ? -18.667 6.802 31.293 1.00 82.25 393 ARG A CA 1
ATOM 3025 C C . ARG A 1 393 ? -18.376 7.186 32.743 1.00 82.25 393 ARG A C 1
ATOM 3027 O O . ARG A 1 393 ? -19.310 7.218 33.538 1.00 82.25 393 ARG A O 1
ATOM 3034 N N . THR A 1 394 ? -17.140 7.542 33.084 1.00 84.94 394 THR A N 1
ATOM 3035 C CA . THR A 1 394 ? -16.774 8.063 34.412 1.00 84.94 394 THR A CA 1
ATOM 3036 C C . THR A 1 394 ? -17.607 9.294 34.743 1.00 84.94 394 THR A C 1
ATOM 3038 O O . THR A 1 394 ? -18.204 9.375 35.813 1.00 84.94 394 THR A O 1
ATOM 3041 N N . SER A 1 395 ? -17.737 10.215 33.785 1.00 83.94 395 SER A N 1
ATOM 3042 C CA . SER A 1 395 ? -18.569 11.412 33.926 1.00 83.94 395 SER A CA 1
ATOM 3043 C C . SER A 1 395 ? -20.052 11.089 34.126 1.00 83.94 395 SER A C 1
ATOM 3045 O O . SER A 1 395 ? -20.741 11.809 34.848 1.00 83.94 395 SER A O 1
ATOM 3047 N N . PHE A 1 396 ? -20.557 10.035 33.480 1.00 85.50 396 PHE A N 1
ATOM 3048 C CA . PHE A 1 396 ? -21.938 9.575 33.617 1.00 85.50 396 PHE A CA 1
ATOM 3049 C C . PHE A 1 396 ? -22.197 8.940 34.993 1.00 85.50 396 PHE A C 1
ATOM 3051 O O . PHE A 1 396 ? -23.106 9.378 35.700 1.00 85.50 396 PHE A O 1
ATOM 3058 N N . LEU A 1 397 ? -21.367 7.977 35.410 1.00 85.31 397 LEU A N 1
ATOM 3059 C CA . LEU A 1 397 ? -21.502 7.292 36.704 1.00 85.31 397 LEU A CA 1
ATOM 3060 C C . LEU A 1 397 ? -21.315 8.247 37.880 1.00 85.31 397 LEU A C 1
ATOM 3062 O O . LEU A 1 397 ? -22.057 8.172 38.853 1.00 85.31 397 LEU A O 1
ATOM 3066 N N . LEU A 1 398 ? -20.384 9.200 37.765 1.00 88.88 398 LEU A N 1
ATOM 3067 C CA . LEU A 1 398 ? -20.159 10.208 38.798 1.00 88.88 398 LEU A CA 1
ATOM 3068 C C . LEU A 1 398 ? -21.440 10.984 39.096 1.00 88.88 398 LEU A C 1
ATOM 3070 O O . LEU A 1 398 ? -21.766 11.230 40.256 1.00 88.88 398 LEU A O 1
ATOM 3074 N N . ARG A 1 399 ? -22.210 11.331 38.062 1.00 83.94 399 ARG A N 1
ATOM 3075 C CA . ARG A 1 399 ? -23.487 12.030 38.237 1.00 83.94 399 ARG A CA 1
ATOM 3076 C C . ARG A 1 399 ? -24.533 11.137 38.890 1.00 83.94 399 ARG A C 1
ATOM 3078 O O . ARG A 1 399 ? -25.193 11.612 39.809 1.00 83.94 399 ARG A O 1
ATOM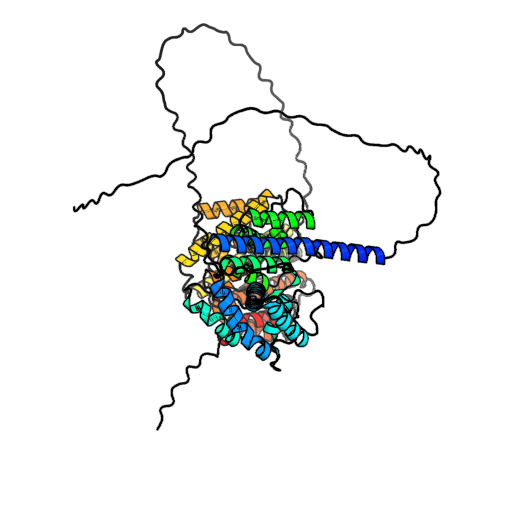 3085 N N . GLN A 1 400 ? -24.660 9.878 38.462 1.00 85.06 400 GLN A N 1
ATOM 3086 C CA . GLN A 1 400 ? -25.604 8.932 39.073 1.00 85.06 400 GLN A CA 1
ATOM 3087 C C . GLN A 1 400 ? -25.307 8.740 40.563 1.00 85.06 400 GLN A C 1
ATOM 3089 O O . GLN A 1 400 ? -26.177 8.963 41.399 1.00 85.06 400 GLN A O 1
ATOM 3094 N N . TYR A 1 401 ? -24.052 8.461 40.912 1.00 90.00 401 TYR A N 1
ATOM 3095 C CA . TYR A 1 401 ? -23.643 8.255 42.302 1.00 90.00 401 TYR A CA 1
ATOM 3096 C C . TYR A 1 401 ? -23.786 9.528 43.146 1.00 90.00 401 TYR A C 1
ATOM 3098 O O . TYR A 1 401 ? -24.127 9.455 44.326 1.00 90.00 401 TYR A O 1
ATOM 3106 N N . THR A 1 402 ? -23.585 10.709 42.546 1.00 87.44 402 THR A N 1
ATOM 3107 C CA . THR A 1 402 ? -23.836 11.995 43.219 1.00 87.44 402 THR A CA 1
ATOM 3108 C C . THR A 1 402 ? -25.331 12.212 43.481 1.00 87.44 402 THR A C 1
ATOM 3110 O O . THR A 1 402 ? -25.695 12.680 44.559 1.00 87.44 402 THR A O 1
ATOM 3113 N N . GLN A 1 403 ? -26.208 11.856 42.535 1.00 88.69 403 GLN A N 1
ATOM 3114 C CA . GLN A 1 403 ? -27.666 11.935 42.713 1.00 88.69 403 GLN A CA 1
ATOM 3115 C C . GLN A 1 403 ? -28.160 10.976 43.803 1.00 88.69 403 GLN A C 1
ATOM 3117 O O . GLN A 1 403 ? -29.004 11.352 44.613 1.00 88.69 403 GLN A O 1
ATOM 3122 N N . GLU A 1 404 ? -27.577 9.781 43.873 1.00 90.38 404 GLU A N 1
ATOM 3123 C CA . GLU A 1 404 ? -27.856 8.770 44.901 1.00 90.38 404 GLU A CA 1
ATOM 3124 C C . GLU A 1 404 ? -27.193 9.076 46.256 1.00 90.38 404 GLU A C 1
ATOM 3126 O O . GLU A 1 404 ? -27.396 8.345 47.223 1.00 90.38 404 GLU A O 1
ATOM 3131 N N . ARG A 1 405 ? -26.432 10.178 46.355 1.00 91.88 405 ARG A N 1
ATOM 3132 C CA . ARG A 1 405 ? -25.701 10.607 47.560 1.00 91.88 405 ARG A CA 1
ATOM 3133 C C . ARG A 1 405 ? -24.718 9.553 48.093 1.00 91.88 405 ARG A C 1
ATOM 3135 O O . ARG A 1 405 ? -24.517 9.457 49.303 1.00 91.88 405 ARG A O 1
ATOM 3142 N N . MET A 1 406 ? -24.067 8.792 47.211 1.00 90.88 406 MET A N 1
ATOM 3143 C CA . MET A 1 406 ? -23.016 7.863 47.633 1.00 90.88 406 MET A CA 1
ATOM 3144 C C . MET A 1 406 ? -21.776 8.613 48.161 1.00 90.88 406 MET A C 1
ATOM 3146 O O . MET A 1 406 ? -21.269 9.520 47.489 1.00 90.88 406 MET A O 1
ATOM 3150 N N . PRO A 1 407 ? -21.225 8.232 49.328 1.00 88.00 407 PRO A N 1
ATOM 3151 C CA . PRO A 1 407 ? -19.947 8.759 49.794 1.00 88.00 407 PRO A CA 1
ATOM 3152 C C . PRO A 1 407 ? -18.818 8.316 48.852 1.00 88.00 407 PRO A C 1
ATOM 3154 O O . PRO A 1 407 ? -18.774 7.169 48.418 1.00 88.00 407 PRO A O 1
ATOM 3157 N N . GLY A 1 408 ? -17.903 9.228 48.510 1.00 92.56 408 GLY A N 1
ATOM 3158 C CA . GLY A 1 408 ? -16.796 8.918 47.593 1.00 92.56 408 GLY A CA 1
ATOM 3159 C C . GLY A 1 408 ? -17.212 8.727 46.126 1.00 92.56 408 GLY A C 1
ATOM 3160 O O . GLY A 1 408 ? -16.483 8.091 45.368 1.00 92.56 408 GLY A O 1
ATOM 3161 N N . ALA A 1 409 ? -18.354 9.290 45.703 1.00 89.19 409 ALA A N 1
ATOM 3162 C CA . ALA A 1 409 ? -18.932 9.118 44.364 1.00 89.19 409 ALA A CA 1
ATOM 3163 C C . ALA A 1 409 ? -17.934 9.267 43.197 1.00 89.19 409 ALA A C 1
ATOM 3165 O O . ALA A 1 409 ? -18.018 8.510 42.236 1.00 89.19 409 ALA A O 1
ATOM 3166 N N . ALA A 1 410 ? -16.979 10.203 43.271 1.00 89.31 410 ALA A N 1
ATOM 3167 C CA . ALA A 1 410 ? -15.960 10.408 42.233 1.00 89.31 410 ALA A CA 1
ATOM 3168 C C . ALA A 1 410 ? -15.026 9.205 42.059 1.00 89.31 410 ALA A C 1
ATOM 3170 O O . ALA A 1 410 ? -14.809 8.744 40.937 1.00 89.31 410 ALA A O 1
ATOM 3171 N N . GLU A 1 411 ? -14.499 8.684 43.163 1.00 92.19 411 GLU A N 1
ATOM 3172 C CA . GLU A 1 411 ? -13.593 7.539 43.147 1.00 92.19 411 GLU A CA 1
ATOM 3173 C C . GLU A 1 411 ? -14.348 6.262 42.777 1.00 92.19 411 GLU A C 1
ATOM 3175 O O . GLU A 1 411 ? -13.939 5.548 41.861 1.00 92.19 411 GLU A O 1
ATOM 3180 N N . ALA A 1 412 ? -15.514 6.042 43.391 1.00 90.81 412 ALA A N 1
ATOM 3181 C CA . ALA A 1 412 ? -16.377 4.907 43.081 1.00 90.81 412 ALA A CA 1
ATOM 3182 C C . ALA A 1 412 ? -16.792 4.889 41.598 1.00 90.81 412 ALA A C 1
ATOM 3184 O O . ALA A 1 412 ? -16.759 3.835 40.963 1.00 90.81 412 ALA A O 1
ATOM 3185 N N . ALA A 1 413 ? -17.137 6.044 41.018 1.00 89.06 413 ALA A N 1
ATOM 3186 C CA . ALA A 1 413 ? -17.495 6.154 39.607 1.00 89.06 413 ALA A CA 1
ATOM 3187 C C . ALA A 1 413 ? -16.312 5.885 38.674 1.00 89.06 413 ALA A C 1
ATOM 3189 O O . ALA A 1 413 ? -16.488 5.218 37.658 1.00 89.06 413 ALA A O 1
ATOM 3190 N N . SER A 1 414 ? -15.117 6.373 39.016 1.00 88.62 414 SER A N 1
ATOM 3191 C CA . SER A 1 414 ? -13.894 6.113 38.249 1.00 88.62 414 SER A CA 1
ATOM 3192 C C . SER A 1 414 ? -13.552 4.619 38.231 1.00 88.62 414 SER A C 1
ATOM 3194 O O . SER A 1 414 ? -13.354 4.036 37.164 1.00 88.62 414 SER A O 1
ATOM 3196 N N . VAL A 1 415 ? -13.576 3.968 39.400 1.00 92.19 415 VAL A N 1
ATOM 3197 C CA . VAL A 1 415 ? -13.309 2.526 39.537 1.00 92.19 415 VAL A CA 1
ATOM 3198 C C . VAL A 1 415 ? -14.369 1.695 38.810 1.00 92.19 415 VAL A C 1
ATOM 3200 O O . VAL A 1 415 ? -14.027 0.773 38.063 1.00 92.19 415 VAL A O 1
ATOM 3203 N N . ALA A 1 416 ? -15.651 2.033 38.969 1.00 89.12 416 ALA A N 1
ATOM 3204 C CA . ALA A 1 416 ? -16.741 1.346 38.283 1.00 89.12 416 ALA A CA 1
ATOM 3205 C C . ALA A 1 416 ? -16.656 1.529 36.758 1.00 89.12 416 ALA A C 1
ATOM 3207 O O . ALA A 1 416 ? -16.765 0.551 36.019 1.00 89.12 416 ALA A O 1
ATOM 3208 N N . ALA A 1 417 ? -16.387 2.745 36.271 1.00 86.50 417 ALA A N 1
ATOM 3209 C CA . ALA A 1 417 ? -16.230 3.014 34.843 1.00 86.50 417 ALA A CA 1
ATOM 3210 C C . ALA A 1 417 ? -15.057 2.234 34.244 1.00 86.50 417 ALA A C 1
ATOM 3212 O O . ALA A 1 417 ? -15.220 1.635 33.179 1.00 86.50 417 ALA A O 1
ATOM 3213 N N . ALA A 1 418 ? -13.914 2.195 34.937 1.00 86.56 418 ALA A N 1
ATOM 3214 C CA . ALA A 1 418 ? -12.742 1.429 34.523 1.00 86.56 418 ALA A CA 1
ATOM 3215 C C . ALA A 1 418 ? -13.034 -0.077 34.479 1.00 86.56 418 ALA A C 1
ATOM 3217 O O . ALA A 1 418 ? -12.708 -0.735 33.494 1.00 86.56 418 ALA A O 1
ATOM 3218 N N . THR A 1 419 ? -13.721 -0.606 35.495 1.00 90.31 419 THR A N 1
ATOM 3219 C CA . THR A 1 419 ? -14.106 -2.025 35.567 1.00 90.31 419 THR A CA 1
ATOM 3220 C C . THR A 1 419 ? -15.064 -2.406 34.437 1.00 90.31 419 THR A C 1
ATOM 3222 O O . THR A 1 419 ? -14.839 -3.392 33.734 1.00 90.31 419 THR A O 1
ATOM 3225 N N . ILE A 1 420 ? -16.104 -1.595 34.206 1.00 85.69 420 ILE A N 1
ATOM 3226 C CA . ILE A 1 420 ? -17.060 -1.809 33.111 1.00 85.69 420 ILE A CA 1
ATOM 3227 C C . ILE A 1 420 ? -16.337 -1.711 31.766 1.00 85.69 420 ILE A C 1
ATOM 3229 O O . ILE A 1 420 ? -16.534 -2.561 30.904 1.00 85.69 420 ILE A O 1
ATOM 3233 N N . GLN A 1 421 ? -15.469 -0.713 31.579 1.00 86.75 421 GLN A N 1
ATOM 3234 C CA . GLN A 1 421 ? -14.729 -0.546 30.330 1.00 86.75 421 GLN A CA 1
ATOM 3235 C C . GLN A 1 421 ? -13.792 -1.724 30.060 1.00 86.75 421 GLN A C 1
ATOM 3237 O O . GLN A 1 421 ? -13.760 -2.202 28.929 1.00 86.75 421 GLN A O 1
ATOM 3242 N N . ALA A 1 422 ? -13.084 -2.227 31.072 1.00 87.00 422 ALA A N 1
ATOM 3243 C CA . ALA A 1 422 ? -12.218 -3.393 30.936 1.00 87.00 422 ALA A CA 1
ATOM 3244 C C . ALA A 1 422 ? -13.009 -4.643 30.517 1.00 87.00 422 ALA A C 1
ATOM 3246 O O . ALA A 1 422 ? -12.641 -5.300 29.545 1.00 87.00 422 ALA A O 1
ATOM 3247 N N . ASN A 1 423 ? -14.139 -4.925 31.180 1.00 89.56 423 ASN A N 1
ATOM 3248 C CA . ASN A 1 423 ? -15.012 -6.053 30.834 1.00 89.56 423 ASN A CA 1
ATOM 3249 C C . ASN A 1 423 ? -15.561 -5.930 29.402 1.00 89.56 423 ASN A C 1
ATOM 3251 O O . ASN A 1 423 ? -15.521 -6.876 28.615 1.00 89.56 423 ASN A O 1
ATOM 3255 N N . VAL A 1 424 ? -16.028 -4.735 29.042 1.00 87.69 424 VAL A N 1
ATOM 3256 C CA . VAL A 1 424 ? -16.583 -4.444 27.721 1.00 87.69 424 VAL A CA 1
ATOM 3257 C C . VAL A 1 424 ? -15.527 -4.603 26.626 1.00 87.69 424 VAL A C 1
ATOM 3259 O O . VAL A 1 424 ? -15.806 -5.237 25.611 1.00 87.69 424 VAL A O 1
ATOM 3262 N N . VAL A 1 425 ? -14.315 -4.074 26.822 1.00 88.12 425 VAL A N 1
ATOM 3263 C CA . VAL A 1 425 ? -13.196 -4.254 25.882 1.00 88.12 425 VAL A CA 1
ATOM 3264 C C . VAL A 1 425 ? -12.857 -5.736 25.748 1.00 88.12 425 VAL A C 1
ATOM 3266 O O . VAL A 1 425 ? -12.789 -6.231 24.629 1.00 88.12 425 VAL A O 1
ATOM 3269 N N . GLN A 1 426 ? -12.749 -6.472 26.856 1.00 90.81 426 GLN A N 1
ATOM 3270 C CA . GLN A 1 426 ? -12.465 -7.907 26.831 1.00 90.81 426 GLN A CA 1
ATOM 3271 C C . GLN A 1 426 ? -13.510 -8.691 26.023 1.00 90.81 426 GLN A C 1
ATOM 3273 O O . GLN A 1 426 ? -13.146 -9.469 25.143 1.00 90.81 426 GLN A O 1
ATOM 3278 N N . ARG A 1 427 ? -14.810 -8.465 26.265 1.00 93.38 427 ARG A N 1
ATOM 3279 C CA . ARG A 1 427 ? -15.897 -9.143 25.534 1.00 93.38 427 ARG A CA 1
ATOM 3280 C C . ARG A 1 427 ? -15.911 -8.780 24.050 1.00 93.38 427 ARG A C 1
ATOM 3282 O O . ARG A 1 427 ? -16.090 -9.656 23.209 1.00 93.38 427 ARG A O 1
ATOM 3289 N N . ARG A 1 428 ? -15.696 -7.503 23.722 1.00 93.00 428 ARG A N 1
ATOM 3290 C CA . ARG A 1 428 ? -15.616 -6.996 22.342 1.00 93.00 428 ARG A CA 1
ATOM 3291 C C . ARG A 1 428 ? -14.455 -7.633 21.578 1.00 93.00 428 ARG A C 1
ATOM 3293 O O . ARG A 1 428 ? -14.643 -8.110 20.462 1.00 93.00 428 ARG A O 1
ATOM 3300 N N . THR A 1 429 ? -13.285 -7.683 22.198 1.00 91.81 429 THR A N 1
ATOM 3301 C CA . THR A 1 429 ? -12.085 -8.284 21.619 1.00 91.81 429 THR A CA 1
ATOM 3302 C C . THR A 1 429 ? -12.226 -9.798 21.463 1.00 91.81 429 THR A C 1
ATOM 3304 O O . THR A 1 429 ? -11.881 -10.337 20.413 1.00 91.81 429 THR A O 1
ATOM 3307 N N . ALA A 1 430 ? -12.805 -10.486 22.454 1.00 93.75 430 ALA A N 1
ATOM 3308 C CA . ALA A 1 430 ? -13.096 -11.918 22.371 1.00 93.75 430 ALA A CA 1
ATOM 3309 C C . ALA A 1 430 ? -14.095 -12.242 21.246 1.00 93.75 430 ALA A C 1
ATOM 3311 O O . ALA A 1 430 ? -13.895 -13.205 20.506 1.00 93.75 430 ALA A O 1
ATOM 3312 N N . PHE A 1 431 ? -15.131 -11.413 21.073 1.00 95.50 431 PHE A N 1
ATOM 3313 C CA . PHE A 1 431 ? -16.088 -11.549 19.975 1.00 95.50 431 PHE A CA 1
ATOM 3314 C C . PHE A 1 431 ? -15.396 -11.433 18.612 1.00 95.50 431 PHE A C 1
ATOM 3316 O O . PHE A 1 431 ? -15.552 -12.313 17.767 1.00 95.50 431 PHE A O 1
ATOM 3323 N N . LEU A 1 432 ? -14.581 -10.390 18.404 1.00 95.00 432 LEU A N 1
ATOM 3324 C CA . LEU A 1 432 ? -13.863 -10.218 17.140 1.00 95.00 432 LEU A CA 1
ATOM 3325 C C . LEU A 1 432 ? -12.879 -11.367 16.880 1.00 95.00 432 LEU A C 1
ATOM 3327 O O . LEU A 1 432 ? -12.810 -11.868 15.759 1.00 95.00 432 LEU A O 1
ATOM 3331 N N . ALA A 1 433 ? -12.146 -11.807 17.906 1.00 94.44 433 ALA A N 1
ATOM 3332 C CA . ALA A 1 433 ? -11.222 -12.933 17.801 1.00 94.44 433 ALA A CA 1
ATOM 3333 C C . ALA A 1 433 ? -11.938 -14.220 17.361 1.00 94.44 433 ALA A C 1
ATOM 3335 O O . ALA A 1 433 ? -11.434 -14.935 16.494 1.00 94.44 433 ALA A O 1
ATOM 3336 N N . ARG A 1 434 ? -13.139 -14.481 17.895 1.00 95.44 434 ARG A N 1
ATOM 3337 C CA . ARG A 1 434 ? -13.956 -15.629 17.489 1.00 95.44 434 ARG A CA 1
ATOM 3338 C C . ARG A 1 434 ? -14.419 -15.516 16.037 1.00 95.44 434 ARG A C 1
ATOM 3340 O O . ARG A 1 434 ? -14.224 -16.462 15.283 1.00 95.44 434 ARG A O 1
ATOM 3347 N N . VAL A 1 435 ? -14.939 -14.357 15.621 1.00 95.38 435 VAL A N 1
ATOM 3348 C CA . VAL A 1 435 ? -15.346 -14.119 14.221 1.00 95.38 435 VAL A CA 1
ATOM 3349 C C . VAL A 1 435 ? -14.172 -14.337 13.263 1.00 95.38 435 VAL A C 1
ATOM 3351 O O . VAL A 1 435 ? -14.329 -14.971 12.221 1.00 95.38 435 VAL A O 1
ATOM 3354 N N . ILE A 1 436 ? -12.978 -13.855 13.621 1.00 95.19 436 ILE A N 1
ATOM 3355 C CA . ILE A 1 436 ? -11.764 -14.083 12.830 1.00 95.19 436 ILE A CA 1
ATOM 3356 C C . ILE A 1 436 ? -11.436 -15.583 12.753 1.00 95.19 436 ILE A C 1
ATOM 3358 O O . ILE A 1 436 ? -11.177 -16.086 11.661 1.00 95.19 436 ILE A O 1
ATOM 3362 N N . SER A 1 437 ? -11.478 -16.304 13.876 1.00 94.06 437 SER A N 1
ATOM 3363 C CA . SER A 1 437 ? -11.194 -17.744 13.924 1.00 94.06 437 SER A CA 1
ATOM 3364 C C . SER A 1 437 ? -12.187 -18.573 13.097 1.00 94.06 437 SER A C 1
ATOM 3366 O O . SER A 1 437 ? -11.771 -19.448 12.339 1.00 94.06 437 SER A O 1
ATOM 3368 N N . GLU A 1 438 ? -13.482 -18.255 13.164 1.00 94.62 438 GLU A N 1
ATOM 3369 C CA . GLU A 1 438 ? -14.522 -18.903 12.356 1.00 94.62 438 GLU A CA 1
ATOM 3370 C C . GLU A 1 438 ? -14.250 -18.725 10.851 1.00 94.62 438 GLU A C 1
ATOM 3372 O O . GLU A 1 438 ? -14.348 -19.691 10.089 1.00 94.62 438 GLU A O 1
ATOM 3377 N N . CYS A 1 439 ? -13.811 -17.530 10.431 1.00 93.19 439 CYS A N 1
ATOM 3378 C CA . CYS A 1 439 ? -13.456 -17.247 9.036 1.00 93.19 439 CYS A CA 1
ATOM 3379 C C . CYS A 1 439 ? -12.219 -18.021 8.548 1.00 93.19 439 CYS A C 1
ATOM 3381 O O . CYS A 1 439 ? -12.142 -18.360 7.370 1.00 93.19 439 CYS A O 1
ATOM 3383 N N . GLN A 1 440 ? -11.250 -18.304 9.425 1.00 89.44 440 GLN A N 1
ATOM 3384 C CA . GLN A 1 440 ? -10.003 -18.990 9.056 1.00 89.44 440 GLN A CA 1
ATOM 3385 C C . GLN A 1 440 ? -10.178 -20.487 8.793 1.00 89.44 440 GLN A C 1
ATOM 3387 O O . GLN A 1 440 ? -9.383 -21.068 8.057 1.00 89.44 440 GLN A O 1
ATOM 3392 N N . SER A 1 441 ? -11.192 -21.122 9.391 1.00 81.62 441 SER A N 1
ATOM 3393 C CA . SER A 1 441 ? -11.394 -22.580 9.336 1.00 81.62 441 SER A CA 1
ATOM 3394 C C . SER A 1 441 ? -11.521 -23.156 7.914 1.00 81.62 441 SER A C 1
ATOM 3396 O O . SER A 1 441 ? -11.433 -24.367 7.726 1.00 81.62 441 SER A O 1
ATOM 3398 N N . GLN A 1 442 ? -11.695 -22.294 6.909 1.00 72.69 442 GLN A N 1
ATOM 3399 C CA . GLN A 1 442 ? -11.916 -22.653 5.509 1.00 72.69 442 GLN A CA 1
ATOM 3400 C C . GLN A 1 442 ? -10.746 -22.287 4.580 1.00 72.69 442 GLN A C 1
ATOM 3402 O O . GLN A 1 442 ? -10.874 -22.424 3.363 1.00 72.69 442 GLN A O 1
ATOM 3407 N N . GLU A 1 443 ? -9.618 -21.799 5.108 1.00 80.50 443 GLU A N 1
ATOM 3408 C CA . GLU A 1 443 ? -8.589 -21.156 4.286 1.00 80.50 443 GLU A CA 1
ATOM 3409 C C . GLU A 1 443 ? -7.270 -21.934 4.209 1.00 80.50 443 GLU A C 1
ATOM 3411 O O . GLU A 1 443 ? -6.631 -22.244 5.214 1.00 80.50 443 GLU A O 1
ATOM 3416 N N . SER A 1 444 ? -6.801 -22.169 2.979 1.00 74.94 444 SER A N 1
ATOM 3417 C CA . SER A 1 444 ? -5.406 -22.523 2.730 1.00 74.94 444 SER A CA 1
ATOM 3418 C C . SER A 1 444 ? -4.549 -21.267 2.877 1.00 74.94 444 SER A C 1
ATOM 3420 O O . SER A 1 444 ? -4.683 -20.326 2.092 1.00 74.94 444 SER A O 1
ATOM 3422 N N . GLY A 1 445 ? -3.678 -21.245 3.883 1.00 77.50 445 GLY A N 1
ATOM 3423 C CA . GLY A 1 445 ? -2.724 -20.160 4.083 1.00 77.50 445 GLY A CA 1
ATOM 3424 C C . GLY A 1 445 ? -1.762 -19.964 2.906 1.00 77.50 445 GLY A C 1
ATOM 3425 O O . GLY A 1 445 ? -1.646 -20.808 2.015 1.00 77.50 445 GLY A O 1
ATOM 3426 N N . LEU A 1 446 ? -1.024 -18.850 2.929 1.00 82.19 446 LEU A N 1
ATOM 3427 C CA . LEU A 1 446 ? 0.109 -18.646 2.027 1.00 82.19 446 LEU A CA 1
ATOM 3428 C C . LEU A 1 446 ? 1.090 -19.822 2.169 1.00 82.19 446 LEU A C 1
ATOM 3430 O O . LEU A 1 446 ? 1.427 -20.193 3.292 1.00 82.19 446 LEU A O 1
ATOM 3434 N N . ARG A 1 447 ? 1.542 -20.400 1.045 1.00 82.25 447 ARG A N 1
ATOM 3435 C CA . ARG A 1 447 ? 2.521 -21.502 1.060 1.00 82.25 447 ARG A CA 1
ATOM 3436 C C . ARG A 1 447 ? 3.744 -21.095 1.881 1.00 82.25 447 ARG A C 1
ATOM 3438 O O . ARG A 1 447 ? 4.286 -20.015 1.647 1.00 82.25 447 ARG A O 1
ATOM 3445 N N . ASP A 1 448 ? 4.195 -21.978 2.769 1.00 84.44 448 ASP A N 1
ATOM 3446 C CA . ASP A 1 448 ? 5.237 -21.668 3.757 1.00 84.44 448 ASP A CA 1
ATOM 3447 C C . ASP A 1 448 ? 6.499 -21.056 3.140 1.00 84.44 448 ASP A C 1
ATOM 3449 O O . ASP A 1 448 ? 6.981 -20.044 3.639 1.00 84.44 448 ASP A O 1
ATOM 3453 N N . VAL A 1 449 ? 6.962 -21.585 2.001 1.00 88.06 449 VAL A N 1
ATOM 3454 C CA . VAL A 1 449 ? 8.142 -21.068 1.284 1.00 88.06 449 VAL A CA 1
ATOM 3455 C C . VAL A 1 449 ? 7.973 -19.593 0.898 1.00 88.06 449 VAL A C 1
ATOM 3457 O O . VAL A 1 449 ? 8.798 -18.757 1.261 1.00 88.06 449 VAL A O 1
ATOM 3460 N N . LYS A 1 450 ? 6.858 -19.240 0.243 1.00 91.38 450 LYS A N 1
ATOM 3461 C CA . LYS A 1 450 ? 6.578 -17.851 -0.162 1.00 91.38 450 LYS A CA 1
ATOM 3462 C C . LYS A 1 450 ? 6.400 -16.928 1.044 1.00 91.38 450 LYS A C 1
ATOM 3464 O O . LYS A 1 450 ? 6.771 -15.760 0.984 1.00 91.38 450 LYS A O 1
ATOM 3469 N N . ALA A 1 451 ? 5.816 -17.437 2.128 1.00 92.06 451 ALA A N 1
ATOM 3470 C CA . ALA A 1 451 ? 5.618 -16.676 3.356 1.00 92.06 451 ALA A CA 1
ATOM 3471 C C . ALA A 1 451 ? 6.955 -16.323 4.028 1.00 92.06 451 ALA A C 1
ATOM 3473 O O . ALA A 1 451 ? 7.149 -15.173 4.422 1.00 92.06 451 ALA A O 1
ATOM 3474 N N . SER A 1 452 ? 7.889 -17.276 4.100 1.00 94.12 452 SER A N 1
ATOM 3475 C CA . SER A 1 452 ? 9.242 -17.044 4.615 1.00 94.12 452 SER A CA 1
ATOM 3476 C C . SER A 1 452 ? 10.027 -16.069 3.739 1.00 94.12 452 SER A C 1
ATOM 3478 O O . SER A 1 452 ? 10.594 -15.112 4.256 1.00 94.12 452 SER A O 1
ATOM 3480 N N . GLU A 1 453 ? 9.997 -16.228 2.413 1.00 93.69 453 GLU A N 1
ATOM 3481 C CA . GLU A 1 453 ? 10.657 -15.293 1.489 1.00 93.69 453 GLU A CA 1
ATOM 3482 C C . GLU A 1 453 ? 10.101 -13.861 1.596 1.00 93.69 453 GLU A C 1
ATOM 3484 O O . GLU A 1 453 ? 10.859 -12.887 1.531 1.00 93.69 453 GLU A O 1
ATOM 3489 N N . LEU A 1 454 ? 8.783 -13.714 1.780 1.00 93.56 454 LEU A N 1
ATOM 3490 C CA . LEU A 1 454 ? 8.137 -12.419 1.995 1.00 93.56 454 LEU A CA 1
ATOM 3491 C C . LEU A 1 454 ? 8.561 -11.794 3.328 1.00 93.56 454 LEU A C 1
ATOM 3493 O O . LEU A 1 454 ? 8.903 -10.609 3.362 1.00 93.56 454 LEU A O 1
ATOM 3497 N N . ALA A 1 455 ? 8.570 -12.578 4.407 1.00 95.38 455 ALA A N 1
ATOM 3498 C CA . ALA A 1 455 ? 9.004 -12.117 5.722 1.00 95.38 455 ALA A CA 1
ATOM 3499 C C . ALA A 1 455 ? 10.474 -11.669 5.709 1.00 95.38 455 ALA A C 1
ATOM 3501 O O . ALA A 1 455 ? 10.792 -10.597 6.224 1.00 95.38 455 ALA A O 1
ATOM 3502 N N . GLU A 1 456 ? 11.351 -12.432 5.054 1.00 94.62 456 GLU A N 1
ATOM 3503 C CA . GLU A 1 456 ? 12.769 -12.104 4.892 1.00 94.62 456 GLU A CA 1
ATOM 3504 C C . GLU A 1 456 ? 12.985 -10.823 4.089 1.00 94.62 456 GLU A C 1
ATOM 3506 O O . GLU A 1 456 ? 13.717 -9.926 4.521 1.00 94.62 456 GLU A O 1
ATOM 3511 N N . LEU A 1 457 ? 12.296 -10.698 2.949 1.00 91.44 457 LEU A N 1
ATOM 3512 C CA . LEU A 1 457 ? 12.345 -9.498 2.120 1.00 91.44 457 LEU A CA 1
ATOM 3513 C C . LEU A 1 457 ? 11.962 -8.258 2.931 1.00 91.44 457 LEU A C 1
ATOM 3515 O O . LEU A 1 457 ? 12.687 -7.263 2.940 1.00 91.44 457 LEU A O 1
ATOM 3519 N N . VAL A 1 458 ? 10.813 -8.316 3.603 1.00 93.12 458 VAL A N 1
ATOM 3520 C CA . VAL A 1 458 ? 10.248 -7.178 4.335 1.00 93.12 458 VAL A CA 1
ATOM 3521 C C . VAL A 1 458 ? 11.076 -6.869 5.580 1.00 93.12 458 VAL A C 1
ATOM 3523 O O . VAL A 1 458 ? 11.277 -5.697 5.892 1.00 93.12 458 VAL A O 1
ATOM 3526 N N . SER A 1 459 ? 11.624 -7.885 6.254 1.00 94.50 459 SER A N 1
ATOM 3527 C CA . SER A 1 459 ? 12.541 -7.708 7.383 1.00 94.50 459 SER A CA 1
ATOM 3528 C C . SER A 1 459 ? 13.805 -6.955 6.969 1.00 94.50 459 SER A C 1
ATOM 3530 O O . SER A 1 459 ? 14.160 -5.975 7.625 1.00 94.50 459 SER A O 1
ATOM 3532 N N . GLY A 1 460 ? 14.450 -7.354 5.866 1.00 91.44 460 GLY A N 1
ATOM 3533 C CA . GLY A 1 460 ? 15.640 -6.663 5.362 1.00 91.44 460 GLY A CA 1
ATOM 3534 C C . GLY A 1 460 ? 15.356 -5.192 5.051 1.00 91.44 460 GLY A C 1
ATOM 3535 O O . GLY A 1 460 ? 16.125 -4.311 5.432 1.00 91.44 460 GLY A O 1
ATOM 3536 N N . TRP A 1 461 ? 14.202 -4.916 4.441 1.00 89.31 461 TRP A N 1
ATOM 3537 C CA . TRP A 1 461 ? 13.748 -3.552 4.177 1.00 89.31 461 TRP A CA 1
ATOM 3538 C C . TRP A 1 461 ? 13.497 -2.737 5.440 1.00 89.31 461 TRP A C 1
ATOM 3540 O O . TRP A 1 461 ? 13.968 -1.603 5.547 1.00 89.31 461 TRP A O 1
ATOM 3550 N N . LEU A 1 462 ? 12.766 -3.305 6.397 1.00 92.00 462 LEU A N 1
ATOM 3551 C CA . LEU A 1 462 ? 12.441 -2.635 7.647 1.00 92.00 462 LEU A CA 1
ATOM 3552 C C . LEU A 1 462 ? 13.711 -2.307 8.445 1.00 92.00 462 LEU A C 1
ATOM 3554 O O . LEU A 1 462 ? 13.837 -1.196 8.950 1.00 92.00 462 LEU A O 1
ATOM 3558 N N . GLN A 1 463 ? 14.685 -3.218 8.501 1.00 93.06 463 GLN A N 1
ATOM 3559 C CA . GLN A 1 463 ? 15.970 -2.970 9.164 1.00 93.06 463 GLN A CA 1
ATOM 3560 C C . GLN A 1 463 ? 16.758 -1.827 8.514 1.00 93.06 463 GLN A C 1
ATOM 3562 O O . GLN A 1 463 ? 17.308 -0.983 9.226 1.00 93.06 463 GLN A O 1
ATOM 3567 N N . THR A 1 464 ? 16.802 -1.769 7.176 1.00 86.81 464 THR A N 1
ATOM 3568 C CA . THR A 1 464 ? 17.398 -0.632 6.459 1.00 86.81 464 THR A CA 1
ATOM 3569 C C . THR A 1 464 ? 16.667 0.660 6.811 1.00 86.81 464 THR A C 1
ATOM 3571 O O . THR A 1 464 ? 17.312 1.633 7.189 1.00 86.81 464 THR A O 1
ATOM 3574 N N . ALA A 1 465 ? 15.331 0.659 6.792 1.00 87.81 465 ALA A N 1
ATOM 3575 C CA . ALA A 1 465 ? 14.544 1.836 7.141 1.00 87.81 465 ALA A CA 1
ATOM 3576 C C . ALA A 1 465 ? 14.792 2.329 8.566 1.00 87.81 465 ALA A C 1
ATOM 3578 O O . ALA A 1 465 ? 15.041 3.514 8.771 1.00 87.81 465 ALA A O 1
ATOM 3579 N N . LEU A 1 466 ? 14.792 1.432 9.548 1.00 91.25 466 LEU A N 1
ATOM 3580 C CA . LEU A 1 466 ? 15.042 1.787 10.942 1.00 91.25 466 LEU A CA 1
ATOM 3581 C C . LEU A 1 466 ? 16.458 2.324 11.162 1.00 91.25 466 LEU A C 1
ATOM 3583 O O . LEU A 1 466 ? 16.633 3.283 11.910 1.00 91.25 466 LEU A O 1
ATOM 3587 N N . ARG A 1 467 ? 17.464 1.748 10.491 1.00 89.88 467 ARG A N 1
ATOM 3588 C CA . ARG A 1 467 ? 18.849 2.236 10.556 1.00 89.88 467 ARG A CA 1
ATOM 3589 C C . ARG A 1 467 ? 18.964 3.664 10.034 1.00 89.88 467 ARG A C 1
ATOM 3591 O O . ARG A 1 467 ? 19.574 4.494 10.700 1.00 89.88 467 ARG A O 1
ATOM 3598 N N . GLU A 1 468 ? 18.358 3.944 8.885 1.00 85.12 468 GLU A N 1
ATOM 3599 C CA . GLU A 1 468 ? 18.404 5.268 8.259 1.00 85.12 468 GLU A CA 1
ATOM 3600 C C . GLU A 1 468 ? 17.647 6.317 9.078 1.00 85.12 468 GLU A C 1
ATOM 3602 O O . GLU A 1 468 ? 18.127 7.438 9.241 1.00 85.12 468 GLU A O 1
ATOM 3607 N N . VAL A 1 469 ? 16.493 5.966 9.652 1.00 86.44 469 VAL A N 1
ATOM 3608 C CA . VAL A 1 469 ? 15.769 6.900 10.527 1.00 86.44 469 VAL A CA 1
ATOM 3609 C C . VAL A 1 469 ? 16.579 7.200 11.791 1.00 86.44 469 VAL A C 1
ATOM 3611 O O . VAL A 1 469 ? 16.694 8.363 12.179 1.00 86.44 469 VAL A O 1
ATOM 3614 N N . ASN A 1 470 ? 17.161 6.171 12.414 1.00 88.19 470 ASN A N 1
ATOM 3615 C CA . ASN A 1 470 ? 17.940 6.328 13.640 1.00 88.19 470 ASN A CA 1
ATOM 3616 C C . ASN A 1 470 ? 19.236 7.125 13.407 1.00 88.19 470 ASN A C 1
ATOM 3618 O O . ASN A 1 470 ? 19.592 7.969 14.222 1.00 88.19 470 ASN A O 1
ATOM 3622 N N . GLY A 1 471 ? 19.930 6.880 12.289 1.00 86.00 471 GLY A N 1
ATOM 3623 C CA . GLY A 1 471 ? 21.199 7.538 11.963 1.00 86.00 471 GLY A CA 1
ATOM 3624 C C . GLY A 1 471 ? 21.061 9.019 11.606 1.00 86.00 471 GLY A C 1
ATOM 3625 O O . GLY A 1 471 ? 21.929 9.810 11.951 1.00 86.00 471 GLY A O 1
ATOM 3626 N N . ASN A 1 472 ? 19.954 9.406 10.970 1.00 80.44 472 ASN A N 1
ATOM 3627 C CA . ASN A 1 472 ? 19.753 10.774 10.483 1.00 80.44 472 ASN A CA 1
ATOM 3628 C C . ASN A 1 472 ? 19.047 11.696 11.502 1.00 80.44 472 ASN A C 1
ATOM 3630 O O . ASN A 1 472 ? 18.705 12.830 11.168 1.00 80.44 472 ASN A O 1
ATOM 3634 N N . GLY A 1 473 ? 18.751 11.214 12.719 1.00 79.00 473 GLY A N 1
ATOM 3635 C CA . GLY A 1 473 ? 18.022 11.985 13.737 1.00 79.00 473 GLY A CA 1
ATOM 3636 C C . GLY A 1 473 ? 16.627 12.439 13.285 1.00 79.00 473 GLY A C 1
ATOM 3637 O O . GLY A 1 473 ? 16.103 13.447 13.768 1.00 79.00 473 GLY A O 1
ATOM 3638 N N . VAL A 1 474 ? 16.027 11.739 12.316 1.00 76.06 474 VAL A N 1
ATOM 3639 C CA . VAL A 1 474 ? 14.785 12.193 11.693 1.00 76.06 474 VAL A CA 1
ATOM 3640 C C . VAL A 1 474 ? 13.611 11.921 12.618 1.00 76.06 474 VAL A C 1
ATOM 3642 O O . VAL A 1 474 ? 13.274 10.779 12.924 1.00 76.06 474 VAL A O 1
ATOM 3645 N N . VAL A 1 475 ? 12.917 12.994 12.993 1.00 76.69 475 VAL A N 1
ATOM 3646 C CA . VAL A 1 475 ? 11.614 12.898 13.650 1.00 76.69 475 VAL A CA 1
ATOM 3647 C C . VAL A 1 475 ? 10.589 12.443 12.614 1.00 76.69 475 VAL A C 1
ATOM 3649 O O . VAL A 1 475 ? 10.137 13.237 11.780 1.00 76.69 475 VAL A O 1
ATOM 3652 N N . LEU A 1 476 ? 10.236 11.159 12.658 1.00 78.44 476 LEU A N 1
ATOM 3653 C CA . LEU A 1 476 ? 9.181 10.593 11.823 1.00 78.44 476 LEU A CA 1
ATOM 3654 C C . LEU A 1 476 ? 7.844 11.300 12.057 1.00 78.44 476 LEU A C 1
ATOM 3656 O O . LEU A 1 476 ? 7.554 11.808 13.144 1.00 78.44 476 LEU A O 1
ATOM 3660 N N . VAL A 1 477 ? 7.004 11.294 11.019 1.00 76.94 477 VAL A N 1
ATOM 3661 C CA . VAL A 1 477 ? 5.588 11.647 11.158 1.00 76.94 477 VAL A CA 1
ATOM 3662 C C . VAL A 1 477 ? 4.981 10.770 12.262 1.00 76.94 477 VAL A C 1
ATOM 3664 O O . VAL A 1 477 ? 5.235 9.562 12.259 1.00 76.94 477 VAL A O 1
ATOM 3667 N N . PRO A 1 478 ? 4.191 11.342 13.193 1.00 86.44 478 PRO A N 1
ATOM 3668 C CA . PRO A 1 478 ? 3.558 10.572 14.253 1.00 86.44 478 PRO A CA 1
ATOM 3669 C C . PRO A 1 478 ? 2.815 9.363 13.682 1.00 86.44 478 PRO A C 1
ATOM 3671 O O . PRO A 1 478 ? 1.926 9.503 12.839 1.00 86.44 478 PRO A O 1
ATOM 3674 N N . VAL A 1 479 ? 3.198 8.170 14.132 1.00 91.25 479 VAL A N 1
ATOM 3675 C CA . VAL A 1 479 ? 2.534 6.934 13.722 1.00 91.25 479 VAL A CA 1
ATOM 3676 C C . VAL A 1 479 ? 1.185 6.857 14.421 1.00 91.25 479 VAL A C 1
ATOM 3678 O O . VAL A 1 479 ? 1.095 6.918 15.647 1.00 91.25 479 VAL A O 1
ATOM 3681 N N . ASN A 1 480 ? 0.119 6.715 13.637 1.00 91.81 480 ASN A N 1
ATOM 3682 C CA . ASN A 1 480 ? -1.215 6.548 14.184 1.00 91.81 480 ASN A CA 1
ATOM 3683 C C . ASN A 1 480 ? -1.436 5.087 14.597 1.00 91.81 480 ASN A C 1
ATOM 3685 O O . ASN A 1 480 ? -1.738 4.240 13.762 1.00 91.81 480 ASN A O 1
ATOM 3689 N N . PHE A 1 481 ? -1.330 4.802 15.894 1.00 93.62 481 PHE A N 1
ATOM 3690 C CA . PHE A 1 481 ? -1.581 3.464 16.437 1.00 93.62 481 PHE A CA 1
ATOM 3691 C C . PHE A 1 481 ? -3.064 3.151 16.673 1.00 93.62 481 PHE A C 1
ATOM 3693 O O . PHE A 1 481 ? -3.391 2.005 16.966 1.00 93.62 481 PHE A O 1
ATOM 3700 N N . SER A 1 482 ? -3.978 4.121 16.529 1.00 90.94 482 SER A N 1
ATOM 3701 C CA . SER A 1 482 ? -5.419 3.885 16.743 1.00 90.94 482 SER A CA 1
ATOM 3702 C C . SER A 1 482 ? -6.050 3.012 15.657 1.00 90.94 482 SER A C 1
ATOM 3704 O O . SER A 1 482 ? -7.108 2.408 15.860 1.00 90.94 482 SER A O 1
ATOM 3706 N N . MET A 1 483 ? -5.408 2.946 14.491 1.00 93.19 483 MET A N 1
ATOM 3707 C CA . MET A 1 483 ? -5.936 2.262 13.329 1.00 93.19 483 MET A CA 1
ATOM 3708 C C . MET A 1 483 ? -4.810 1.683 12.478 1.00 93.19 483 MET A C 1
ATOM 3710 O O . MET A 1 483 ? -3.732 2.261 12.389 1.00 93.19 483 MET A O 1
ATOM 3714 N N . CYS A 1 484 ? -5.066 0.549 11.840 1.00 93.50 484 CYS A N 1
ATOM 3715 C CA . CYS A 1 484 ? -4.099 -0.101 10.966 1.00 93.50 484 CYS A CA 1
ATOM 3716 C C . CYS A 1 484 ? -4.822 -0.679 9.753 1.00 93.50 484 CYS A C 1
ATOM 3718 O O . CYS A 1 484 ? -5.923 -1.218 9.889 1.00 93.50 484 CYS A O 1
ATOM 3720 N N . SER A 1 485 ? -4.240 -0.554 8.559 1.00 93.38 485 SER A N 1
ATOM 3721 C CA . SER A 1 485 ? -4.855 -1.165 7.382 1.00 93.38 485 SER A CA 1
ATOM 3722 C C . SER A 1 485 ? -4.661 -2.681 7.378 1.00 93.38 485 SER A C 1
ATOM 3724 O O . SER A 1 485 ? -3.584 -3.174 7.719 1.00 93.38 485 SER A O 1
ATOM 3726 N N . TRP A 1 486 ? -5.678 -3.389 6.904 1.00 94.50 486 TRP A N 1
ATOM 3727 C CA . TRP A 1 486 ? -5.779 -4.841 6.824 1.00 94.50 486 TRP A CA 1
ATOM 3728 C C . TRP A 1 486 ? -4.508 -5.519 6.304 1.00 94.50 486 TRP A C 1
ATOM 3730 O O . TRP A 1 486 ? -3.945 -6.391 6.966 1.00 94.50 486 TRP A O 1
ATOM 3740 N N . ARG A 1 487 ? -4.003 -5.060 5.153 1.00 94.44 487 ARG A N 1
ATOM 3741 C CA . ARG A 1 487 ? -2.806 -5.613 4.499 1.00 94.44 487 ARG A CA 1
ATOM 3742 C C . ARG A 1 487 ? -1.553 -5.609 5.380 1.00 94.44 487 ARG A C 1
ATOM 3744 O O . ARG A 1 487 ? -0.774 -6.554 5.347 1.00 94.44 487 ARG A O 1
ATOM 3751 N N . TRP A 1 488 ? -1.348 -4.562 6.181 1.00 95.81 488 TRP A N 1
ATOM 3752 C CA . TRP A 1 488 ? -0.148 -4.436 7.014 1.00 95.81 488 TRP A CA 1
ATOM 3753 C C . TRP A 1 488 ? -0.240 -5.341 8.228 1.00 95.81 488 TRP A C 1
ATOM 3755 O O . TRP A 1 488 ? 0.767 -5.885 8.667 1.00 95.81 488 TRP A O 1
ATOM 3765 N N . LEU A 1 489 ? -1.456 -5.543 8.735 1.00 95.88 489 LEU A N 1
ATOM 3766 C CA . LEU A 1 489 ? -1.705 -6.459 9.835 1.00 95.88 489 LEU A CA 1
ATOM 3767 C C . LEU A 1 489 ? -1.565 -7.922 9.395 1.00 95.88 489 LEU A C 1
ATOM 3769 O O . LEU A 1 489 ? -1.013 -8.728 10.147 1.00 95.88 489 LEU A O 1
ATOM 3773 N N . GLN A 1 490 ? -1.974 -8.240 8.160 1.00 94.56 490 GLN A N 1
ATOM 3774 C CA . GLN A 1 490 ? -1.661 -9.517 7.510 1.00 94.56 490 GLN A CA 1
ATOM 3775 C C . GLN A 1 490 ? -0.150 -9.719 7.370 1.00 94.56 490 GLN A C 1
ATOM 3777 O O . GLN A 1 490 ? 0.370 -10.750 7.795 1.00 94.56 490 GLN A O 1
ATOM 3782 N N . LEU A 1 491 ? 0.562 -8.723 6.835 1.00 95.81 491 LEU A N 1
ATOM 3783 C CA . LEU A 1 491 ? 2.007 -8.807 6.638 1.00 95.81 491 LEU A CA 1
ATOM 3784 C C . LEU A 1 491 ? 2.767 -8.974 7.960 1.00 95.81 491 LEU A C 1
ATOM 3786 O O . LEU A 1 491 ? 3.625 -9.845 8.068 1.00 95.81 491 LEU A O 1
ATOM 3790 N N . ALA A 1 492 ? 2.411 -8.196 8.985 1.00 97.06 492 ALA A N 1
ATOM 3791 C CA . ALA A 1 492 ? 2.975 -8.335 10.324 1.00 97.06 492 ALA A CA 1
ATOM 3792 C C . ALA A 1 492 ? 2.692 -9.719 10.926 1.00 97.06 492 ALA A C 1
ATOM 3794 O O . ALA A 1 492 ? 3.563 -10.286 11.579 1.00 97.06 492 ALA A O 1
ATOM 3795 N N . GLY A 1 493 ? 1.503 -10.280 10.679 1.00 95.38 493 GLY A N 1
ATOM 3796 C CA . GLY A 1 493 ? 1.168 -11.648 11.075 1.00 95.38 493 GLY A CA 1
ATOM 3797 C C . GLY A 1 493 ? 2.098 -12.679 10.433 1.00 95.38 493 GLY A C 1
ATOM 3798 O O . GLY A 1 493 ? 2.658 -13.509 11.141 1.00 95.38 493 GLY A O 1
ATOM 3799 N N . VAL A 1 494 ? 2.339 -12.573 9.120 1.00 95.12 494 VAL A N 1
ATOM 3800 C CA . VAL A 1 494 ? 3.280 -13.456 8.403 1.00 95.12 494 VAL A CA 1
ATOM 3801 C C . VAL A 1 494 ? 4.708 -13.307 8.921 1.00 95.12 494 VAL A C 1
ATOM 3803 O O . VAL A 1 494 ? 5.387 -14.309 9.119 1.00 95.12 494 VAL A O 1
ATOM 3806 N N . MET A 1 495 ? 5.162 -12.082 9.192 1.00 96.88 495 MET A N 1
ATOM 3807 C CA . MET A 1 495 ? 6.487 -11.856 9.775 1.00 96.88 495 MET A CA 1
ATOM 3808 C C . MET A 1 495 ? 6.621 -12.507 11.154 1.00 96.88 495 MET A C 1
ATOM 3810 O O . MET A 1 495 ? 7.624 -13.156 11.418 1.00 96.88 495 MET A O 1
ATOM 3814 N N . ILE A 1 496 ? 5.609 -12.385 12.016 1.00 95.75 496 ILE A N 1
ATOM 3815 C CA . ILE A 1 496 ? 5.631 -13.003 13.348 1.00 95.75 496 ILE A CA 1
ATOM 3816 C C . ILE A 1 496 ? 5.611 -14.530 13.267 1.00 95.75 496 ILE A C 1
ATOM 3818 O O . ILE A 1 496 ? 6.273 -15.188 14.059 1.00 95.75 496 ILE A O 1
ATOM 3822 N N . GLU A 1 497 ? 4.858 -15.090 12.322 1.00 94.75 497 GLU A N 1
ATOM 3823 C CA . GLU A 1 497 ? 4.751 -16.538 12.141 1.00 94.75 497 GLU A CA 1
ATOM 3824 C C . GLU A 1 497 ? 6.036 -17.153 11.567 1.00 94.75 497 GLU A C 1
ATOM 3826 O O . GLU A 1 497 ? 6.393 -18.272 11.927 1.00 94.75 497 GLU A O 1
ATOM 3831 N N . LYS A 1 498 ? 6.704 -16.457 10.637 1.00 95.75 498 LYS A N 1
ATOM 3832 C CA . LYS A 1 498 ? 7.788 -17.041 9.830 1.00 95.75 498 LYS A CA 1
ATOM 3833 C C . LYS A 1 498 ? 9.196 -16.627 10.237 1.00 95.75 498 LYS A C 1
ATOM 3835 O O . LYS A 1 498 ? 10.141 -17.301 9.836 1.00 95.75 498 LYS A O 1
ATOM 3840 N N . MET A 1 499 ? 9.362 -15.532 10.972 1.00 95.94 499 MET A N 1
ATOM 3841 C CA . MET A 1 499 ? 10.685 -15.099 11.418 1.00 95.94 499 MET A CA 1
ATOM 3842 C C . MET A 1 499 ? 11.109 -15.819 12.696 1.00 95.94 499 MET A C 1
ATOM 3844 O O . MET A 1 499 ? 10.287 -16.137 13.551 1.00 95.94 499 MET A O 1
ATOM 3848 N N . ASP A 1 500 ? 12.419 -15.992 12.848 1.00 94.81 500 ASP A N 1
ATOM 3849 C CA . ASP A 1 500 ? 13.020 -16.398 14.114 1.00 94.81 500 ASP A CA 1
ATOM 3850 C C . ASP A 1 500 ? 12.677 -15.406 15.247 1.00 94.81 500 ASP A C 1
ATOM 3852 O O . ASP A 1 500 ? 12.668 -14.185 15.044 1.00 94.81 500 ASP A O 1
ATOM 3856 N N . GLY A 1 501 ? 12.389 -15.939 16.438 1.00 95.56 501 GLY A N 1
ATOM 3857 C CA . GLY A 1 501 ? 11.892 -15.169 17.579 1.00 95.56 501 GLY A CA 1
ATOM 3858 C C . GLY A 1 501 ? 12.886 -14.116 18.069 1.00 95.56 501 GLY A C 1
ATOM 3859 O O . GLY A 1 501 ? 12.484 -12.979 18.336 1.00 95.56 501 GLY A O 1
ATOM 3860 N N . ASP A 1 502 ? 14.176 -14.456 18.111 1.00 96.75 502 ASP A N 1
ATOM 3861 C CA . ASP A 1 502 ? 15.235 -13.540 18.545 1.00 96.75 502 ASP A CA 1
ATOM 3862 C C . ASP A 1 502 ? 15.442 -12.432 17.514 1.00 96.75 502 ASP A C 1
ATOM 3864 O O . ASP A 1 502 ? 15.501 -11.245 17.858 1.00 96.75 502 ASP A O 1
ATOM 3868 N N . ARG A 1 503 ? 15.457 -12.789 16.225 1.00 96.06 503 ARG A N 1
ATOM 3869 C CA . ARG A 1 503 ? 15.559 -11.809 15.138 1.00 96.06 503 ARG A CA 1
ATOM 3870 C C . ARG A 1 503 ? 14.370 -10.847 15.101 1.00 96.06 503 ARG A C 1
ATOM 3872 O O . ARG A 1 503 ? 14.561 -9.638 14.940 1.00 96.06 503 ARG A O 1
ATOM 3879 N N . LEU A 1 504 ? 13.148 -11.360 15.242 1.00 96.44 504 LEU A N 1
ATOM 3880 C CA . LEU A 1 504 ? 11.936 -10.547 15.321 1.00 96.44 504 LEU A CA 1
ATOM 3881 C C . LEU A 1 504 ? 11.992 -9.608 16.530 1.00 96.44 504 LEU A C 1
ATOM 3883 O O . LEU A 1 504 ? 11.695 -8.420 16.397 1.00 96.44 504 LEU A O 1
ATOM 3887 N N . GLN A 1 505 ? 12.391 -10.117 17.698 1.00 97.06 505 GLN A N 1
ATOM 3888 C CA . GLN A 1 505 ? 12.483 -9.322 18.917 1.00 97.06 505 GLN A CA 1
ATOM 3889 C C . GLN A 1 505 ? 13.549 -8.226 18.802 1.00 97.06 505 GLN A C 1
ATOM 3891 O O . GLN A 1 505 ? 13.270 -7.088 19.172 1.00 97.06 505 GLN A O 1
ATOM 3896 N N . GLY A 1 506 ? 14.718 -8.520 18.226 1.00 96.88 506 GLY A N 1
ATOM 3897 C CA . GLY A 1 506 ? 15.758 -7.522 17.965 1.00 96.88 506 GLY A CA 1
ATOM 3898 C C . GLY A 1 506 ? 15.282 -6.408 17.029 1.00 96.88 506 GLY A C 1
ATOM 3899 O O . GLY A 1 506 ? 15.507 -5.227 17.295 1.00 96.88 506 GLY A O 1
ATOM 3900 N N . MET A 1 507 ? 14.544 -6.764 15.975 1.00 97.00 507 MET A N 1
ATOM 3901 C CA . MET A 1 507 ? 13.947 -5.795 15.051 1.00 97.00 507 MET A CA 1
ATOM 3902 C C . MET A 1 507 ? 12.849 -4.952 15.715 1.00 97.00 507 MET A C 1
ATOM 3904 O O . MET A 1 507 ? 12.794 -3.746 15.488 1.00 97.00 507 MET A O 1
ATOM 3908 N N . LEU A 1 508 ? 11.996 -5.548 16.556 1.00 97.06 508 LEU A N 1
ATOM 3909 C CA . LEU A 1 508 ? 10.999 -4.811 17.339 1.00 97.06 508 LEU A CA 1
ATOM 3910 C C . LEU A 1 508 ? 11.664 -3.849 18.326 1.00 97.06 508 LEU A C 1
ATOM 3912 O O . LEU A 1 508 ? 11.250 -2.700 18.412 1.00 97.06 508 LEU A O 1
ATOM 3916 N N . SER A 1 509 ? 12.719 -4.280 19.019 1.00 96.88 509 SER A N 1
ATOM 3917 C CA . SER A 1 509 ? 13.483 -3.416 19.920 1.00 96.88 509 SER A CA 1
ATOM 3918 C C . SER A 1 509 ? 14.131 -2.251 19.173 1.00 96.88 509 SER A C 1
ATOM 3920 O O . SER A 1 509 ? 14.038 -1.119 19.634 1.00 96.88 509 SER A O 1
ATOM 3922 N N . GLN A 1 510 ? 14.709 -2.490 17.990 1.00 95.56 510 GLN A N 1
ATOM 3923 C CA . GLN A 1 510 ? 15.230 -1.422 17.130 1.00 95.56 510 GLN A CA 1
ATOM 3924 C C . GLN A 1 510 ? 14.120 -0.478 16.642 1.00 95.56 510 GLN A C 1
ATOM 3926 O O . GLN A 1 510 ? 14.322 0.730 16.551 1.00 95.56 510 GLN A O 1
ATOM 3931 N N . ALA A 1 511 ? 12.936 -1.002 16.322 1.00 95.81 511 ALA A N 1
ATOM 3932 C CA . ALA A 1 511 ? 11.801 -0.166 15.958 1.00 95.81 511 ALA A CA 1
ATOM 3933 C C . ALA A 1 511 ? 11.360 0.706 17.140 1.00 95.81 511 ALA A C 1
ATOM 3935 O O . ALA A 1 511 ? 11.114 1.895 16.953 1.00 95.81 511 ALA A O 1
ATOM 3936 N N . GLU A 1 512 ? 11.324 0.152 18.354 1.00 96.00 512 GLU A N 1
ATOM 3937 C CA . GLU A 1 512 ? 10.897 0.848 19.571 1.00 96.00 512 GLU A CA 1
ATOM 3938 C C . GLU A 1 512 ? 11.843 1.986 19.980 1.00 96.00 512 GLU A C 1
ATOM 3940 O O . GLU A 1 512 ? 11.373 2.961 20.570 1.00 96.00 512 GLU A O 1
ATOM 3945 N N . THR A 1 513 ? 13.137 1.925 19.626 1.00 94.56 513 THR A N 1
ATOM 3946 C CA . THR A 1 513 ? 14.058 3.058 19.848 1.00 94.56 513 THR A CA 1
ATOM 3947 C C . THR A 1 513 ? 13.725 4.262 18.974 1.00 94.56 513 THR A C 1
ATOM 3949 O O . THR A 1 513 ? 14.010 5.393 19.354 1.00 94.56 513 THR A O 1
ATOM 3952 N N . VAL A 1 514 ? 13.133 4.024 17.801 1.00 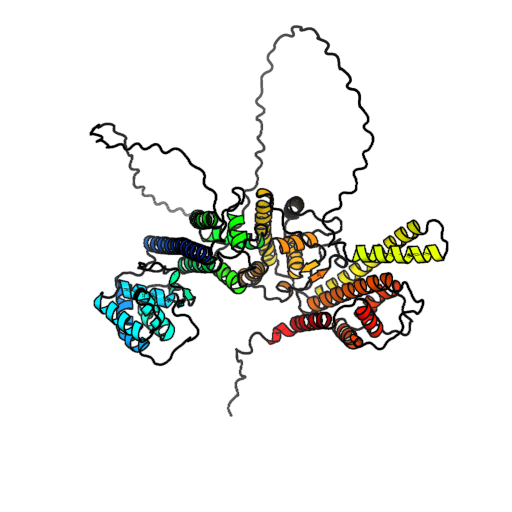92.75 514 VAL A N 1
ATOM 3953 C CA . VAL A 1 514 ? 12.793 5.063 16.821 1.00 92.75 514 VAL A CA 1
ATOM 3954 C C . VAL A 1 514 ? 11.335 5.512 16.962 1.00 92.75 514 VAL A C 1
ATOM 3956 O O . VAL A 1 514 ? 11.025 6.699 16.882 1.00 92.75 514 VAL A O 1
ATOM 3959 N N . ILE A 1 515 ? 10.426 4.560 17.169 1.00 94.12 515 ILE A N 1
ATOM 3960 C CA . ILE A 1 515 ? 8.978 4.747 17.249 1.00 94.12 515 ILE A CA 1
ATOM 3961 C C . ILE A 1 515 ? 8.500 4.057 18.531 1.00 94.12 515 ILE A C 1
ATOM 3963 O O . ILE A 1 515 ? 8.220 2.856 18.505 1.00 94.12 515 ILE A O 1
ATOM 3967 N N . PRO A 1 516 ? 8.387 4.779 19.658 1.00 94.69 516 PRO A N 1
ATOM 3968 C CA . PRO A 1 516 ? 8.012 4.176 20.932 1.00 94.69 516 PRO A CA 1
ATOM 3969 C C . PRO A 1 516 ? 6.671 3.439 20.848 1.00 94.69 516 PRO A C 1
ATOM 3971 O O . PRO A 1 516 ? 5.664 4.009 20.417 1.00 94.69 516 PRO A O 1
ATOM 3974 N N . ARG A 1 517 ? 6.640 2.171 21.275 1.00 94.75 517 ARG A N 1
ATOM 3975 C CA . ARG A 1 517 ? 5.408 1.372 21.304 1.00 94.75 517 ARG A CA 1
ATOM 3976 C C . ARG A 1 517 ? 4.513 1.797 22.477 1.00 94.75 517 ARG A C 1
ATOM 3978 O O . ARG A 1 517 ? 4.965 1.761 23.625 1.00 94.75 517 ARG A O 1
ATOM 3985 N N . PRO A 1 518 ? 3.233 2.144 22.246 1.00 93.12 518 PRO A N 1
ATOM 3986 C CA . PRO A 1 518 ? 2.297 2.386 23.340 1.00 93.12 518 PRO A CA 1
ATOM 3987 C C . PRO A 1 518 ? 2.049 1.114 24.165 1.00 93.12 518 PRO A C 1
ATOM 3989 O O . PRO A 1 518 ? 1.987 0.010 23.624 1.00 93.12 518 PRO A O 1
ATOM 3992 N N . LYS A 1 519 ? 1.857 1.262 25.483 1.00 87.38 519 LYS A N 1
ATOM 3993 C CA . LYS A 1 519 ? 1.706 0.126 26.418 1.00 87.38 519 LYS A CA 1
ATOM 3994 C C . LYS A 1 519 ? 0.538 -0.807 26.074 1.00 87.38 519 LYS A C 1
ATOM 3996 O O . LYS A 1 519 ? 0.603 -1.992 26.372 1.00 87.38 519 LYS A O 1
ATOM 4001 N N . ASN A 1 520 ? -0.515 -0.269 25.466 1.00 84.06 520 ASN A N 1
ATOM 4002 C CA . ASN A 1 520 ? -1.742 -0.972 25.093 1.00 84.06 520 ASN A CA 1
ATOM 4003 C C . ASN A 1 520 ? -1.726 -1.534 23.659 1.00 84.06 520 ASN A C 1
ATOM 4005 O O . ASN A 1 520 ? -2.770 -1.944 23.163 1.00 84.06 520 ASN A O 1
ATOM 4009 N N . VAL A 1 521 ? -0.577 -1.528 22.978 1.00 91.75 521 VAL A N 1
ATOM 4010 C CA . VAL A 1 521 ? -0.459 -2.004 21.595 1.00 91.75 521 VAL A CA 1
ATOM 4011 C C . VAL A 1 521 ? 0.346 -3.302 21.561 1.00 91.75 521 VAL A C 1
ATOM 4013 O O . VAL A 1 521 ? 1.528 -3.323 21.918 1.00 91.75 521 VAL A O 1
ATOM 4016 N N . GLY A 1 522 ? -0.279 -4.392 21.107 1.00 93.38 522 GLY A N 1
ATOM 4017 C CA . GLY A 1 522 ? 0.374 -5.688 20.907 1.00 93.38 522 GLY A CA 1
ATOM 4018 C C . GLY A 1 522 ? 1.470 -5.653 19.832 1.00 93.38 522 GLY A C 1
ATOM 4019 O O . GLY A 1 522 ? 1.494 -4.768 18.974 1.00 93.38 522 GLY A O 1
ATOM 4020 N N . LYS A 1 523 ? 2.386 -6.634 19.851 1.00 95.62 523 LYS A N 1
ATOM 4021 C CA . LYS A 1 523 ? 3.551 -6.682 18.939 1.00 95.62 523 LYS A CA 1
ATOM 4022 C C . LYS A 1 523 ? 3.148 -6.682 17.459 1.00 95.62 523 LYS A C 1
ATOM 4024 O O . LYS A 1 523 ? 3.731 -5.941 16.675 1.00 95.62 523 LYS A O 1
ATOM 4029 N N . GLN A 1 524 ? 2.129 -7.464 17.091 1.00 96.31 524 GLN A N 1
ATOM 4030 C CA . GLN A 1 524 ? 1.628 -7.535 15.712 1.00 96.31 524 GLN A CA 1
ATOM 4031 C C . GLN A 1 524 ? 1.064 -6.200 15.234 1.00 96.31 524 GLN A C 1
ATOM 4033 O O . GLN A 1 524 ? 1.408 -5.741 14.148 1.00 96.31 524 GLN A O 1
ATOM 4038 N N . TRP A 1 525 ? 0.225 -5.562 16.051 1.00 96.31 525 TRP A N 1
ATOM 4039 C CA . TRP A 1 525 ? -0.373 -4.276 15.710 1.00 96.31 525 TRP A CA 1
ATOM 4040 C C . TRP A 1 525 ? 0.681 -3.180 15.583 1.00 96.31 525 TRP A C 1
ATOM 4042 O O . TRP A 1 525 ? 0.681 -2.415 14.620 1.00 96.31 525 TRP A O 1
ATOM 4052 N N . TYR A 1 526 ? 1.615 -3.142 16.535 1.00 96.62 526 TYR A N 1
ATOM 4053 C CA . TYR A 1 526 ? 2.742 -2.224 16.506 1.00 96.62 526 TYR A CA 1
ATOM 4054 C C . TYR A 1 526 ? 3.556 -2.389 15.220 1.00 96.62 526 TYR A C 1
ATOM 4056 O O . TYR A 1 526 ? 3.733 -1.416 14.489 1.00 96.62 526 TYR A O 1
ATOM 4064 N N . LEU A 1 527 ? 3.974 -3.620 14.904 1.00 97.25 527 LEU A N 1
ATOM 4065 C CA . LEU A 1 527 ? 4.733 -3.914 13.691 1.00 97.25 527 LEU A CA 1
ATOM 4066 C C . LEU A 1 527 ? 3.962 -3.490 12.436 1.00 97.25 527 LEU A C 1
ATOM 4068 O O . LEU A 1 527 ? 4.531 -2.851 11.559 1.00 97.25 527 LEU A O 1
ATOM 4072 N N . ALA A 1 528 ? 2.660 -3.763 12.369 1.00 96.88 528 ALA A N 1
ATOM 4073 C CA . ALA A 1 528 ? 1.821 -3.369 11.243 1.00 96.88 528 ALA A CA 1
ATOM 4074 C C . ALA A 1 528 ? 1.758 -1.840 11.051 1.00 96.88 528 ALA A C 1
ATOM 4076 O O . ALA A 1 528 ? 1.892 -1.348 9.930 1.00 96.88 528 ALA A O 1
ATOM 4077 N N . CYS A 1 529 ? 1.607 -1.073 12.134 1.00 96.06 529 CYS A N 1
ATOM 4078 C CA . CYS A 1 529 ? 1.643 0.391 12.090 1.00 96.06 529 CYS A CA 1
ATOM 4079 C C . CYS A 1 529 ? 3.025 0.931 11.682 1.00 96.06 529 CYS A C 1
ATOM 4081 O O . CYS A 1 529 ? 3.102 1.889 10.913 1.00 96.06 529 CYS A O 1
ATOM 4083 N N . VAL A 1 530 ? 4.111 0.309 12.153 1.00 95.56 530 VAL A N 1
ATOM 4084 C CA . VAL A 1 530 ? 5.484 0.655 11.748 1.00 95.56 530 VAL A CA 1
ATOM 4085 C C . VAL A 1 530 ? 5.690 0.385 10.253 1.00 95.56 530 VAL A C 1
ATOM 4087 O O . VAL A 1 530 ? 6.232 1.234 9.546 1.00 95.56 530 VAL A O 1
ATOM 4090 N N . LEU A 1 531 ? 5.200 -0.747 9.741 1.00 95.56 531 LEU A N 1
ATOM 4091 C CA . LEU A 1 531 ? 5.262 -1.075 8.316 1.00 95.56 531 LEU A CA 1
ATOM 4092 C C . LEU A 1 531 ? 4.468 -0.065 7.460 1.00 95.56 531 LEU A C 1
ATOM 4094 O O . LEU A 1 531 ? 5.017 0.427 6.479 1.00 95.56 531 LEU A O 1
ATOM 4098 N N . ASP A 1 532 ? 3.242 0.329 7.845 1.00 93.69 532 ASP A N 1
ATOM 4099 C CA . ASP A 1 532 ? 2.456 1.357 7.114 1.00 93.69 532 ASP A CA 1
ATOM 4100 C C . ASP A 1 532 ? 3.126 2.740 7.119 1.00 93.69 532 ASP A C 1
ATOM 4102 O O . ASP A 1 532 ? 2.968 3.541 6.186 1.00 93.69 532 ASP A O 1
ATOM 4106 N N . ALA A 1 533 ? 3.862 3.044 8.190 1.00 91.12 533 ALA A N 1
ATOM 4107 C CA . ALA A 1 533 ? 4.589 4.296 8.320 1.00 91.12 533 ALA A CA 1
ATOM 4108 C C . ALA A 1 533 ? 5.831 4.331 7.420 1.00 91.12 533 ALA A C 1
ATOM 4110 O O . ALA A 1 533 ? 6.084 5.354 6.783 1.00 91.12 533 ALA A O 1
ATOM 4111 N N . LEU A 1 534 ? 6.579 3.227 7.347 1.00 89.69 534 LEU A N 1
ATOM 4112 C CA . LEU A 1 534 ? 7.899 3.185 6.713 1.00 89.69 534 LEU A CA 1
ATOM 4113 C C . LEU A 1 534 ? 7.894 2.665 5.271 1.00 89.69 534 LEU A C 1
ATOM 4115 O O . LEU A 1 534 ? 8.790 3.008 4.504 1.00 89.69 534 LEU A O 1
ATOM 4119 N N . ILE A 1 535 ? 6.908 1.858 4.878 1.00 88.25 535 ILE A N 1
ATOM 4120 C CA . ILE A 1 535 ? 6.880 1.209 3.564 1.00 88.25 535 ILE A CA 1
ATOM 4121 C C . ILE A 1 535 ? 5.764 1.813 2.703 1.00 88.25 535 ILE A C 1
ATOM 4123 O O . ILE A 1 535 ? 4.611 1.956 3.115 1.00 88.25 535 ILE A O 1
ATOM 4127 N N . SER A 1 536 ? 6.100 2.173 1.462 1.00 86.06 536 SER A N 1
ATOM 4128 C CA . SER A 1 536 ? 5.113 2.645 0.488 1.00 86.06 536 SER A CA 1
ATOM 4129 C C . SER A 1 536 ? 4.107 1.544 0.127 1.00 86.06 536 SER A C 1
ATOM 4131 O O . SER A 1 536 ? 4.466 0.400 -0.146 1.00 86.06 536 SER A O 1
ATOM 4133 N N . ARG A 1 537 ? 2.821 1.910 0.053 1.00 88.44 537 ARG A N 1
ATOM 4134 C CA . ARG A 1 537 ? 1.741 0.994 -0.350 1.00 88.44 537 ARG A CA 1
ATOM 4135 C C . ARG A 1 537 ? 1.881 0.528 -1.798 1.00 88.44 537 ARG A C 1
ATOM 4137 O O . ARG A 1 537 ? 1.619 -0.636 -2.075 1.00 88.44 537 ARG A O 1
ATOM 4144 N N . ALA A 1 538 ? 2.279 1.426 -2.704 1.00 83.94 538 ALA A N 1
ATOM 4145 C CA . ALA A 1 538 ? 2.459 1.101 -4.121 1.00 83.94 538 ALA A CA 1
ATOM 4146 C C . ALA A 1 538 ? 3.564 0.056 -4.290 1.00 83.94 538 ALA A C 1
ATOM 4148 O O . ALA A 1 538 ? 3.382 -0.964 -4.939 1.00 83.94 538 ALA A O 1
ATOM 4149 N N . LEU A 1 539 ? 4.672 0.276 -3.595 1.00 82.25 539 LEU A N 1
ATOM 4150 C CA . LEU A 1 539 ? 5.802 -0.631 -3.568 1.00 82.25 539 LEU A CA 1
ATOM 4151 C C . LEU A 1 539 ? 5.435 -2.014 -3.017 1.00 82.25 539 LEU A C 1
ATOM 4153 O O . LEU A 1 539 ? 5.759 -3.020 -3.643 1.00 82.25 539 LEU A O 1
ATOM 4157 N N . LEU A 1 540 ? 4.734 -2.071 -1.878 1.00 88.88 540 LEU A N 1
ATOM 4158 C CA . LEU A 1 540 ? 4.270 -3.349 -1.346 1.00 88.88 540 LEU A CA 1
ATOM 4159 C C . LEU A 1 540 ? 3.386 -4.072 -2.374 1.00 88.88 540 LEU A C 1
ATOM 4161 O O . LEU A 1 540 ? 3.572 -5.265 -2.584 1.00 88.88 540 LEU A O 1
ATOM 4165 N N . ASN A 1 541 ? 2.470 -3.371 -3.052 1.00 89.00 541 ASN A N 1
ATOM 4166 C CA . ASN A 1 541 ? 1.627 -3.995 -4.077 1.00 89.00 541 ASN A CA 1
ATOM 4167 C C . ASN A 1 541 ? 2.462 -4.629 -5.200 1.00 89.00 541 ASN A C 1
ATOM 4169 O O . ASN A 1 541 ? 2.142 -5.730 -5.645 1.00 89.00 541 ASN A O 1
ATOM 4173 N N . VAL A 1 542 ? 3.526 -3.951 -5.640 1.00 84.19 542 VAL A N 1
ATOM 4174 C CA . VAL A 1 542 ? 4.433 -4.469 -6.670 1.00 84.19 542 VAL A CA 1
ATOM 4175 C C . VAL A 1 542 ? 5.147 -5.722 -6.177 1.00 84.19 542 VAL A C 1
ATOM 4177 O O . VAL A 1 542 ? 5.208 -6.709 -6.897 1.00 84.19 542 VAL A O 1
ATOM 4180 N N . TRP A 1 543 ? 5.623 -5.739 -4.930 1.00 87.12 543 TRP A N 1
ATOM 4181 C CA . TRP A 1 543 ? 6.236 -6.938 -4.351 1.00 87.12 543 TRP A CA 1
ATOM 4182 C C . TRP A 1 543 ? 5.260 -8.106 -4.297 1.00 87.12 543 TRP A C 1
ATOM 4184 O O . TRP A 1 543 ? 5.576 -9.193 -4.776 1.00 87.12 543 TRP A O 1
ATOM 4194 N N . LEU A 1 544 ? 4.072 -7.880 -3.733 1.00 90.31 544 LEU A N 1
ATOM 4195 C CA . LEU A 1 544 ? 3.069 -8.926 -3.560 1.00 90.31 544 LEU A CA 1
ATOM 4196 C C . LEU A 1 544 ? 2.631 -9.495 -4.918 1.00 90.31 544 LEU A C 1
ATOM 4198 O O . LEU A 1 544 ? 2.550 -10.713 -5.053 1.00 90.31 544 LEU A O 1
ATOM 4202 N N . THR A 1 545 ? 2.434 -8.643 -5.928 1.00 88.62 545 THR A N 1
ATOM 4203 C CA . THR A 1 545 ? 1.988 -9.063 -7.267 1.00 88.62 545 THR A CA 1
ATOM 4204 C C . THR A 1 545 ? 3.125 -9.676 -8.079 1.00 88.62 545 THR A C 1
ATOM 4206 O O . THR A 1 545 ? 3.053 -10.841 -8.457 1.00 88.62 545 THR A O 1
ATOM 4209 N N . ASP A 1 546 ? 4.191 -8.915 -8.324 1.00 84.31 546 ASP A N 1
ATOM 4210 C CA . ASP A 1 546 ? 5.174 -9.247 -9.358 1.00 84.31 546 ASP A CA 1
ATOM 4211 C C . ASP A 1 546 ? 6.197 -10.268 -8.847 1.00 84.31 546 ASP A C 1
ATOM 4213 O O . ASP A 1 546 ? 6.620 -11.146 -9.595 1.00 84.31 546 ASP A O 1
ATOM 4217 N N . LYS A 1 547 ? 6.571 -10.197 -7.560 1.00 84.75 547 LYS A N 1
ATOM 4218 C CA . LYS A 1 547 ? 7.556 -11.120 -6.974 1.00 84.75 547 LYS A CA 1
ATOM 4219 C C . LYS A 1 547 ? 6.913 -12.373 -6.388 1.00 84.75 547 LYS A C 1
ATOM 4221 O O . LYS A 1 547 ? 7.418 -13.472 -6.587 1.00 84.75 547 LYS A O 1
ATOM 4226 N N . PHE A 1 548 ? 5.815 -12.221 -5.649 1.00 88.31 548 PHE A N 1
ATOM 4227 C CA . PHE A 1 548 ? 5.199 -13.350 -4.943 1.00 88.31 548 PHE A CA 1
ATOM 4228 C C . PHE A 1 548 ? 4.007 -13.965 -5.684 1.00 88.31 548 PHE A C 1
ATOM 4230 O O . PHE A 1 548 ? 3.572 -15.067 -5.323 1.00 88.31 548 PHE A O 1
ATOM 4237 N N . GLY A 1 549 ? 3.502 -13.316 -6.740 1.00 90.31 549 GLY A N 1
ATOM 4238 C CA . GLY A 1 549 ? 2.344 -13.791 -7.499 1.00 90.31 549 GLY A CA 1
ATOM 4239 C C . GLY A 1 549 ? 1.069 -13.848 -6.657 1.00 90.31 549 GLY A C 1
ATOM 4240 O O . GLY A 1 549 ? 0.229 -14.717 -6.889 1.00 90.31 549 GLY A O 1
ATOM 4241 N N . LEU A 1 550 ? 0.958 -12.998 -5.632 1.00 89.94 550 LEU A N 1
ATOM 4242 C CA . LEU A 1 550 ? -0.221 -12.914 -4.777 1.00 89.94 550 LEU A CA 1
ATOM 4243 C C . LEU A 1 550 ? -1.287 -12.109 -5.497 1.00 89.94 550 LEU A C 1
ATOM 4245 O O . LEU A 1 550 ? -1.043 -11.004 -5.978 1.00 89.94 550 LEU A O 1
ATOM 4249 N N . THR A 1 551 ? -2.478 -12.684 -5.572 1.00 87.75 551 THR A N 1
ATOM 4250 C CA . THR A 1 551 ? -3.630 -12.097 -6.277 1.00 87.75 551 THR A CA 1
ATOM 4251 C C . THR A 1 551 ? -4.872 -12.066 -5.396 1.00 87.75 551 THR A C 1
ATOM 4253 O O . THR A 1 551 ? -5.919 -11.551 -5.792 1.00 87.75 551 THR A O 1
ATOM 4256 N N . GLU A 1 552 ? -4.776 -12.609 -4.183 1.00 87.44 552 GLU A N 1
ATOM 4257 C CA . GLU A 1 552 ? -5.875 -12.672 -3.244 1.00 87.44 552 GLU A CA 1
ATOM 4258 C C . GLU A 1 552 ? -6.219 -11.263 -2.737 1.00 87.44 552 GLU A C 1
ATOM 4260 O O . GLU A 1 552 ? -5.328 -10.508 -2.342 1.00 87.44 552 GLU A O 1
ATOM 4265 N N . PRO A 1 553 ? -7.511 -10.891 -2.708 1.00 84.69 553 PRO A N 1
ATOM 4266 C CA . PRO A 1 553 ? -7.935 -9.519 -2.434 1.00 84.69 553 PRO A CA 1
ATOM 4267 C C . PRO A 1 553 ? -7.513 -9.017 -1.047 1.00 84.69 553 PRO A C 1
ATOM 4269 O O . PRO A 1 553 ? -7.199 -7.833 -0.917 1.00 84.69 553 PRO A O 1
ATOM 4272 N N . GLY A 1 554 ? -7.419 -9.905 -0.048 1.00 85.81 554 GLY A N 1
ATOM 4273 C CA . GLY A 1 554 ? -7.016 -9.545 1.314 1.00 85.81 554 GLY A CA 1
ATOM 4274 C C . GLY A 1 554 ? -5.651 -8.853 1.381 1.00 85.81 554 GLY A C 1
ATOM 4275 O O . GLY A 1 554 ? -5.497 -7.860 2.092 1.00 85.81 554 GLY A O 1
ATOM 4276 N N . TRP A 1 555 ? -4.692 -9.276 0.553 1.00 90.31 555 TRP A N 1
ATOM 4277 C CA . TRP A 1 555 ? -3.354 -8.675 0.484 1.00 90.31 555 TRP A CA 1
ATOM 4278 C C . TRP A 1 555 ? -3.357 -7.230 -0.021 1.00 90.31 555 TRP A C 1
ATOM 4280 O O . TRP A 1 555 ? -2.482 -6.432 0.317 1.00 90.31 555 TRP A O 1
ATOM 4290 N N . PHE A 1 556 ? -4.372 -6.873 -0.805 1.00 89.94 556 PHE A N 1
ATOM 4291 C CA . PHE A 1 556 ? -4.520 -5.557 -1.417 1.00 89.94 556 PHE A CA 1
ATOM 4292 C C . PHE A 1 556 ? -5.615 -4.727 -0.755 1.00 89.94 556 PHE A C 1
ATOM 4294 O O . PHE A 1 556 ? -5.896 -3.610 -1.200 1.00 89.94 556 PHE A O 1
ATOM 4301 N N . SER A 1 557 ? -6.201 -5.208 0.340 1.00 89.81 557 SER A N 1
ATOM 4302 C CA . SER A 1 557 ? -7.235 -4.474 1.051 1.00 89.81 557 SER A CA 1
ATOM 4303 C C . SER A 1 557 ? -6.679 -3.180 1.657 1.00 89.81 557 SER A C 1
ATOM 4305 O O . SER A 1 557 ? -5.702 -3.209 2.418 1.00 89.81 557 SER A O 1
ATOM 4307 N N . PRO A 1 558 ? -7.235 -2.007 1.305 1.00 88.81 558 PRO A N 1
ATOM 4308 C CA . PRO A 1 558 ? -6.890 -0.741 1.943 1.00 88.81 558 PRO A CA 1
ATOM 4309 C C . PRO A 1 558 ? -7.728 -0.486 3.205 1.00 88.81 558 PRO A C 1
ATOM 4311 O O . PRO A 1 558 ? -7.595 0.576 3.814 1.00 88.81 558 PRO A O 1
ATOM 4314 N N . GLU A 1 559 ? -8.637 -1.399 3.554 1.00 91.81 559 GLU A N 1
ATOM 4315 C CA . GLU A 1 559 ? -9.590 -1.195 4.637 1.00 91.81 559 GLU A CA 1
ATOM 4316 C C . GLU A 1 559 ? -8.887 -1.205 5.991 1.00 91.81 559 GLU A C 1
ATOM 4318 O O . GLU A 1 559 ? -7.806 -1.766 6.158 1.00 91.81 559 GLU A O 1
ATOM 4323 N N . VAL A 1 560 ? -9.485 -0.517 6.957 1.00 92.38 560 VAL A N 1
ATOM 4324 C CA . VAL A 1 560 ? -8.821 -0.154 8.206 1.00 92.38 560 VAL A CA 1
ATOM 4325 C C . VAL A 1 560 ? -9.523 -0.804 9.390 1.00 92.38 560 VAL A C 1
ATOM 4327 O O . VAL A 1 560 ? -10.743 -0.718 9.532 1.00 92.38 560 VAL A O 1
ATOM 4330 N N . LEU A 1 561 ? -8.724 -1.418 10.256 1.00 93.88 561 LEU A N 1
ATOM 4331 C CA . LEU A 1 561 ? -9.123 -1.970 11.543 1.00 93.88 561 LEU A CA 1
ATOM 4332 C C . LEU A 1 561 ? -8.786 -0.986 12.670 1.00 93.88 561 LEU A C 1
ATOM 4334 O O . LEU A 1 561 ? -7.966 -0.081 12.499 1.00 93.88 561 LEU A O 1
ATOM 4338 N N . TYR A 1 562 ? -9.388 -1.191 13.842 1.00 92.62 562 TYR A N 1
ATOM 4339 C CA . TYR A 1 562 ? -9.204 -0.336 15.021 1.00 92.62 562 TYR A CA 1
ATOM 4340 C C . TYR A 1 562 ? -8.576 -1.112 16.171 1.00 92.62 562 TYR A C 1
ATOM 4342 O O . TYR A 1 562 ? -9.044 -2.199 16.506 1.00 92.62 562 TYR A O 1
ATOM 4350 N N . VAL A 1 563 ? -7.554 -0.519 16.791 1.00 91.94 563 VAL A N 1
ATOM 4351 C CA . VAL A 1 563 ? -6.726 -1.165 17.827 1.00 91.94 563 VAL A CA 1
ATOM 4352 C C . VAL A 1 563 ? -7.544 -1.615 19.038 1.00 91.94 563 VAL A C 1
ATOM 4354 O O . VAL A 1 563 ? -7.237 -2.615 19.675 1.00 91.94 563 VAL A O 1
ATOM 4357 N N . GLU A 1 564 ? -8.618 -0.883 19.327 1.00 87.69 564 GLU A N 1
ATOM 4358 C CA . GLU A 1 564 ? -9.486 -1.049 20.496 1.00 87.69 564 GLU A CA 1
ATOM 4359 C C . GLU A 1 564 ? -10.239 -2.372 20.526 1.00 87.69 564 GLU A C 1
ATOM 4361 O O . GLU A 1 564 ? -10.624 -2.833 21.596 1.00 87.69 564 GLU A O 1
ATOM 4366 N N . TYR A 1 565 ? -10.496 -2.943 19.352 1.00 88.19 565 TYR A N 1
ATOM 4367 C CA . TYR A 1 565 ? -11.254 -4.184 19.209 1.00 88.19 565 TYR A CA 1
ATOM 4368 C C . TYR A 1 565 ? -10.343 -5.352 18.845 1.00 88.19 565 TYR A C 1
ATOM 4370 O O . TYR A 1 565 ? -10.802 -6.490 18.794 1.00 88.19 565 TYR A O 1
ATOM 4378 N N . PHE A 1 566 ? -9.070 -5.073 18.556 1.00 89.56 566 PHE A N 1
ATOM 4379 C CA . PHE A 1 566 ? -8.145 -6.081 18.080 1.00 89.56 566 PHE A CA 1
ATOM 4380 C C . PHE A 1 566 ? -7.545 -6.876 19.252 1.00 89.56 566 PHE A C 1
ATOM 4382 O O . PHE A 1 566 ? -7.128 -6.276 20.243 1.00 89.56 566 PHE A O 1
ATOM 4389 N N . PRO A 1 567 ? -7.486 -8.214 19.164 1.00 87.62 567 PRO A N 1
ATOM 4390 C CA . PRO A 1 567 ? -6.830 -9.054 20.167 1.00 87.62 567 PRO A CA 1
ATOM 4391 C C . PRO A 1 567 ? -5.319 -8.809 20.217 1.00 87.62 567 PRO A C 1
ATOM 4393 O O . PRO A 1 567 ? -4.628 -8.940 19.211 1.00 87.62 567 PRO A O 1
ATOM 4396 N N . HIS A 1 568 ? -4.809 -8.458 21.402 1.00 83.94 568 HIS A N 1
ATOM 4397 C CA . HIS A 1 568 ? -3.388 -8.132 21.612 1.00 83.94 568 HIS A CA 1
ATOM 4398 C C . HIS A 1 568 ? -2.571 -9.271 22.221 1.00 83.94 568 HIS A C 1
ATOM 4400 O O . HIS A 1 568 ? -1.347 -9.255 22.094 1.00 83.94 568 HIS A O 1
ATOM 4406 N N . ASP A 1 569 ? -3.226 -10.240 22.865 1.00 79.44 569 ASP A N 1
ATOM 4407 C CA . ASP A 1 569 ? -2.544 -11.277 23.648 1.00 79.44 569 ASP A CA 1
ATOM 4408 C C . ASP A 1 569 ? -1.818 -12.296 22.766 1.00 79.44 569 ASP A C 1
ATOM 4410 O O . ASP A 1 569 ? -0.744 -12.770 23.126 1.00 79.44 569 ASP A O 1
ATOM 4414 N N . ASN A 1 570 ? -2.374 -12.595 21.589 1.00 84.44 570 ASN A N 1
ATOM 4415 C CA . ASN A 1 570 ? -1.819 -13.561 20.649 1.00 84.44 570 ASN A CA 1
ATOM 4416 C C . ASN A 1 570 ? -1.798 -12.992 19.226 1.00 84.44 570 ASN A C 1
ATOM 4418 O O . ASN A 1 570 ? -2.706 -12.238 18.865 1.00 84.44 570 ASN A O 1
ATOM 4422 N N . PRO A 1 571 ? -0.806 -13.369 18.397 1.00 88.38 571 PRO A N 1
ATOM 4423 C CA . PRO A 1 571 ? -0.823 -13.049 16.979 1.00 88.38 571 PRO A CA 1
ATOM 4424 C C . PRO A 1 571 ? -2.085 -13.626 16.337 1.00 88.38 571 PRO A C 1
ATOM 4426 O O . PRO A 1 571 ? -2.373 -14.816 16.464 1.00 88.38 571 PRO A O 1
ATOM 4429 N N . VAL A 1 572 ? -2.838 -12.784 15.641 1.00 91.50 572 VAL A N 1
ATOM 4430 C CA . VAL A 1 572 ? -4.069 -13.175 14.963 1.00 91.50 572 VAL A CA 1
ATOM 4431 C C . VAL A 1 572 ? -3.865 -13.135 13.463 1.00 91.50 572 VAL A C 1
ATOM 4433 O O . VAL A 1 572 ? -3.528 -12.105 12.875 1.00 91.50 572 VAL A O 1
ATOM 4436 N N . ARG A 1 573 ? -4.104 -14.278 12.824 1.00 92.81 573 ARG A N 1
ATOM 4437 C CA . ARG A 1 573 ? -4.114 -14.391 11.369 1.00 92.81 573 ARG A CA 1
ATOM 4438 C C . ARG A 1 573 ? -5.400 -13.756 10.839 1.00 92.81 573 ARG A C 1
ATOM 4440 O O . ARG A 1 573 ? -6.491 -14.096 11.271 1.00 92.81 573 ARG A O 1
ATOM 4447 N N . LEU A 1 574 ? -5.324 -12.797 9.931 1.00 94.56 574 LEU A N 1
ATOM 4448 C CA . LEU A 1 574 ? -6.547 -12.273 9.316 1.00 94.56 574 LEU A CA 1
ATOM 4449 C C . LEU A 1 574 ? -7.003 -13.207 8.185 1.00 94.56 574 LEU A C 1
ATOM 4451 O O . LEU A 1 574 ? -6.134 -13.748 7.495 1.00 94.56 574 LEU A O 1
ATOM 4455 N N . PRO A 1 575 ? -8.319 -13.374 7.956 1.00 93.31 575 PRO A N 1
ATOM 4456 C CA . PRO A 1 575 ? -8.803 -14.150 6.822 1.00 93.31 575 PRO A CA 1
ATOM 4457 C C . PRO A 1 575 ? -8.343 -13.527 5.495 1.00 93.31 575 PRO A C 1
ATOM 4459 O O . PRO A 1 575 ? -8.233 -12.312 5.353 1.00 93.31 575 PRO A O 1
ATOM 4462 N N . ILE A 1 576 ? -8.022 -14.349 4.511 1.00 88.94 576 ILE A N 1
ATOM 4463 C CA . ILE A 1 576 ? -7.558 -13.923 3.186 1.00 88.94 576 ILE A CA 1
ATOM 4464 C C . ILE A 1 576 ? -8.725 -13.942 2.189 1.00 88.94 576 ILE A C 1
ATOM 4466 O O . ILE A 1 576 ? -8.695 -13.248 1.167 1.00 88.94 576 ILE A O 1
ATOM 4470 N N . THR A 1 577 ? -9.785 -14.701 2.481 1.00 89.56 577 THR A N 1
ATOM 4471 C CA . THR A 1 577 ? -10.966 -14.753 1.626 1.00 89.56 577 THR A CA 1
ATOM 4472 C C . THR A 1 577 ? -11.718 -13.422 1.644 1.00 89.56 577 THR A C 1
ATOM 4474 O O . THR A 1 577 ? -11.911 -12.821 2.703 1.00 89.56 577 THR A O 1
ATOM 4477 N N . PRO A 1 578 ? -12.248 -12.977 0.490 1.00 90.44 578 PRO A N 1
ATOM 4478 C CA . PRO A 1 578 ? -13.035 -11.748 0.431 1.00 90.44 578 PRO A CA 1
ATOM 4479 C C . PRO A 1 578 ? -14.288 -11.789 1.324 1.00 90.44 578 PRO A C 1
ATOM 4481 O O . PRO A 1 578 ? -14.744 -10.749 1.791 1.00 90.44 578 PRO A O 1
ATOM 4484 N N . ASN A 1 579 ? -14.846 -12.975 1.596 1.00 91.25 579 ASN A N 1
ATOM 4485 C CA . ASN A 1 579 ? -15.970 -13.120 2.523 1.00 91.25 579 ASN A CA 1
ATOM 4486 C C . ASN A 1 579 ? -15.545 -12.941 3.983 1.00 91.25 579 ASN A C 1
ATOM 4488 O O . ASN A 1 579 ? -16.210 -12.190 4.696 1.00 91.25 579 ASN A O 1
ATOM 4492 N N . GLY A 1 580 ? -14.451 -13.581 4.409 1.00 92.75 580 GLY A N 1
ATOM 4493 C CA . GLY A 1 580 ? -13.930 -13.420 5.765 1.00 92.75 580 GLY A CA 1
ATOM 4494 C C . GLY A 1 580 ? -13.470 -11.987 6.028 1.00 92.75 580 GLY A C 1
ATOM 4495 O O . GLY A 1 580 ? -13.835 -11.397 7.041 1.00 92.75 580 GLY A O 1
ATOM 4496 N N . GLU A 1 581 ? -12.761 -11.380 5.072 1.00 92.62 581 GLU A N 1
ATOM 4497 C CA . GLU A 1 581 ? -12.375 -9.969 5.133 1.00 92.62 581 GLU A CA 1
ATOM 4498 C C . GLU A 1 581 ? -13.600 -9.062 5.305 1.00 92.62 581 GLU A C 1
ATOM 4500 O O . GLU A 1 581 ? -13.675 -8.269 6.246 1.00 92.62 581 GLU A O 1
ATOM 4505 N N . ARG A 1 582 ? -14.598 -9.214 4.428 1.00 91.81 582 ARG A N 1
ATOM 4506 C CA . ARG A 1 582 ? -15.840 -8.437 4.477 1.00 91.81 582 ARG A CA 1
ATOM 4507 C C . ARG A 1 582 ? -16.544 -8.564 5.827 1.00 91.81 582 ARG A C 1
ATOM 4509 O O . ARG A 1 582 ? -16.977 -7.546 6.367 1.00 91.81 582 ARG A O 1
ATOM 4516 N N . LEU A 1 583 ? -16.651 -9.777 6.370 1.00 94.06 583 LEU A N 1
ATOM 4517 C CA . LEU A 1 583 ? -17.326 -10.024 7.642 1.00 94.06 583 LEU A CA 1
ATOM 4518 C C . LEU A 1 583 ? -16.601 -9.333 8.806 1.00 94.06 583 LEU A C 1
ATOM 4520 O O . LEU A 1 583 ? -17.221 -8.588 9.566 1.00 94.06 583 LEU A O 1
ATOM 4524 N N . VAL A 1 584 ? -15.280 -9.503 8.908 1.00 94.81 584 VAL A N 1
ATOM 4525 C CA . VAL A 1 584 ? -14.463 -8.882 9.965 1.00 94.81 584 VAL A CA 1
ATOM 4526 C C . VAL A 1 584 ? -14.500 -7.354 9.867 1.00 94.81 584 VAL A C 1
ATOM 4528 O O . VAL A 1 584 ? -14.624 -6.670 10.885 1.00 94.81 584 VAL A O 1
ATOM 4531 N N . LEU A 1 585 ? -14.442 -6.792 8.656 1.00 93.19 585 LEU A N 1
ATOM 4532 C CA . LEU A 1 585 ? -14.544 -5.347 8.440 1.00 93.19 585 LEU A CA 1
ATOM 4533 C C . LEU A 1 585 ? -15.922 -4.790 8.804 1.00 93.19 585 LEU A C 1
ATOM 4535 O O . LEU A 1 585 ? -16.001 -3.699 9.383 1.00 93.19 585 LEU A O 1
ATOM 4539 N N . ALA A 1 586 ? -16.992 -5.523 8.485 1.00 93.00 586 ALA A N 1
ATOM 4540 C CA . ALA A 1 586 ? -18.354 -5.150 8.844 1.00 93.00 586 ALA A CA 1
ATOM 4541 C C . ALA A 1 586 ? -18.527 -5.113 10.367 1.00 93.00 586 ALA A C 1
ATOM 4543 O O . ALA A 1 586 ? -18.989 -4.102 10.904 1.00 93.00 586 ALA A O 1
ATOM 4544 N N . VAL A 1 587 ? -18.056 -6.155 11.064 1.00 95.12 587 VAL A N 1
ATOM 4545 C CA . VAL A 1 587 ? -18.040 -6.220 12.531 1.00 95.12 587 VAL A CA 1
ATOM 4546 C C . VAL A 1 587 ? -17.233 -5.060 13.116 1.00 95.12 587 VAL A C 1
ATOM 4548 O O . VAL A 1 587 ? -17.785 -4.259 13.868 1.00 95.12 587 VAL A O 1
ATOM 4551 N N . CYS A 1 588 ? -15.966 -4.890 12.726 1.00 93.62 588 CYS A N 1
ATOM 4552 C CA . CYS A 1 588 ? -15.098 -3.824 13.244 1.00 93.62 588 CYS A CA 1
ATOM 4553 C C . CYS A 1 588 ? -15.678 -2.420 13.037 1.00 93.62 588 CYS A C 1
ATOM 4555 O O . CYS A 1 588 ? -15.595 -1.557 13.916 1.00 93.62 588 CYS A O 1
ATOM 4557 N N . SER A 1 589 ? -16.270 -2.171 11.868 1.00 91.75 589 SER A N 1
ATOM 4558 C CA . SER A 1 589 ? -16.860 -0.872 11.548 1.00 91.75 589 SER A CA 1
ATOM 4559 C C . SER A 1 589 ? -18.109 -0.605 12.373 1.00 91.75 589 SER A C 1
ATOM 4561 O O . SER A 1 589 ? -18.262 0.496 12.908 1.00 91.75 589 SER A O 1
ATOM 4563 N N . LEU A 1 590 ? -18.973 -1.613 12.526 1.00 93.38 590 LEU A N 1
ATOM 4564 C CA . LEU A 1 590 ? -20.153 -1.510 13.371 1.00 93.38 590 LEU A CA 1
ATOM 4565 C C . LEU A 1 590 ? -19.763 -1.283 14.833 1.00 93.38 590 LEU A C 1
ATOM 4567 O O . LEU A 1 590 ? -20.286 -0.355 15.442 1.00 93.38 590 LEU A O 1
ATOM 4571 N N . MET A 1 591 ? -18.795 -2.033 15.365 1.00 94.25 591 MET A N 1
ATOM 4572 C CA . MET A 1 591 ? -18.269 -1.838 16.722 1.00 94.25 591 MET A CA 1
ATOM 4573 C C . MET A 1 591 ? -17.797 -0.402 16.937 1.00 94.25 591 MET A C 1
ATOM 4575 O O . MET A 1 591 ? -18.201 0.241 17.905 1.00 94.25 591 MET A O 1
ATOM 4579 N N . ARG A 1 592 ? -17.024 0.152 15.993 1.00 92.44 592 ARG A N 1
ATOM 4580 C CA . ARG A 1 592 ? -16.599 1.556 16.067 1.00 92.44 592 ARG A CA 1
ATOM 4581 C C . ARG A 1 592 ? -17.787 2.511 16.097 1.00 92.44 592 ARG A C 1
ATOM 4583 O O . ARG A 1 592 ? -17.780 3.479 16.855 1.00 92.44 592 ARG A O 1
ATOM 4590 N N . TRP A 1 593 ? -18.797 2.289 15.259 1.00 92.50 593 TRP A N 1
ATOM 4591 C CA . TRP A 1 593 ? -19.981 3.148 15.231 1.00 92.50 593 TRP A CA 1
ATOM 4592 C C . TRP A 1 593 ? -20.794 3.052 16.520 1.00 92.50 593 TRP A C 1
ATOM 4594 O O . TRP A 1 593 ? -21.245 4.083 17.013 1.00 92.50 593 TRP A O 1
ATOM 4604 N N . LEU A 1 594 ? -20.935 1.857 17.091 1.00 93.19 594 LEU A N 1
ATOM 4605 C CA . LEU A 1 594 ? -21.616 1.649 18.364 1.00 93.19 594 LEU A CA 1
ATOM 4606 C C . LEU A 1 594 ? -20.852 2.302 19.528 1.00 93.19 594 LEU A C 1
ATOM 4608 O O . LEU A 1 594 ? -21.475 2.955 20.359 1.00 93.19 594 LEU A O 1
ATOM 4612 N N . THR A 1 595 ? -19.517 2.242 19.553 1.00 91.69 595 THR A N 1
ATOM 4613 C CA . THR A 1 595 ? -18.700 2.973 20.543 1.00 91.69 595 THR A CA 1
ATOM 4614 C C . THR A 1 595 ? -18.847 4.492 20.396 1.00 91.69 595 THR A C 1
ATOM 4616 O O . THR A 1 595 ? -19.005 5.206 21.383 1.00 91.69 595 THR A O 1
ATOM 4619 N N . LEU A 1 596 ? -18.859 5.021 19.167 1.00 91.69 596 LEU A N 1
ATOM 4620 C CA . LEU A 1 596 ? -19.101 6.454 18.943 1.00 91.69 596 LEU A CA 1
ATOM 4621 C C . LEU A 1 596 ? -20.509 6.876 19.379 1.00 91.69 596 LEU A C 1
ATOM 4623 O O . LEU A 1 596 ? -20.698 7.982 19.888 1.00 91.69 596 LEU A O 1
ATOM 4627 N N . ALA A 1 597 ? -21.505 6.020 19.166 1.00 92.19 597 ALA A N 1
ATOM 4628 C CA . ALA A 1 597 ? -22.867 6.242 19.628 1.00 92.19 597 ALA A CA 1
ATOM 4629 C C . ALA A 1 597 ? -22.954 6.244 21.158 1.00 92.19 597 ALA A C 1
ATOM 4631 O O . ALA A 1 597 ? -23.589 7.134 21.709 1.00 92.19 597 ALA A O 1
ATOM 4632 N N . GLU A 1 598 ? -22.260 5.322 21.822 1.00 90.69 598 GLU A N 1
ATOM 4633 C CA . GLU A 1 598 ? -22.133 5.241 23.280 1.00 90.69 598 GLU A CA 1
ATOM 4634 C C . GLU A 1 598 ? -21.512 6.505 23.884 1.00 90.69 598 GLU A C 1
ATOM 4636 O O . GLU A 1 598 ? -22.074 7.100 24.804 1.00 90.69 598 GLU A O 1
ATOM 4641 N N . ILE A 1 599 ? -20.411 6.992 23.307 1.00 89.31 599 ILE A N 1
ATOM 4642 C CA . ILE A 1 599 ? -19.791 8.261 23.714 1.00 89.31 599 ILE A CA 1
ATOM 4643 C C . ILE A 1 599 ? -20.791 9.410 23.582 1.00 89.31 599 ILE A C 1
ATOM 4645 O O . ILE A 1 599 ? -21.011 10.169 24.527 1.00 89.31 599 ILE A O 1
ATOM 4649 N N . ASN A 1 600 ? -21.437 9.531 22.417 1.00 89.81 600 ASN A N 1
ATOM 4650 C CA . ASN A 1 600 ? -22.425 10.581 22.179 1.00 89.81 600 ASN A CA 1
ATOM 4651 C C . ASN A 1 600 ? -23.636 10.455 23.112 1.00 89.81 600 ASN A C 1
ATOM 4653 O O . ASN A 1 600 ? -24.194 11.476 23.511 1.00 89.81 600 ASN A O 1
ATOM 4657 N N . TYR A 1 601 ? -24.047 9.233 23.447 1.00 88.62 601 TYR A N 1
ATOM 4658 C CA . TYR A 1 601 ? -25.138 8.950 24.370 1.00 88.62 601 TYR A CA 1
ATOM 4659 C C . TYR A 1 601 ? -24.800 9.477 25.766 1.00 88.62 601 TYR A C 1
ATOM 4661 O O . TYR A 1 601 ? -25.505 10.357 26.262 1.00 88.62 601 TYR A O 1
ATOM 4669 N N . HIS A 1 602 ? -23.673 9.053 26.345 1.00 85.69 602 HIS A N 1
ATOM 4670 C CA . HIS A 1 602 ? -23.238 9.505 27.670 1.00 85.69 602 HIS A CA 1
ATOM 4671 C C . HIS A 1 602 ? -22.960 11.018 27.728 1.00 85.69 602 HIS A C 1
ATOM 4673 O O . HIS A 1 602 ? -23.210 11.656 28.752 1.00 85.69 602 HIS A O 1
ATOM 4679 N N . GLN A 1 603 ? -22.513 11.625 26.623 1.00 85.75 603 GLN A N 1
ATOM 4680 C CA . GLN A 1 603 ? -22.323 13.076 26.536 1.00 85.75 603 GLN A CA 1
ATOM 4681 C C . GLN A 1 603 ? -23.648 13.857 26.431 1.00 85.75 603 GLN A C 1
ATOM 4683 O O . GLN A 1 603 ? -23.795 14.900 27.074 1.00 85.75 603 GLN A O 1
ATOM 4688 N N . LYS A 1 604 ? -24.613 13.397 25.615 1.00 81.69 604 LYS A N 1
ATOM 4689 C CA . LYS A 1 604 ? -25.833 14.160 25.275 1.00 81.69 604 LYS A CA 1
ATOM 4690 C C . LYS A 1 604 ? -27.046 13.895 26.151 1.00 81.69 604 LYS A C 1
ATOM 4692 O O . LYS A 1 604 ? -27.794 14.841 26.388 1.00 81.69 604 LYS A O 1
ATOM 4697 N N . PHE A 1 605 ? -27.284 12.661 26.602 1.00 69.00 605 PHE A N 1
ATOM 4698 C CA . PHE A 1 605 ? -28.518 12.294 27.327 1.00 69.00 605 PHE A CA 1
ATOM 4699 C C . PHE A 1 605 ? -28.606 12.877 28.754 1.00 69.00 605 PHE A C 1
ATOM 4701 O O . PHE A 1 605 ? -29.490 12.552 29.534 1.00 69.00 605 PHE A O 1
ATOM 4708 N N . ASN A 1 606 ? -27.749 13.853 29.043 1.00 59.00 606 ASN A N 1
ATOM 4709 C CA . ASN A 1 606 ? -27.650 14.693 30.229 1.00 59.00 606 ASN A CA 1
ATOM 4710 C C . ASN A 1 606 ? -28.877 15.588 30.539 1.00 59.00 606 ASN A C 1
ATOM 4712 O O . ASN A 1 606 ? -28.790 16.393 31.459 1.00 59.00 606 ASN A O 1
ATOM 4716 N N . LYS A 1 607 ? -29.978 15.571 29.767 1.00 52.66 607 LYS A N 1
ATOM 4717 C CA . LYS A 1 607 ? -31.025 16.614 29.902 1.00 52.66 607 LYS A CA 1
ATOM 4718 C C . LYS A 1 607 ? -32.480 16.158 29.965 1.00 52.66 607 LYS A C 1
ATOM 4720 O O . LYS A 1 607 ? -33.302 16.951 30.405 1.00 52.66 607 LYS A O 1
ATOM 4725 N N . VAL A 1 608 ? -32.827 14.936 29.563 1.00 50.72 608 VAL A N 1
ATOM 4726 C CA . VAL A 1 608 ? -34.227 14.483 29.592 1.00 50.72 608 VAL A CA 1
ATOM 4727 C C . VAL A 1 608 ? -34.261 12.991 29.914 1.00 50.72 608 VAL A C 1
ATOM 4729 O O . VAL A 1 608 ? -33.696 12.193 29.175 1.00 50.72 608 VAL A O 1
ATOM 4732 N N . ALA A 1 609 ? -34.936 12.614 31.003 1.00 54.41 609 ALA A N 1
ATOM 4733 C CA . ALA A 1 609 ? -35.131 11.227 31.446 1.00 54.41 609 ALA A CA 1
ATOM 4734 C C . ALA A 1 609 ? -36.072 10.408 30.537 1.00 54.41 609 ALA A C 1
ATOM 4736 O O . ALA A 1 609 ? -36.512 9.318 30.892 1.00 54.41 609 ALA A O 1
ATOM 4737 N N . THR A 1 610 ? -36.412 10.920 29.356 1.00 58.38 610 THR A N 1
ATOM 4738 C CA . THR A 1 610 ? -37.110 10.136 28.345 1.00 58.38 610 THR A CA 1
ATOM 4739 C C . THR A 1 610 ? -36.095 9.155 27.779 1.00 58.38 610 THR A C 1
ATOM 4741 O O . THR A 1 610 ? -35.150 9.593 27.126 1.00 58.38 610 THR A O 1
ATOM 4744 N N . GLY A 1 611 ? -36.255 7.854 28.050 1.00 63.91 611 GLY A N 1
ATOM 4745 C CA . GLY A 1 611 ? -35.441 6.794 27.442 1.00 63.91 611 GLY A CA 1
ATOM 4746 C C . GLY A 1 611 ? -35.385 6.915 25.915 1.00 63.91 611 GLY A C 1
ATOM 4747 O O . GLY A 1 611 ? -36.099 7.733 25.343 1.00 63.91 611 GLY A O 1
ATOM 4748 N N . LEU A 1 612 ? -34.534 6.127 25.246 1.00 67.69 612 LEU A N 1
ATOM 4749 C CA . LEU A 1 612 ? -34.378 6.135 23.780 1.00 67.69 612 LEU A CA 1
ATOM 4750 C C . LEU A 1 612 ? -35.750 6.029 23.081 1.00 67.69 612 LEU A C 1
ATOM 4752 O O . LEU A 1 612 ? -36.263 4.934 22.857 1.00 67.69 612 LEU A O 1
ATOM 4756 N N . THR A 1 613 ? -36.373 7.168 22.770 1.00 66.50 613 THR A N 1
ATOM 4757 C CA . THR A 1 613 ? -37.702 7.210 22.169 1.00 66.50 613 THR A CA 1
ATOM 4758 C C . THR A 1 613 ? -37.569 6.788 20.716 1.00 66.50 613 THR A C 1
ATOM 4760 O O . THR A 1 613 ? -36.708 7.266 19.971 1.00 66.50 613 THR A O 1
ATOM 4763 N N . LEU A 1 614 ? -38.399 5.820 20.332 1.00 59.97 614 LEU A N 1
ATOM 4764 C CA . LEU A 1 614 ? -38.409 5.203 19.012 1.00 59.97 614 LEU A CA 1
ATOM 4765 C C . LEU A 1 614 ? -38.911 6.205 17.973 1.00 59.97 614 LEU A C 1
ATOM 4767 O O . LEU A 1 614 ? -40.089 6.217 17.627 1.00 59.97 614 LEU A O 1
ATOM 4771 N N . PHE A 1 615 ? -38.026 7.045 17.447 1.00 62.06 615 PHE A N 1
ATOM 4772 C CA . PHE A 1 615 ? -38.341 7.777 16.228 1.00 62.06 615 PHE A CA 1
ATOM 4773 C C . PHE A 1 615 ? -38.079 6.866 15.022 1.00 62.06 615 PHE A C 1
ATOM 4775 O O . PHE A 1 615 ? -36.956 6.365 14.882 1.00 62.06 615 PHE A O 1
ATOM 4782 N N . PRO A 1 616 ? -39.070 6.637 14.138 1.00 59.91 616 PRO A N 1
ATOM 4783 C CA . PRO A 1 616 ? -38.843 5.916 12.893 1.00 59.91 616 PRO A CA 1
ATOM 4784 C C . PRO A 1 616 ? -37.751 6.631 12.095 1.00 59.91 616 PRO A C 1
ATOM 4786 O O . PRO A 1 616 ? -37.869 7.803 11.735 1.00 59.91 616 PRO A O 1
ATOM 4789 N N . ASN A 1 617 ? -36.644 5.929 11.869 1.00 71.00 617 ASN A N 1
ATOM 4790 C CA . ASN A 1 617 ? -35.418 6.532 11.381 1.00 71.00 617 ASN A CA 1
ATOM 4791 C C . ASN A 1 617 ? -35.089 6.053 9.968 1.00 71.00 617 ASN A C 1
ATOM 4793 O O . ASN A 1 617 ? -35.064 4.853 9.693 1.00 71.00 617 ASN A O 1
ATOM 4797 N N . LYS A 1 618 ? -34.733 6.990 9.082 1.00 76.50 618 LYS A N 1
ATOM 4798 C CA . LYS A 1 618 ? -34.233 6.698 7.726 1.00 76.50 618 LYS A CA 1
ATOM 4799 C C . LYS A 1 618 ? -33.000 5.776 7.725 1.00 76.50 618 LYS A C 1
ATOM 4801 O O . LYS A 1 618 ? -32.678 5.200 6.693 1.00 76.50 618 LYS A O 1
ATOM 4806 N N . ARG A 1 619 ? -32.309 5.613 8.862 1.00 79.62 619 ARG A N 1
ATOM 4807 C CA . ARG A 1 619 ? -31.156 4.707 9.024 1.00 79.62 619 ARG A CA 1
ATOM 4808 C C . ARG A 1 619 ? -31.505 3.234 9.215 1.00 79.62 619 ARG A C 1
ATOM 4810 O O . ARG A 1 619 ? -30.588 2.416 9.247 1.00 79.62 619 ARG A O 1
ATOM 4817 N N . ASN A 1 620 ? -32.789 2.880 9.282 1.00 86.06 620 ASN A N 1
ATOM 4818 C CA . ASN A 1 620 ? -33.206 1.478 9.325 1.00 86.06 620 ASN A CA 1
ATOM 4819 C C . ASN A 1 620 ? -32.706 0.695 8.103 1.00 86.06 620 ASN A C 1
ATOM 4821 O O . ASN A 1 620 ? -32.408 -0.485 8.231 1.00 86.06 620 ASN A O 1
ATOM 4825 N N . GLU A 1 621 ? -32.537 1.347 6.950 1.00 88.44 621 GLU A N 1
ATOM 4826 C CA . GLU A 1 621 ? -32.011 0.689 5.750 1.00 88.44 621 GLU A CA 1
ATOM 4827 C C . GLU A 1 621 ? -30.538 0.285 5.900 1.00 88.44 621 GLU A C 1
ATOM 4829 O O . GLU A 1 621 ? -30.169 -0.845 5.601 1.00 88.44 621 GLU A O 1
ATOM 4834 N N . SER A 1 622 ? -29.700 1.158 6.470 1.00 89.25 622 SER A N 1
ATOM 4835 C CA . SER A 1 622 ? -28.308 0.816 6.797 1.00 89.25 622 SER A CA 1
ATOM 4836 C C . SER A 1 622 ? -28.224 -0.327 7.811 1.00 89.25 622 SER A C 1
ATOM 4838 O O . SER A 1 622 ? -27.348 -1.180 7.708 1.00 89.25 622 SER A O 1
ATOM 4840 N N . ALA A 1 623 ? -29.134 -0.357 8.790 1.00 91.38 623 ALA A N 1
ATOM 4841 C CA . ALA A 1 623 ? -29.194 -1.430 9.778 1.00 91.38 623 ALA A CA 1
ATOM 4842 C C . ALA A 1 623 ? -29.659 -2.764 9.169 1.00 91.38 623 ALA A C 1
ATOM 4844 O O . ALA A 1 623 ? -29.121 -3.810 9.523 1.00 91.38 623 ALA A O 1
ATOM 4845 N N . LYS A 1 624 ? -30.606 -2.736 8.224 1.00 92.62 624 LYS A N 1
ATOM 4846 C CA . LYS A 1 624 ? -31.009 -3.918 7.447 1.00 92.62 624 LYS A CA 1
ATOM 4847 C C . LYS A 1 624 ? -29.876 -4.423 6.562 1.00 92.62 624 LYS A C 1
ATOM 4849 O O . LYS A 1 624 ? -29.610 -5.617 6.562 1.00 92.62 624 LYS A O 1
ATOM 4854 N N . GLN A 1 625 ? -29.158 -3.533 5.871 1.00 90.75 625 GLN A N 1
ATOM 4855 C CA . GLN A 1 625 ? -27.976 -3.927 5.099 1.00 90.75 625 GLN A CA 1
ATOM 4856 C C . GLN A 1 625 ? -26.943 -4.608 5.995 1.00 90.75 625 GLN A C 1
ATOM 4858 O O . GLN A 1 625 ? -26.434 -5.666 5.654 1.00 90.75 625 GLN A O 1
ATOM 4863 N N . MET A 1 626 ? -26.686 -4.047 7.175 1.00 91.62 626 MET A N 1
ATOM 4864 C CA . MET A 1 626 ? -25.776 -4.645 8.146 1.00 91.62 626 MET A CA 1
ATOM 4865 C C . MET A 1 626 ? -26.240 -6.027 8.621 1.00 91.62 626 MET A C 1
ATOM 4867 O O . MET A 1 626 ? -25.429 -6.940 8.735 1.00 91.62 626 MET A O 1
ATOM 4871 N N . GLN A 1 627 ? -27.543 -6.201 8.854 1.00 94.75 627 GLN A N 1
ATOM 4872 C CA . GLN A 1 627 ? -28.122 -7.506 9.167 1.00 94.75 627 GLN A CA 1
ATOM 4873 C C . GLN A 1 627 ? -27.920 -8.511 8.029 1.00 94.75 627 GLN A C 1
ATOM 4875 O O . GLN A 1 627 ? -27.643 -9.674 8.300 1.00 94.75 627 GLN A O 1
ATOM 4880 N N . MET A 1 628 ? -28.040 -8.078 6.771 1.00 91.19 628 MET A N 1
ATOM 4881 C CA . MET A 1 628 ? -27.786 -8.940 5.615 1.00 91.19 628 MET A CA 1
ATOM 4882 C C . MET A 1 628 ? -26.311 -9.348 5.508 1.00 91.19 628 MET A C 1
ATOM 4884 O O . MET A 1 628 ? -26.037 -10.493 5.168 1.00 91.19 628 MET A O 1
ATOM 4888 N N . GLU A 1 629 ? -25.369 -8.448 5.813 1.00 89.94 629 GLU A N 1
ATOM 4889 C CA . GLU A 1 629 ? -23.929 -8.757 5.758 1.00 89.94 629 GLU A CA 1
ATOM 4890 C C . GLU A 1 629 ? -23.464 -9.654 6.915 1.00 89.94 629 GLU A C 1
ATOM 4892 O O . GLU A 1 629 ? -22.677 -10.570 6.698 1.00 89.94 629 GLU A O 1
ATOM 4897 N N . LEU A 1 630 ? -23.929 -9.392 8.142 1.00 93.44 630 LEU A N 1
ATOM 4898 C CA . LEU A 1 630 ? -23.512 -10.137 9.338 1.00 93.44 630 LEU A CA 1
ATOM 4899 C C . LEU A 1 630 ? -24.335 -11.412 9.564 1.00 93.44 630 LEU A C 1
ATOM 4901 O O . LEU A 1 630 ? -23.900 -12.322 10.262 1.00 93.44 630 LEU A O 1
ATOM 4905 N N . GLY A 1 631 ? -25.545 -11.475 9.016 1.00 95.38 631 GLY A N 1
ATOM 4906 C CA . GLY A 1 631 ? -26.556 -12.429 9.448 1.00 95.38 631 GLY A CA 1
ATOM 4907 C C . GLY A 1 631 ? -27.195 -12.025 10.781 1.00 95.38 631 GLY A C 1
ATOM 4908 O O . GLY A 1 631 ? -26.655 -11.249 11.573 1.00 95.38 631 GLY A O 1
ATOM 4909 N N . GLN A 1 632 ? -28.389 -12.562 11.037 1.00 95.75 632 GLN A N 1
ATOM 4910 C CA . GLN A 1 632 ? -29.165 -12.218 12.230 1.00 95.75 632 GLN A CA 1
ATOM 4911 C C . GLN A 1 632 ? -28.441 -12.607 13.525 1.00 95.75 632 GLN A C 1
ATOM 4913 O O . GLN A 1 632 ? -28.392 -11.800 14.445 1.00 95.75 632 GLN A O 1
ATOM 4918 N N . PHE A 1 633 ? -27.846 -13.802 13.580 1.00 96.81 633 PHE A N 1
ATOM 4919 C CA . PHE A 1 633 ? -27.198 -14.320 14.787 1.00 96.81 633 PHE A CA 1
ATOM 4920 C C . PHE A 1 633 ? -26.029 -13.437 15.258 1.00 96.81 633 PHE A C 1
ATOM 4922 O O . PHE A 1 633 ? -26.041 -12.961 16.393 1.00 96.81 633 PHE A O 1
ATOM 4929 N N . LEU A 1 634 ? -25.067 -13.142 14.372 1.00 95.88 634 LEU A N 1
ATOM 4930 C CA . LEU A 1 634 ? -23.913 -12.299 14.713 1.00 95.88 634 LEU A CA 1
ATOM 4931 C C . LEU A 1 634 ? -24.325 -10.860 15.032 1.00 95.88 634 LEU A C 1
ATOM 4933 O O . LEU A 1 634 ? -23.744 -10.246 15.926 1.00 95.88 634 LEU A O 1
ATOM 4937 N N . LEU A 1 635 ? -25.333 -10.317 14.336 1.00 96.44 635 LEU A N 1
ATOM 4938 C CA . LEU A 1 635 ? -25.855 -8.988 14.648 1.00 96.44 635 LEU A CA 1
ATOM 4939 C C . LEU A 1 635 ? -26.453 -8.943 16.058 1.00 96.44 635 LEU A C 1
ATOM 4941 O O . LEU A 1 635 ? -26.148 -8.018 16.808 1.00 96.44 635 LEU A O 1
ATOM 4945 N N . SER A 1 636 ? -27.292 -9.919 16.413 1.00 96.38 636 SER A N 1
ATOM 4946 C CA . SER A 1 636 ? -27.935 -9.993 17.728 1.00 96.38 636 SER A CA 1
ATOM 4947 C C . SER A 1 636 ? -26.912 -10.104 18.850 1.00 96.38 636 SER A C 1
ATOM 4949 O O . SER A 1 636 ? -26.989 -9.370 19.836 1.00 96.38 636 SER A O 1
ATOM 4951 N N . GLU A 1 637 ? -25.912 -10.967 18.684 1.00 96.19 637 GLU A N 1
ATOM 4952 C CA . GLU A 1 637 ? -24.850 -11.123 19.672 1.00 96.19 637 GLU A CA 1
ATOM 4953 C C . GLU A 1 637 ? -24.010 -9.849 19.816 1.00 96.19 637 GLU A C 1
ATOM 4955 O O . GLU A 1 637 ? -23.741 -9.403 20.933 1.00 96.19 637 GLU A O 1
ATOM 4960 N N . LEU A 1 638 ? -23.656 -9.204 18.700 1.00 95.00 638 LEU A N 1
ATOM 4961 C CA . LEU A 1 638 ? -22.925 -7.945 18.743 1.00 95.00 638 LEU A CA 1
ATOM 4962 C C . LEU A 1 638 ? -23.742 -6.845 19.430 1.00 95.00 638 LEU A C 1
ATOM 4964 O O . LEU A 1 638 ? -23.212 -6.110 20.257 1.00 95.00 638 LEU A O 1
ATOM 4968 N N . VAL A 1 639 ? -25.032 -6.725 19.114 1.00 95.12 639 VAL A N 1
ATOM 4969 C CA . VAL A 1 639 ? -25.926 -5.742 19.736 1.00 95.12 639 VAL A CA 1
ATOM 4970 C C . VAL A 1 639 ? -26.043 -5.977 21.244 1.00 95.12 639 VAL A C 1
ATOM 4972 O O . VAL A 1 639 ? -26.051 -5.004 22.004 1.00 95.12 639 VAL A O 1
ATOM 4975 N N . ALA A 1 640 ? -26.063 -7.234 21.694 1.00 94.44 640 ALA A N 1
ATOM 4976 C CA . ALA A 1 640 ? -26.090 -7.566 23.117 1.00 94.44 640 ALA A CA 1
ATOM 4977 C C . ALA A 1 640 ? -24.898 -6.958 23.882 1.00 94.44 640 ALA A C 1
ATOM 4979 O O . ALA A 1 640 ? -25.086 -6.448 24.984 1.00 94.44 640 ALA A O 1
ATOM 4980 N N . LEU A 1 641 ? -23.706 -6.881 23.270 1.00 93.19 641 LEU A N 1
ATOM 4981 C CA . LEU A 1 641 ? -22.517 -6.266 23.888 1.00 93.19 641 LEU A CA 1
ATOM 4982 C C . LEU A 1 641 ? -22.677 -4.768 24.211 1.00 93.19 641 LEU A C 1
ATOM 4984 O O . LEU A 1 641 ? -21.929 -4.244 25.036 1.00 93.19 641 LEU A O 1
ATOM 4988 N N . TRP A 1 642 ? -23.606 -4.064 23.556 1.00 92.69 642 TRP A N 1
ATOM 4989 C CA . TRP A 1 642 ? -23.897 -2.647 23.823 1.00 92.69 642 TRP A CA 1
ATOM 4990 C C . TRP A 1 642 ? -25.213 -2.426 24.571 1.00 92.69 642 TRP A C 1
ATOM 4992 O O . TRP A 1 642 ? -25.321 -1.433 25.293 1.00 92.69 642 TRP A O 1
ATOM 5002 N N . ARG A 1 643 ? -26.193 -3.335 24.460 1.00 91.25 643 ARG A N 1
ATOM 5003 C CA . ARG A 1 643 ? -27.453 -3.253 25.225 1.00 91.25 643 ARG A CA 1
ATOM 5004 C C . ARG A 1 643 ? -27.216 -3.259 26.735 1.00 91.25 643 ARG A C 1
ATOM 5006 O O . ARG A 1 643 ? -27.921 -2.544 27.441 1.00 91.25 643 ARG A O 1
ATOM 5013 N N . ASP A 1 644 ? -26.197 -3.982 27.201 1.00 83.81 644 ASP A N 1
ATOM 5014 C CA . ASP A 1 644 ? -25.816 -4.022 28.619 1.00 83.81 644 ASP A CA 1
ATOM 5015 C C . ASP A 1 644 ? -25.432 -2.625 29.156 1.00 83.81 644 ASP A C 1
ATOM 5017 O O . ASP A 1 644 ? -25.745 -2.288 30.296 1.00 83.81 644 ASP A O 1
ATOM 5021 N N . GLY A 1 645 ? -24.786 -1.789 28.329 1.00 81.19 645 GLY A N 1
ATOM 5022 C CA . GLY A 1 645 ? -24.356 -0.430 28.695 1.00 81.19 645 GLY A CA 1
ATOM 5023 C C . GLY A 1 645 ? -25.348 0.681 28.327 1.00 81.19 645 GLY A C 1
ATOM 5024 O O . GLY A 1 645 ? -25.332 1.755 28.927 1.00 81.19 645 GLY A O 1
ATOM 5025 N N . MET A 1 646 ? -26.227 0.433 27.354 1.00 85.50 646 MET A N 1
ATOM 5026 C CA . MET A 1 646 ? -27.260 1.363 26.891 1.00 85.50 646 MET A CA 1
ATOM 5027 C C . MET A 1 646 ? -28.595 0.639 26.789 1.00 85.50 646 MET A C 1
ATOM 5029 O O . MET A 1 646 ? -28.976 0.139 25.723 1.00 85.50 646 MET A O 1
ATOM 5033 N N . GLN A 1 647 ? -29.303 0.610 27.916 1.00 80.94 647 GLN A N 1
ATOM 5034 C CA . GLN A 1 647 ? -30.599 -0.039 28.019 1.00 80.94 647 GLN A CA 1
ATOM 5035 C C . GLN A 1 647 ? -31.594 0.583 27.030 1.00 80.94 647 GLN A C 1
ATOM 5037 O O . GLN A 1 647 ? -31.834 1.792 27.017 1.00 80.94 647 GLN A O 1
ATOM 5042 N N . ALA A 1 648 ? -32.186 -0.269 26.200 1.00 82.69 648 ALA A N 1
ATOM 5043 C CA . ALA A 1 648 ? -33.330 0.050 25.360 1.00 82.69 648 ALA A CA 1
ATOM 5044 C C . ALA A 1 648 ? -34.520 -0.798 25.818 1.00 82.69 648 ALA A C 1
ATOM 5046 O O . ALA A 1 648 ? -34.335 -1.869 26.393 1.00 82.69 648 ALA A O 1
ATOM 5047 N N . ALA A 1 649 ? -35.746 -0.339 25.554 1.00 80.31 649 ALA A N 1
ATOM 5048 C CA . ALA A 1 649 ? -36.933 -1.133 25.854 1.00 80.31 649 ALA A CA 1
ATOM 5049 C C . ALA A 1 649 ? -36.856 -2.505 25.154 1.00 80.31 649 ALA A C 1
ATOM 5051 O O . ALA A 1 649 ? -36.457 -2.587 23.991 1.00 80.31 649 ALA A O 1
ATOM 5052 N N . ASN A 1 650 ? -37.300 -3.570 25.827 1.00 79.94 650 ASN A N 1
ATOM 5053 C CA . ASN A 1 650 ? -37.238 -4.950 25.313 1.00 79.94 650 ASN A CA 1
ATOM 5054 C C . ASN A 1 650 ? -37.960 -5.152 23.964 1.00 79.94 650 ASN A C 1
ATOM 5056 O O . ASN A 1 650 ? -37.718 -6.133 23.272 1.00 79.94 650 ASN A O 1
ATOM 5060 N N . ILE A 1 651 ? -38.824 -4.212 23.575 1.00 84.25 651 ILE A N 1
ATOM 5061 C CA . ILE A 1 651 ? -39.611 -4.231 22.336 1.00 84.25 651 ILE A CA 1
ATOM 5062 C C . ILE A 1 651 ? -38.761 -3.834 21.106 1.00 84.25 651 ILE A C 1
ATOM 5064 O O . ILE A 1 651 ? -39.162 -4.057 19.965 1.00 84.25 651 ILE A O 1
ATOM 5068 N N . VAL A 1 652 ? -37.576 -3.245 21.299 1.00 88.38 652 VAL A N 1
ATOM 5069 C CA . VAL A 1 652 ? -36.741 -2.758 20.191 1.00 88.38 652 VAL A CA 1
ATOM 5070 C C . VAL A 1 652 ? -35.999 -3.920 19.523 1.00 88.38 652 VAL A C 1
ATOM 5072 O O . VAL A 1 652 ? -35.191 -4.605 20.153 1.00 88.38 652 VAL A O 1
ATOM 5075 N N . THR A 1 653 ? -36.238 -4.122 18.225 1.00 93.25 653 THR A N 1
ATOM 5076 C CA . THR A 1 653 ? -35.501 -5.104 17.410 1.00 93.25 653 THR A CA 1
ATOM 5077 C C . THR A 1 653 ? -34.037 -4.693 17.239 1.00 93.25 653 THR A C 1
ATOM 5079 O O . THR A 1 653 ? -33.711 -3.508 17.296 1.00 93.25 653 THR A O 1
ATOM 5082 N N . ASP A 1 654 ? -33.138 -5.644 16.973 1.00 94.50 654 ASP A N 1
ATOM 5083 C CA . ASP A 1 654 ? -31.705 -5.342 16.805 1.00 94.50 654 ASP A CA 1
ATOM 5084 C C . ASP A 1 654 ? -31.432 -4.359 15.664 1.00 94.50 654 ASP A C 1
ATOM 5086 O O . ASP A 1 654 ? -30.631 -3.438 15.814 1.00 94.50 654 ASP A O 1
ATOM 5090 N N . CYS A 1 655 ? -32.156 -4.467 14.547 1.00 93.81 655 CYS A N 1
ATOM 5091 C CA . CYS A 1 655 ? -32.044 -3.498 13.456 1.00 93.81 655 CYS A CA 1
ATOM 5092 C C . CYS A 1 655 ? -32.511 -2.100 13.865 1.00 93.81 655 CYS A C 1
ATOM 5094 O O . CYS A 1 655 ? -31.867 -1.114 13.507 1.00 93.81 655 CYS A O 1
ATOM 5096 N N . ALA A 1 656 ? -33.614 -1.993 14.612 1.00 92.50 656 ALA A N 1
ATOM 5097 C CA . ALA A 1 656 ? -34.078 -0.702 15.109 1.00 92.50 656 ALA A CA 1
ATOM 5098 C C . ALA A 1 656 ? -33.065 -0.105 16.097 1.00 92.50 656 ALA A C 1
ATOM 5100 O O . ALA A 1 656 ? -32.735 1.077 15.993 1.00 92.50 656 ALA A O 1
ATOM 5101 N N . TYR A 1 657 ? -32.501 -0.934 16.982 1.00 93.00 657 TYR A N 1
ATOM 5102 C CA . TYR A 1 657 ? -31.441 -0.536 17.904 1.00 93.00 657 TYR A CA 1
ATOM 5103 C C . TYR A 1 657 ? -30.223 0.001 17.144 1.00 93.00 657 TYR A C 1
ATOM 5105 O O . TYR A 1 657 ? -29.804 1.135 17.368 1.00 93.00 657 TYR A O 1
ATOM 5113 N N . VAL A 1 658 ? -29.709 -0.745 16.163 1.00 93.75 658 VAL A N 1
ATOM 5114 C CA . VAL A 1 658 ? -28.582 -0.300 15.330 1.00 93.75 658 VAL A CA 1
ATOM 5115 C C . VAL A 1 658 ? -28.922 0.979 14.562 1.00 93.75 658 VAL A C 1
ATOM 5117 O O . VAL A 1 658 ? -28.097 1.887 14.509 1.00 93.75 658 VAL A O 1
ATOM 5120 N N . GLY A 1 659 ? -30.134 1.123 14.020 1.00 92.88 659 GLY A N 1
ATOM 5121 C CA . GLY A 1 659 ? -30.572 2.350 13.344 1.00 92.88 659 GLY A CA 1
ATOM 5122 C C . GLY A 1 659 ? -30.537 3.589 14.254 1.00 92.88 659 GLY A C 1
ATOM 5123 O O . GLY A 1 659 ? -30.060 4.659 13.846 1.00 92.88 659 GLY A O 1
ATOM 5124 N N . ILE A 1 660 ? -30.979 3.438 15.506 1.00 91.06 660 ILE A N 1
ATOM 5125 C CA . ILE A 1 660 ? -30.897 4.477 16.544 1.00 91.06 660 ILE A CA 1
ATOM 5126 C C . ILE A 1 660 ? -29.433 4.791 16.858 1.00 91.06 660 ILE A C 1
ATOM 5128 O O . ILE A 1 660 ? -29.023 5.953 16.820 1.00 91.06 660 ILE A O 1
ATOM 5132 N N . MET A 1 661 ? -28.619 3.763 17.079 1.00 92.38 661 MET A N 1
ATOM 5133 C CA . MET A 1 661 ? -27.205 3.909 17.417 1.00 92.38 661 MET A CA 1
ATOM 5134 C C . MET A 1 661 ? -26.409 4.601 16.315 1.00 92.38 661 MET A C 1
ATOM 5136 O O . MET A 1 661 ? -25.679 5.556 16.575 1.00 92.38 661 MET A O 1
ATOM 5140 N N . LEU A 1 662 ? -26.621 4.222 15.055 1.00 92.00 662 LEU A N 1
ATOM 5141 C CA . LEU A 1 662 ? -26.010 4.906 13.920 1.00 92.00 662 LEU A CA 1
ATOM 5142 C C . LEU A 1 662 ? -26.342 6.399 13.933 1.00 92.00 662 LEU A C 1
ATOM 5144 O O . LEU A 1 662 ? -25.491 7.214 13.587 1.00 92.00 662 LEU A O 1
ATOM 5148 N N . THR A 1 663 ? -27.555 6.772 14.335 1.00 90.75 663 THR A N 1
ATOM 5149 C CA . THR A 1 663 ? -27.981 8.176 14.426 1.00 90.75 663 THR A CA 1
ATOM 5150 C C . THR A 1 663 ? -27.268 8.914 15.547 1.00 90.75 663 THR A C 1
ATOM 5152 O O . THR A 1 663 ? -26.802 10.035 15.338 1.00 90.75 663 THR A O 1
ATOM 5155 N N . LEU A 1 664 ? -27.116 8.271 16.706 1.00 90.81 664 LEU A N 1
ATOM 5156 C CA . LEU A 1 664 ? -26.366 8.815 17.837 1.00 90.81 664 LEU A CA 1
ATOM 5157 C C . LEU A 1 664 ? -24.886 9.018 17.508 1.00 90.81 664 LEU A C 1
ATOM 5159 O O . LEU A 1 664 ? -24.336 10.057 17.867 1.00 90.81 664 LEU A O 1
ATOM 5163 N N . ALA A 1 665 ? -24.278 8.110 16.739 1.00 91.31 665 ALA A N 1
ATOM 5164 C CA . ALA A 1 665 ? -22.898 8.233 16.264 1.00 91.31 665 ALA A CA 1
ATOM 5165 C C . ALA A 1 665 ? -22.664 9.436 15.328 1.00 91.31 665 ALA A C 1
ATOM 5167 O O . ALA A 1 665 ? -21.525 9.701 14.951 1.00 91.31 665 ALA A O 1
ATOM 5168 N N . ARG A 1 666 ? -23.728 10.140 14.901 1.00 89.62 666 ARG A N 1
ATOM 5169 C CA . ARG A 1 666 ? -23.711 11.277 13.960 1.00 89.62 666 ARG A CA 1
ATOM 5170 C C . ARG A 1 666 ? -22.984 11.014 12.635 1.00 89.62 666 ARG A C 1
ATOM 5172 O O . ARG A 1 666 ? -22.631 11.955 11.931 1.00 89.62 666 ARG A O 1
ATOM 5179 N N . ARG A 1 667 ? -22.781 9.753 12.250 1.00 79.88 667 ARG A N 1
ATOM 5180 C CA . ARG A 1 667 ? -22.113 9.415 10.986 1.00 79.88 667 ARG A CA 1
ATOM 5181 C C . ARG A 1 667 ? -22.951 9.881 9.794 1.00 79.88 667 ARG A C 1
ATOM 5183 O O . ARG A 1 667 ? -24.148 9.605 9.790 1.00 79.88 667 ARG A O 1
ATOM 5190 N N . PRO A 1 668 ? -22.409 10.566 8.782 1.00 78.69 668 PRO A N 1
ATOM 5191 C CA . PRO A 1 668 ? -23.152 10.846 7.558 1.00 78.69 668 PRO A CA 1
ATOM 5192 C C . PRO A 1 668 ? -23.592 9.538 6.885 1.00 78.69 668 PRO A C 1
ATOM 5194 O O . PRO A 1 668 ? -22.792 8.613 6.760 1.00 78.69 668 PRO A O 1
ATOM 5197 N N . ASN A 1 669 ? -24.833 9.463 6.386 1.00 76.25 669 ASN A N 1
ATOM 5198 C CA . ASN A 1 669 ? -25.311 8.285 5.638 1.00 76.25 669 ASN A CA 1
ATOM 5199 C C . ASN A 1 669 ? -24.401 7.944 4.443 1.00 76.25 669 ASN A C 1
ATOM 5201 O O . ASN A 1 669 ? -24.299 6.782 4.059 1.00 76.25 669 ASN A O 1
ATOM 5205 N N . VAL A 1 670 ? -23.732 8.951 3.871 1.00 76.81 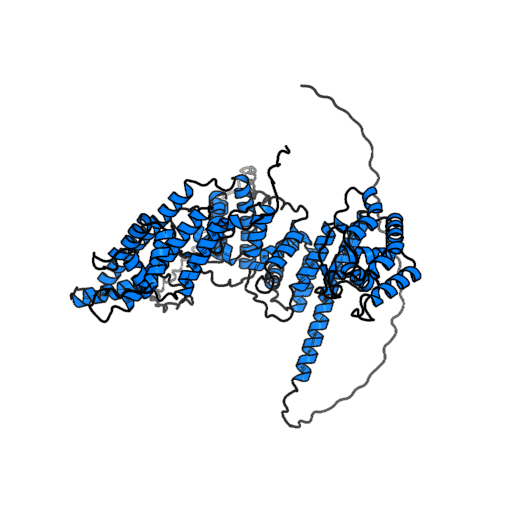670 VAL A N 1
ATOM 5206 C CA . VAL A 1 670 ? -22.779 8.799 2.763 1.00 76.81 670 VAL A CA 1
ATOM 5207 C C . VAL A 1 670 ? -21.578 7.943 3.166 1.00 76.81 670 VAL A C 1
ATOM 5209 O O . VAL A 1 670 ? -21.169 7.086 2.391 1.00 76.81 670 VAL A O 1
ATOM 5212 N N . GLU A 1 671 ? -21.044 8.108 4.378 1.00 80.50 671 GLU A N 1
ATOM 5213 C CA . GLU A 1 671 ? -19.897 7.322 4.849 1.00 80.50 671 GLU A CA 1
ATOM 5214 C C . GLU A 1 671 ? -20.284 5.866 5.103 1.00 80.50 671 GLU A C 1
ATOM 5216 O O . GLU A 1 671 ? -19.576 4.953 4.677 1.00 80.50 671 GLU A O 1
ATOM 5221 N N . THR A 1 672 ? -21.435 5.645 5.745 1.00 80.75 672 THR A N 1
ATOM 5222 C CA . THR A 1 672 ? -21.974 4.302 6.001 1.00 80.75 672 THR A CA 1
ATOM 5223 C C . THR A 1 672 ? -22.262 3.581 4.683 1.00 80.75 672 THR A C 1
ATOM 5225 O O . THR A 1 672 ? -21.837 2.445 4.488 1.00 80.75 672 THR A O 1
ATOM 5228 N N . ARG A 1 673 ? -22.902 4.266 3.724 1.00 82.44 673 ARG A N 1
ATOM 5229 C CA . ARG A 1 673 ? -23.154 3.732 2.379 1.00 82.44 673 ARG A CA 1
ATOM 5230 C C . ARG A 1 673 ? -21.860 3.492 1.606 1.00 82.44 673 ARG A C 1
ATOM 5232 O O . ARG A 1 673 ? -21.754 2.492 0.905 1.00 82.44 673 ARG A O 1
ATOM 5239 N N . GLY A 1 674 ? -20.871 4.369 1.758 1.00 84.88 674 GLY A N 1
ATOM 5240 C CA . GLY A 1 674 ? -19.539 4.198 1.189 1.00 84.88 674 GLY A CA 1
ATOM 5241 C C . GLY A 1 674 ? -18.857 2.928 1.696 1.00 84.88 674 GLY A C 1
ATOM 5242 O O . GLY A 1 674 ? -18.298 2.195 0.887 1.00 84.88 674 GLY A O 1
ATOM 5243 N N . ALA A 1 675 ? -18.955 2.632 2.997 1.00 83.19 675 ALA A N 1
ATOM 5244 C CA . ALA A 1 675 ? -18.446 1.387 3.571 1.00 83.19 675 ALA A CA 1
ATOM 5245 C C . ALA A 1 675 ? -19.139 0.159 2.962 1.00 83.19 675 ALA A C 1
ATOM 5247 O O . ALA A 1 675 ? -18.454 -0.718 2.446 1.00 83.19 675 ALA A O 1
ATOM 5248 N N . PHE A 1 676 ? -20.476 0.151 2.886 1.00 85.12 676 PHE A N 1
ATOM 5249 C CA . PHE A 1 676 ? -21.216 -0.945 2.246 1.00 85.12 676 PHE A CA 1
ATOM 5250 C C . PHE A 1 676 ? -20.845 -1.137 0.771 1.00 85.12 676 PHE A C 1
ATOM 5252 O O . PHE A 1 676 ? -20.665 -2.264 0.322 1.00 85.12 676 PHE A O 1
ATOM 5259 N N . ILE A 1 677 ? -20.679 -0.051 0.008 1.00 85.25 677 ILE A N 1
ATOM 5260 C CA . ILE A 1 677 ? -20.246 -0.130 -1.395 1.00 85.25 677 ILE A CA 1
ATOM 5261 C C . ILE A 1 677 ? -18.847 -0.747 -1.492 1.00 85.25 677 ILE A C 1
ATOM 5263 O O . ILE A 1 677 ? -18.599 -1.545 -2.395 1.00 85.25 677 ILE A O 1
ATOM 5267 N N . ARG A 1 678 ? -17.925 -0.393 -0.588 1.00 84.44 678 ARG A N 1
ATOM 5268 C CA . ARG A 1 678 ? -16.581 -0.988 -0.563 1.00 84.44 678 ARG A CA 1
ATOM 5269 C C . ARG A 1 678 ? -16.638 -2.473 -0.208 1.00 84.44 678 ARG A C 1
ATOM 5271 O O . ARG A 1 678 ? -16.062 -3.274 -0.934 1.00 84.44 678 ARG A O 1
ATOM 5278 N N . TRP A 1 679 ? -17.426 -2.860 0.790 1.00 85.06 679 TRP A N 1
ATOM 5279 C CA . TRP A 1 679 ? -17.636 -4.264 1.162 1.00 85.06 679 TRP A CA 1
ATOM 5280 C C . TRP A 1 679 ? -18.257 -5.092 0.035 1.00 85.06 679 TRP A C 1
ATOM 5282 O O . TRP A 1 679 ? -17.776 -6.177 -0.284 1.00 85.06 679 TRP A O 1
ATOM 5292 N N . ALA A 1 680 ? -19.261 -4.548 -0.653 1.00 8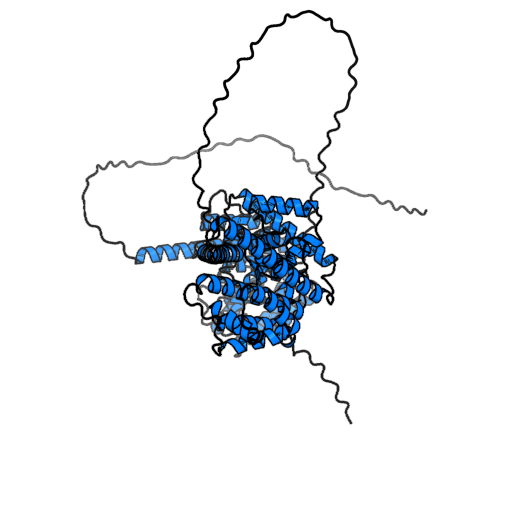2.81 680 ALA A N 1
ATOM 5293 C CA . ALA A 1 680 ? -19.866 -5.196 -1.812 1.00 82.81 680 ALA A CA 1
ATOM 5294 C C . ALA A 1 680 ? -18.875 -5.350 -2.982 1.00 82.81 680 ALA A C 1
ATOM 5296 O O . ALA A 1 680 ? -18.955 -6.318 -3.741 1.00 82.81 680 ALA A O 1
ATOM 5297 N N . LYS A 1 681 ? -17.922 -4.421 -3.147 1.00 83.88 681 LYS A N 1
ATOM 5298 C CA . LYS A 1 681 ? -16.856 -4.541 -4.157 1.00 83.88 681 LYS A CA 1
ATOM 5299 C C . LYS A 1 681 ? -15.880 -5.675 -3.835 1.00 83.88 681 LYS A C 1
ATOM 5301 O O . LYS A 1 681 ? -15.478 -6.361 -4.771 1.00 83.88 681 LYS A O 1
ATOM 5306 N N . ILE A 1 682 ? -15.562 -5.906 -2.558 1.00 82.31 682 ILE A N 1
ATOM 5307 C CA . ILE A 1 682 ? -14.693 -7.014 -2.119 1.00 82.31 682 ILE A CA 1
ATOM 5308 C C . ILE A 1 682 ? -15.283 -8.363 -2.570 1.00 82.31 682 ILE A C 1
ATOM 5310 O O . ILE A 1 682 ? -14.581 -9.176 -3.166 1.00 82.31 682 ILE A O 1
ATOM 5314 N N . GLY A 1 683 ? -16.595 -8.571 -2.394 1.00 73.81 683 GLY A N 1
ATOM 5315 C CA . GLY A 1 683 ? -17.269 -9.807 -2.820 1.00 73.81 683 GLY A CA 1
ATOM 5316 C C . GLY A 1 683 ? -17.408 -9.977 -4.342 1.00 73.81 683 GLY A C 1
ATOM 5317 O O . GLY A 1 683 ? -17.377 -11.097 -4.849 1.00 73.81 683 GLY A O 1
ATOM 5318 N N . ASN A 1 684 ? -17.531 -8.878 -5.093 1.00 76.38 684 ASN A N 1
ATOM 5319 C CA . ASN A 1 684 ? -17.814 -8.908 -6.535 1.00 76.38 684 ASN A CA 1
ATOM 5320 C C . ASN A 1 684 ? -16.567 -8.923 -7.440 1.00 76.38 684 ASN A C 1
ATOM 5322 O O . ASN A 1 684 ? -16.698 -9.136 -8.650 1.00 76.38 684 ASN A O 1
ATOM 5326 N N . GLY A 1 685 ? -15.367 -8.706 -6.886 1.00 60.75 685 GLY A N 1
ATOM 5327 C CA . GLY A 1 685 ? -14.118 -8.523 -7.640 1.00 60.75 685 GLY A CA 1
ATOM 5328 C C . GLY A 1 685 ? -13.759 -9.647 -8.622 1.00 60.75 685 GLY A C 1
ATOM 5329 O O . GLY A 1 685 ? -13.098 -9.385 -9.623 1.00 60.75 685 GLY A O 1
ATOM 5330 N N . ARG A 1 686 ? -14.264 -10.874 -8.427 1.00 51.19 686 ARG A N 1
ATOM 5331 C CA . ARG A 1 686 ? -14.007 -12.001 -9.344 1.00 51.19 686 ARG A CA 1
ATOM 5332 C C . ARG A 1 686 ? -14.755 -11.943 -10.679 1.00 51.19 686 ARG A C 1
ATOM 5334 O O . ARG A 1 686 ? -14.369 -12.657 -11.592 1.00 51.19 686 ARG A O 1
ATOM 5341 N N . ARG A 1 687 ? -15.800 -11.120 -10.842 1.00 49.81 687 ARG A N 1
ATOM 5342 C CA . ARG A 1 687 ? -16.578 -11.101 -12.103 1.00 49.81 687 ARG A CA 1
ATOM 5343 C C . ARG A 1 687 ? -16.056 -10.143 -13.178 1.00 49.81 687 ARG A C 1
ATOM 5345 O O . ARG A 1 687 ? -16.626 -10.119 -14.261 1.00 49.81 687 ARG A O 1
ATOM 5352 N N . ARG A 1 688 ? -15.030 -9.326 -12.904 1.00 47.22 688 ARG A N 1
ATOM 5353 C CA . ARG A 1 688 ? -14.572 -8.277 -13.844 1.00 47.22 688 ARG A CA 1
ATOM 5354 C C . ARG A 1 688 ? -13.202 -8.498 -14.487 1.00 47.22 688 ARG A C 1
ATOM 5356 O O . ARG A 1 688 ? -12.859 -7.720 -15.368 1.00 47.22 688 ARG A O 1
ATOM 5363 N N . MET A 1 689 ? -12.447 -9.528 -14.111 1.00 42.78 689 MET A N 1
ATOM 5364 C CA . MET A 1 689 ? -11.217 -9.883 -14.829 1.00 42.78 689 MET A CA 1
ATOM 5365 C C . MET A 1 689 ? -11.532 -10.976 -15.866 1.00 42.78 689 MET A C 1
ATOM 5367 O O . MET A 1 689 ? -11.777 -12.116 -15.496 1.00 42.78 689 MET A O 1
ATOM 5371 N N . ASN A 1 690 ? -11.560 -10.569 -17.141 1.00 39.66 690 ASN A N 1
ATOM 5372 C CA . ASN A 1 690 ? -11.703 -11.339 -18.391 1.00 39.66 690 ASN A CA 1
ATOM 5373 C C . ASN A 1 690 ? -12.990 -12.154 -18.656 1.00 39.66 690 ASN A C 1
ATOM 5375 O O . ASN A 1 690 ? -13.081 -13.320 -18.287 1.00 39.66 690 ASN A O 1
ATOM 5379 N N . PRO A 1 691 ? -13.915 -11.610 -19.473 1.00 44.81 691 PRO A N 1
ATOM 5380 C CA . PRO A 1 691 ? -14.754 -12.398 -20.380 1.00 44.81 691 PRO A CA 1
ATOM 5381 C C . PRO A 1 691 ? -14.009 -12.845 -21.658 1.00 44.81 691 PRO A C 1
ATOM 5383 O O . PRO A 1 691 ? -14.525 -13.675 -22.400 1.00 44.81 691 PRO A O 1
ATOM 5386 N N . ASP A 1 692 ? -12.810 -12.320 -21.929 1.00 48.88 692 ASP A N 1
ATOM 5387 C CA . ASP A 1 692 ? -12.050 -12.608 -23.150 1.00 48.88 692 ASP A CA 1
ATOM 5388 C C . ASP A 1 692 ? -11.107 -13.799 -22.961 1.00 48.88 692 ASP A C 1
ATOM 5390 O O . ASP A 1 692 ? -9.910 -13.630 -22.774 1.00 48.88 692 ASP A O 1
ATOM 5394 N N . HIS A 1 693 ? -11.657 -15.010 -23.013 1.00 45.38 693 HIS A N 1
ATOM 5395 C CA . HIS A 1 693 ? -11.062 -16.170 -23.688 1.00 45.38 693 HIS A CA 1
ATOM 5396 C C . HIS A 1 693 ? -12.182 -17.189 -23.877 1.00 45.38 693 HIS A C 1
ATOM 5398 O O . HIS A 1 693 ? -12.597 -17.891 -22.958 1.00 45.38 693 HIS A O 1
ATOM 5404 N N . GLY A 1 694 ? -12.753 -17.156 -25.080 1.00 45.38 694 GLY A N 1
ATOM 5405 C CA . GLY A 1 694 ? -13.884 -17.974 -25.462 1.00 45.38 694 GLY A CA 1
ATOM 5406 C C . GLY A 1 694 ? -13.518 -19.447 -25.544 1.00 45.38 694 GLY A C 1
ATOM 5407 O O . GLY A 1 694 ? -12.904 -19.870 -26.516 1.00 45.38 694 GLY A O 1
ATOM 5408 N N . ASP A 1 695 ? -14.032 -20.229 -24.604 1.00 40.00 695 ASP A N 1
ATOM 5409 C CA . ASP A 1 695 ? -14.496 -21.576 -24.912 1.00 40.00 695 ASP A CA 1
ATOM 5410 C C . ASP A 1 695 ? -15.926 -21.461 -25.452 1.00 40.00 695 ASP A C 1
ATOM 5412 O O . ASP A 1 695 ? -16.920 -21.509 -24.722 1.00 40.00 695 ASP A O 1
ATOM 5416 N N . GLN A 1 696 ? -16.038 -21.252 -26.767 1.00 38.34 696 GLN A N 1
ATOM 5417 C CA . GLN A 1 696 ? -17.275 -21.584 -27.466 1.00 38.34 696 GLN A CA 1
ATOM 5418 C C . GLN A 1 696 ? -17.420 -23.114 -27.469 1.00 38.34 696 GLN A C 1
ATOM 5420 O O . GLN A 1 696 ? -16.529 -23.802 -27.972 1.00 38.34 696 GLN A O 1
ATOM 5425 N N . PRO A 1 697 ? -18.541 -23.678 -26.986 1.00 41.28 697 PRO A N 1
ATOM 5426 C CA . PRO A 1 697 ? -18.804 -25.094 -27.163 1.00 41.28 697 PRO A CA 1
ATOM 5427 C C . PRO A 1 697 ? -18.990 -25.369 -28.658 1.00 41.28 697 PRO A C 1
ATOM 5429 O O . PRO A 1 697 ? -19.857 -24.777 -29.307 1.00 41.28 697 PRO A O 1
ATOM 5432 N N . GLN A 1 698 ? -18.161 -26.265 -29.200 1.00 37.12 698 GLN A N 1
ATOM 5433 C CA . GLN A 1 698 ? -18.285 -26.794 -30.555 1.00 37.12 698 GLN A CA 1
ATOM 5434 C C . GLN A 1 698 ? -19.738 -27.208 -30.824 1.00 37.12 698 GLN A C 1
ATOM 5436 O O . GLN A 1 698 ? -20.229 -28.223 -30.323 1.00 37.12 698 GLN A O 1
ATOM 5441 N N . LYS A 1 699 ? -20.427 -26.427 -31.661 1.00 41.41 699 LYS A N 1
ATOM 5442 C CA . LYS A 1 699 ? -21.627 -26.881 -32.357 1.00 41.41 699 LYS A CA 1
ATOM 5443 C C . LYS A 1 699 ? -21.215 -28.039 -33.262 1.00 41.41 699 LYS A C 1
ATOM 5445 O O . LYS A 1 699 ? -20.573 -27.830 -34.287 1.00 41.41 699 LYS A O 1
ATOM 5450 N N . ARG A 1 700 ? -21.591 -29.259 -32.874 1.00 39.66 700 ARG A N 1
ATOM 5451 C CA . ARG A 1 700 ? -21.628 -30.414 -33.774 1.00 39.66 700 ARG A CA 1
ATOM 5452 C C . ARG A 1 700 ? -22.582 -30.097 -34.924 1.00 39.66 700 ARG A C 1
ATOM 5454 O O . ARG A 1 700 ? -23.756 -29.813 -34.689 1.00 39.66 700 ARG A O 1
ATOM 5461 N N . SER A 1 701 ? -22.057 -30.140 -36.142 1.00 44.12 701 SER A N 1
ATOM 5462 C CA . SER A 1 701 ? -22.825 -30.127 -37.380 1.00 44.12 701 SER A CA 1
ATOM 5463 C C . SER A 1 701 ? -23.691 -31.386 -37.486 1.00 44.12 701 SER A C 1
ATOM 5465 O O . SER A 1 701 ? -23.225 -32.500 -37.233 1.00 44.12 701 SER A O 1
ATOM 5467 N N . ARG A 1 702 ? -24.951 -31.181 -37.865 1.00 40.66 702 ARG A N 1
ATOM 5468 C CA . ARG A 1 702 ? -25.709 -32.094 -38.720 1.00 40.66 702 ARG A CA 1
ATOM 5469 C C . ARG A 1 702 ? -25.749 -31.478 -40.105 1.00 40.66 702 ARG A C 1
ATOM 5471 O O . ARG A 1 702 ? -25.811 -30.227 -40.150 1.00 40.66 702 ARG A O 1
#

Radius of gyration: 36.82 Å; chains: 1; bounding box: 106×108×105 Å

Secondary structure (DSSP, 8-state):
-------------PPPP----------------------------------PPPHHHHHHHHHHHHHHHHHHHHHHHHHHHHHHHHHHHHTT-SPPHHHHHHHHHHHHHHHHHHHT-SPPS-TTS-TTEEEHHHHHHHHHHHHHS-HHHHHHHHHHHHHH-TTS-TTS-HHHHHHHHHHHH--HHHHHHHHHHHHTT-S--GGGG--PEEEGGGS-TT------SHHHHHHHHHHHHHHHH--TTSPP-TT-GGGHHHHHHHHHHHHHHHHHHHHHHHHHHH---TTS-HHHHHHHHT-TTTS-HHHHHHHHHHHHTTT-PPPP----------------------------PPPPPP-PPPP--------PPP---S-TT---HHHHHHHHHHHHHHHHHHHTT-TTHHHHHHHHHHHHHHHHHHHHHHHHHHHHHHHHTT--PPPHHHHHHHHHHHHHHHHHHHHHHHHTT--PPPP-TTEEEHHHHHHHHHHHHHS-HHHHHHHHHHHHHHSPPPTT--HHHHHHHHHHHHS-HHHHHHIIIIIT----GGGG---EEEGGGS--SS--PPP-SHHHHHHHHHHHHHHHHHHHHHHHHHHH-TT----------TTHHHHHHHHHHHHHHHHHHHHHHHHTTS---TT--HHHHHHHHHHHTT--HHHHHHHHHHHHHHHHGGGSS-S-S---------

pLDDT: mean 76.28, std 21.06, range [25.8, 97.25]

Foldseek 3Di:
DDDDDDDDDDDDDDDDDDDDDDDDDDDDDDDDDDDDDDDDDDDDDDDDDDDDDDPVVVVVVVVVLVVVLLVLLLVLLQVLQVVLVVVCVVVVVDDDLVLLLQLLVLCLVCLLVQLPDPQWDCPPDDLQKFFPLLLQNLLSNVSNDDPVSLVVLLVSLCVSVVVDDPPQASSSSNRSSCRTGPDVVSSCSSCVSVVVVDPAQVQNPRRDMAGPSSYDSPDNHGRRHLLSVLLSVLSRLLSVLQDLPDDFPLQAQAQLVVLVLNCVSVPVVSLVSVLVSLCVRNVDDPLADSSSSRSRSRDCPRPDLVSSLSSNCSSPVPPDDPDQPPPPPPPPPPPPDPPDDDDDDDDDDDDDDDDDDDDDDDDDDDDDDPPDDPDPPPPPPPPQLLNLLLVLQLLLQLVVCVVVVPPPSNVVSNVVSVVLSVVLLVLLLVLLLVLQVVLCVPDDDDDLVLLLVLLSVLLVQLVVQLVSLVSSVRQHDQQRLFKFFQLLLQNLLSNVVRDDPVSLVVSLVSLCVRHPDDPLAASSSSRSSSCPRNHHLSVQVSCCCVVSVHDQVSNNGRQMAGSSNHDRPDRGNGRSHLLSVLQSSLSRVLLVLLSLLSSLCSVPVVPDPPALDQDPAPLLVLLVLSCVSNPPVSLVSSLVSNCVVRPDPPPQDSSSSSSSSNVSSVDPPVVSVVSSVVSVCSVCVVPPPDPPDDPDPDDDDD

Organism: Gregarina niphandrodes (NCBI:txid110365)